Protein AF-0000000075219194 (afdb_homodimer)

Solvent-accessible surface area (backbone atoms only — not comparable to full-atom values): 32035 Å² total; per-residue (Å²): 127,82,72,62,35,22,75,81,50,75,67,74,43,40,48,75,55,25,64,33,28,38,38,61,50,97,92,40,44,43,70,40,68,31,36,79,92,40,68,49,80,53,96,42,31,50,37,53,27,61,75,48,45,66,33,48,44,35,34,75,39,78,32,76,63,41,62,31,31,37,31,73,54,40,53,58,56,46,46,71,31,52,76,79,84,43,91,71,78,51,65,63,54,47,22,36,49,41,47,69,41,62,62,22,48,48,39,30,36,37,36,36,52,36,58,79,30,43,61,55,48,40,50,38,56,30,12,32,87,68,13,36,31,42,33,20,21,71,47,55,68,44,31,52,50,40,46,53,46,29,51,53,36,52,38,49,91,26,46,45,67,37,71,39,50,38,57,82,69,29,59,98,55,60,51,59,20,38,18,36,39,36,48,50,97,56,48,45,55,24,41,59,34,47,56,51,16,24,14,46,71,68,10,28,22,40,38,34,49,27,82,46,67,69,54,45,46,48,31,52,52,35,36,48,74,62,57,36,40,79,73,43,33,37,29,60,33,58,44,45,31,34,72,42,68,43,78,65,64,46,70,70,44,43,70,68,58,56,90,62,76,80,79,68,86,59,48,44,99,87,57,50,70,73,82,68,79,61,50,58,41,73,36,64,42,63,80,81,57,64,81,68,78,38,32,41,36,35,30,34,35,52,18,58,78,129,127,80,74,63,33,23,75,81,51,76,67,73,43,40,47,76,56,24,62,34,28,39,37,61,49,98,90,40,43,43,70,40,68,32,37,79,90,40,69,49,78,50,96,42,32,50,38,53,29,63,75,49,46,66,31,49,43,34,34,75,40,77,31,76,64,41,63,32,30,38,30,74,54,39,53,56,56,46,47,71,30,52,74,80,86,44,92,73,77,51,65,63,55,48,23,36,50,41,47,70,41,61,63,24,45,48,40,30,35,36,36,37,54,37,59,79,29,45,60,53,48,40,51,39,54,31,12,32,87,69,14,35,32,41,33,20,21,70,47,56,68,44,31,54,50,41,48,53,47,29,51,52,36,52,38,48,91,26,47,44,69,37,71,38,50,37,56,81,68,30,58,98,55,61,50,59,20,38,20,37,38,37,50,51,97,57,48,45,55,25,41,58,33,47,55,52,16,25,14,46,71,69,10,28,23,40,39,35,50,27,81,45,67,69,54,44,45,48,32,52,53,37,36,48,72,62,57,36,39,80,73,41,33,37,28,59,33,58,44,46,30,34,74,42,66,44,78,67,67,47,68,71,44,44,69,68,57,56,90,62,76,78,83,65,84,61,46,43,100,89,58,48,69,71,80,68,79,61,49,58,41,74,36,65,42,65,82,81,56,66,81,68,78,36,33,42,34,33,30,34,36,54,17,57,80,128

Structure (mmCIF, N/CA/C/O backbone):
data_AF-0000000075219194-model_v1
#
loop_
_entity.id
_entity.type
_entity.pdbx_description
1 polymer 'tRNA (adenine(58)-N(1))-methyltransferase catalytic subunit TRMT61A'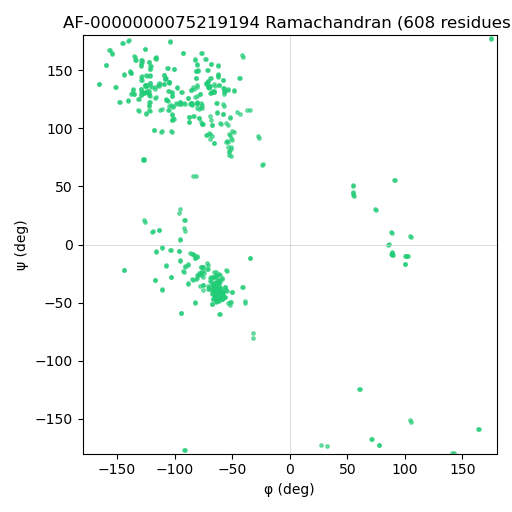
#
loop_
_atom_site.group_PDB
_atom_site.id
_atom_site.type_symbol
_atom_site.label_atom_id
_atom_site.label_alt_id
_atom_site.label_comp_id
_atom_site.label_asym_id
_atom_site.label_entity_id
_atom_site.label_seq_id
_atom_site.pdbx_PDB_ins_code
_atom_site.Cartn_x
_atom_site.Cartn_y
_atom_site.Cartn_z
_atom_site.occupancy
_atom_site.B_iso_or_equiv
_atom_site.auth_seq_id
_atom_site.auth_comp_id
_atom_site.auth_asym_id
_atom_site.auth_atom_id
_atom_site.pdbx_PDB_model_num
ATOM 1 N N . MET A 1 1 ? -10.883 -25.375 18.984 1 27.73 1 MET A N 1
ATOM 2 C CA . MET A 1 1 ? -11.352 -24.062 18.562 1 27.73 1 MET A CA 1
ATOM 3 C C . MET A 1 1 ? -11.086 -23.859 17.062 1 27.73 1 MET A C 1
ATOM 5 O O . MET A 1 1 ? -9.953 -24 16.609 1 27.73 1 MET A O 1
ATOM 9 N N . ALA A 1 2 ? -12.07 -24.062 16.281 1 36.25 2 ALA A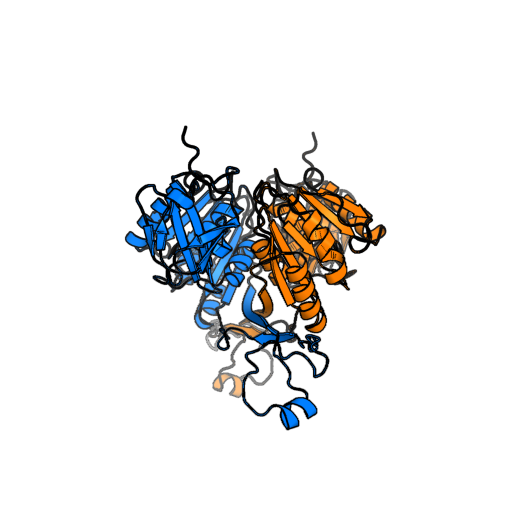 N 1
ATOM 10 C CA . ALA A 1 2 ? -11.938 -24.031 14.836 1 36.25 2 ALA A CA 1
ATOM 11 C C . ALA A 1 2 ? -11.227 -22.766 14.375 1 36.25 2 ALA A C 1
ATOM 13 O O . ALA A 1 2 ? -11.625 -21.656 14.742 1 36.25 2 ALA A O 1
ATOM 14 N N . VAL A 1 3 ? -10.039 -22.812 14.133 1 42.84 3 VAL A N 1
ATOM 15 C CA . VAL A 1 3 ? -9.281 -21.641 13.695 1 42.84 3 VAL A CA 1
ATOM 16 C C . VAL A 1 3 ? -9.984 -20.984 12.516 1 42.84 3 VAL A C 1
ATOM 18 O O . VAL A 1 3 ? -10.234 -21.625 11.492 1 42.84 3 VAL A O 1
ATOM 21 N N . GLU A 1 4 ? -10.93 -20.156 12.719 1 50.25 4 GLU A N 1
ATOM 22 C CA . GLU A 1 4 ? -11.578 -19.422 11.633 1 50.25 4 GLU A CA 1
ATOM 23 C C . GLU A 1 4 ? -10.57 -19.031 10.555 1 50.25 4 GLU A C 1
ATOM 25 O O . GLU A 1 4 ? -9.453 -18.609 10.859 1 50.25 4 GLU A O 1
ATOM 30 N N . PRO A 1 5 ? -10.797 -19.625 9.352 1 54.03 5 PRO A N 1
ATOM 31 C CA . PRO A 1 5 ? -9.898 -19.328 8.227 1 54.03 5 PRO A CA 1
ATOM 32 C C . PRO A 1 5 ? -9.609 -17.828 8.094 1 54.03 5 PRO A C 1
ATOM 34 O O . PRO A 1 5 ? -10.516 -17 8.25 1 54.03 5 PRO A O 1
ATOM 37 N N . SER A 1 6 ? -8.375 -17.375 8.312 1 64.25 6 SER A N 1
ATOM 38 C CA . SER A 1 6 ? -8.094 -15.953 8.438 1 64.25 6 SER A CA 1
ATOM 39 C C . SER A 1 6 ? -7.289 -15.445 7.25 1 64.25 6 SER A C 1
ATOM 41 O O . SER A 1 6 ? -6.504 -16.188 6.66 1 64.25 6 SER A O 1
ATOM 43 N N . PHE A 1 7 ? -7.867 -14.492 6.422 1 75.88 7 PHE A N 1
ATOM 44 C CA . PHE A 1 7 ? -7.066 -13.742 5.465 1 75.88 7 PHE A CA 1
ATOM 45 C C . PHE A 1 7 ? -5.672 -13.477 6.016 1 75.88 7 PHE A C 1
ATOM 47 O O . PHE A 1 7 ? -4.75 -13.156 5.262 1 75.88 7 PHE A O 1
ATOM 54 N N . MET A 1 8 ? -5.52 -13.734 7.293 1 73.5 8 MET A N 1
ATOM 55 C CA . MET A 1 8 ? -4.25 -13.398 7.934 1 73.5 8 MET A CA 1
ATOM 56 C C . MET A 1 8 ? -3.482 -14.664 8.312 1 73.5 8 MET A C 1
ATOM 58 O O . MET A 1 8 ? -2.25 -14.664 8.312 1 73.5 8 MET A O 1
ATOM 62 N N . GLU A 1 9 ? -4.18 -15.688 8.766 1 67 9 GLU A N 1
ATOM 63 C CA . GLU A 1 9 ? -3.527 -16.922 9.195 1 67 9 GLU A CA 1
ATOM 64 C C . GLU A 1 9 ? -4.035 -18.125 8.406 1 67 9 GLU A C 1
ATOM 66 O O . GLU A 1 9 ? -5.238 -18.266 8.188 1 67 9 GLU A O 1
ATOM 71 N N . TYR A 1 10 ? -3.002 -18.734 7.793 1 65.94 10 TYR A N 1
ATOM 72 C CA . TYR A 1 10 ? -3.416 -19.906 7.035 1 65.94 10 TYR A CA 1
ATOM 73 C C . TYR A 1 10 ? -2.688 -21.156 7.523 1 65.94 10 TYR A C 1
ATOM 75 O O . TYR A 1 10 ? -1.551 -21.078 7.996 1 65.94 10 TYR A O 1
ATOM 83 N N . GLU A 1 11 ? -3.561 -22.109 7.535 1 74.12 11 GLU A N 1
ATOM 84 C CA . GLU A 1 11 ? -2.936 -23.422 7.695 1 74.12 11 GLU A CA 1
ATOM 85 C C . GLU A 1 11 ? -2.281 -23.891 6.395 1 74.12 11 GLU A C 1
ATOM 87 O O . GLU A 1 11 ? -2.504 -23.297 5.336 1 74.12 11 GLU A O 1
ATOM 92 N N . GLU A 1 12 ? -1.494 -24.844 6.52 1 77.06 12 GLU A N 1
ATOM 93 C CA . GLU A 1 12 ? -0.762 -25.344 5.363 1 77.06 12 GLU A CA 1
ATOM 94 C C . GLU A 1 12 ? -1.716 -25.891 4.305 1 77.06 12 GLU A C 1
ATOM 96 O O . GLU A 1 12 ? -1.465 -25.75 3.104 1 77.06 12 GLU A O 1
ATOM 101 N N . ARG A 1 13 ? -2.775 -26.438 4.852 1 86.88 13 ARG A N 1
ATOM 102 C CA . ARG A 1 13 ? -3.748 -27.031 3.936 1 86.88 13 ARG A CA 1
ATOM 103 C C . ARG A 1 13 ? -5.117 -26.375 4.098 1 86.88 13 ARG A C 1
ATOM 105 O O . ARG A 1 13 ? -5.473 -25.922 5.191 1 86.88 13 ARG A O 1
ATOM 112 N N . ILE A 1 14 ? -5.805 -26.391 3.006 1 89.81 14 ILE A N 1
ATOM 113 C CA . ILE A 1 14 ? -7.125 -25.766 2.982 1 89.81 14 ILE A CA 1
ATOM 114 C C . ILE A 1 14 ? -8.102 -26.578 3.816 1 89.81 14 ILE A C 1
ATOM 116 O O . ILE A 1 14 ? -8.125 -27.812 3.723 1 89.81 14 ILE A O 1
ATOM 120 N N . LYS A 1 15 ? -8.867 -25.922 4.621 1 90.81 15 LYS A N 1
ATOM 121 C CA . LYS A 1 15 ? -9.867 -26.578 5.457 1 90.81 15 LYS A CA 1
ATOM 122 C C . LYS A 1 15 ? -11.281 -26.141 5.078 1 90.81 15 LYS A C 1
ATOM 124 O O . LYS A 1 15 ? -11.453 -25.125 4.398 1 90.81 15 LYS A O 1
ATOM 129 N N . GLU A 1 16 ? -12.195 -26.984 5.488 1 91 16 GLU A N 1
ATOM 130 C CA . GLU A 1 16 ? -13.586 -26.562 5.32 1 91 16 GLU A CA 1
ATOM 131 C C . GLU A 1 16 ? -13.859 -25.234 6.031 1 91 16 GLU A C 1
ATOM 133 O O . GLU A 1 16 ? -13.406 -25.031 7.16 1 91 16 GLU A O 1
ATOM 138 N N . GLY A 1 17 ? -14.531 -24.344 5.363 1 89.06 17 GLY A N 1
ATOM 139 C CA . GLY A 1 17 ? -14.828 -23.047 5.93 1 89.06 17 GLY A CA 1
ATOM 140 C C . GLY A 1 17 ? -13.891 -21.953 5.449 1 89.06 17 GLY A C 1
ATOM 141 O O . GLY A 1 17 ? -14.18 -20.766 5.586 1 89.06 17 GLY A O 1
ATOM 142 N N . ASP A 1 18 ? -12.727 -22.406 4.871 1 89.25 18 ASP A N 1
ATOM 143 C CA . ASP A 1 18 ? -11.781 -21.422 4.34 1 89.25 18 ASP A CA 1
ATOM 144 C C . ASP A 1 18 ? -12.352 -20.734 3.107 1 89.25 18 ASP A C 1
ATOM 146 O O . ASP A 1 18 ? -13.102 -21.328 2.338 1 89.25 18 ASP A O 1
ATOM 150 N N . THR A 1 19 ? -12.031 -19.469 3.033 1 90.31 19 THR A N 1
ATOM 151 C CA . THR A 1 19 ? -12.297 -18.766 1.783 1 90.31 19 THR A CA 1
ATOM 152 C C . THR A 1 19 ? -11.117 -18.891 0.824 1 90.31 19 THR A C 1
ATOM 154 O O . THR A 1 19 ? -9.977 -18.609 1.191 1 90.31 19 THR A O 1
ATOM 157 N N . VAL A 1 20 ? -11.422 -19.359 -0.37 1 90.06 20 VAL A N 1
ATOM 158 C CA . VAL A 1 20 ? -10.391 -19.516 -1.39 1 90.06 20 VAL A CA 1
ATOM 159 C C . VAL A 1 20 ? -10.75 -18.672 -2.617 1 90.06 20 VAL A C 1
ATOM 161 O O . VAL A 1 20 ? -11.914 -18.297 -2.797 1 90.06 20 VAL A O 1
ATOM 164 N N . ILE A 1 21 ? -9.758 -18.281 -3.344 1 88.5 21 ILE A N 1
ATOM 165 C CA . ILE A 1 21 ? -9.977 -17.688 -4.66 1 88.5 21 ILE A CA 1
ATOM 166 C C . ILE A 1 21 ? -9.68 -18.719 -5.742 1 88.5 21 ILE A C 1
ATOM 168 O O . ILE A 1 21 ? -8.523 -19.109 -5.93 1 88.5 21 ILE A O 1
ATOM 172 N N . VAL A 1 22 ? -10.672 -19.141 -6.422 1 89.88 22 VAL A N 1
ATOM 173 C CA . VAL A 1 22 ? -10.5 -20.062 -7.531 1 89.88 22 VAL A CA 1
ATOM 174 C C . VAL A 1 22 ? -10.133 -19.297 -8.797 1 89.88 22 VAL A C 1
ATOM 176 O O . VAL A 1 22 ? -10.945 -18.547 -9.328 1 89.88 22 VAL A O 1
ATOM 179 N N . TYR A 1 23 ? -8.922 -19.516 -9.156 1 86.12 23 TYR A N 1
ATOM 180 C CA . TYR A 1 23 ? -8.43 -18.891 -10.375 1 86.12 23 TYR A CA 1
ATOM 181 C C . TYR A 1 23 ? -8.734 -19.75 -11.594 1 86.12 23 TYR A C 1
ATOM 183 O O . TYR A 1 23 ? -8.125 -20.812 -11.773 1 86.12 23 TYR A O 1
ATOM 191 N N . VAL A 1 24 ? -9.648 -19.312 -12.43 1 82.12 24 VAL A N 1
ATOM 192 C CA . VAL A 1 24 ? -10.086 -20.078 -13.602 1 82.12 24 VAL A CA 1
ATOM 193 C C . VAL A 1 24 ? -9.289 -19.641 -14.828 1 82.12 24 VAL A C 1
ATOM 195 O O . VAL A 1 24 ? -8.625 -20.453 -15.469 1 82.12 24 VAL A O 1
ATOM 198 N N . THR A 1 25 ? -9.352 -18.359 -15.188 1 71.81 25 THR A N 1
ATOM 199 C CA . THR A 1 25 ? -8.578 -17.719 -16.25 1 71.81 25 THR A CA 1
ATOM 200 C C . THR A 1 25 ? -8.242 -16.281 -15.875 1 71.81 25 THR A C 1
ATOM 202 O O . THR A 1 25 ? -8.656 -15.789 -14.828 1 71.81 25 THR A O 1
ATOM 205 N N . PHE A 1 26 ? -7.371 -15.797 -16.875 1 62.5 26 PHE A N 1
ATOM 206 C CA . PHE A 1 26 ? -7.051 -14.391 -16.656 1 62.5 26 PHE A CA 1
ATOM 207 C C . PHE A 1 26 ? -8.32 -13.547 -16.641 1 62.5 26 PHE A C 1
ATOM 209 O O . PHE A 1 26 ? -9.117 -13.578 -17.578 1 62.5 26 PHE A O 1
ATOM 216 N N . GLY A 1 27 ? -8.656 -12.984 -15.469 1 66.06 27 GLY A N 1
ATOM 217 C CA . GLY A 1 27 ? -9.828 -12.133 -15.344 1 66.06 27 GLY A CA 1
ATOM 218 C C . GLY A 1 27 ? -11.016 -12.828 -14.711 1 66.06 27 GLY A C 1
ATOM 219 O O . GLY A 1 27 ? -12.031 -12.195 -14.43 1 66.06 27 GLY A O 1
ATOM 220 N N . GLN A 1 28 ? -10.844 -14.141 -14.578 1 78.12 28 GLN A N 1
ATOM 221 C CA . GLN A 1 28 ? -11.953 -14.875 -13.984 1 78.12 28 GLN A CA 1
ATOM 222 C C . GLN A 1 28 ? -11.531 -15.547 -12.68 1 78.12 28 GLN A C 1
ATOM 224 O O . GLN A 1 28 ? -10.938 -16.625 -12.695 1 78.12 28 GLN A O 1
ATOM 229 N N . MET A 1 29 ? -11.844 -14.93 -11.656 1 85.88 29 MET A N 1
ATOM 230 C CA . MET A 1 29 ? -11.578 -15.438 -10.312 1 85.88 29 MET A CA 1
ATOM 231 C C . MET A 1 29 ? -12.859 -15.469 -9.484 1 85.88 29 MET A C 1
ATOM 233 O O . MET A 1 29 ? -13.688 -14.562 -9.57 1 85.88 29 MET A O 1
ATOM 237 N N . VAL A 1 30 ? -13.031 -16.516 -8.781 1 88.94 30 VAL A N 1
ATOM 238 C CA . VAL A 1 30 ? -14.266 -16.688 -8.031 1 88.94 30 VAL A CA 1
ATOM 239 C C . VAL A 1 30 ? -13.953 -16.938 -6.555 1 88.94 30 VAL A C 1
ATOM 241 O O . VAL A 1 30 ? -13.391 -17.969 -6.199 1 88.94 30 VAL A O 1
ATOM 244 N N . PRO A 1 31 ? -14.328 -15.953 -5.75 1 90.56 31 PRO A N 1
ATOM 245 C CA . PRO A 1 31 ? -14.227 -16.25 -4.32 1 90.56 31 PRO A CA 1
ATOM 246 C C . PRO A 1 31 ? -15.195 -17.344 -3.873 1 90.56 31 PRO A C 1
ATOM 248 O O . PRO A 1 31 ? -16.375 -17.312 -4.242 1 90.56 31 PRO A O 1
ATOM 251 N N . THR A 1 32 ? -14.68 -18.344 -3.098 1 91.5 32 THR A N 1
ATOM 252 C CA . THR A 1 32 ? -15.484 -19.5 -2.717 1 91.5 32 THR A CA 1
ATOM 253 C C . THR A 1 32 ? -15.203 -19.891 -1.271 1 91.5 32 THR A C 1
ATOM 255 O O . THR A 1 32 ? -14.047 -20.078 -0.886 1 91.5 32 THR A O 1
ATOM 258 N N . VAL A 1 33 ? -16.266 -19.922 -0.515 1 92 33 VAL A N 1
ATOM 259 C CA . VAL A 1 33 ? -16.141 -20.562 0.794 1 92 33 VAL A CA 1
ATOM 260 C C . VAL A 1 33 ? -16.234 -22.078 0.647 1 92 33 VAL A C 1
ATOM 262 O O . VAL A 1 33 ? -17.25 -22.594 0.178 1 92 33 VAL A O 1
ATOM 265 N N . VAL A 1 34 ? -15.211 -22.75 1.1 1 93.19 34 VAL A N 1
ATOM 266 C CA . VAL A 1 34 ? -15.148 -24.203 0.899 1 93.19 34 VAL A CA 1
ATOM 267 C C . VAL A 1 34 ? -16.094 -24.906 1.876 1 93.19 34 VAL A C 1
ATOM 269 O O . VAL A 1 34 ? -15.961 -24.75 3.092 1 93.19 34 VAL A O 1
ATOM 272 N N . LYS A 1 35 ? -17.047 -25.562 1.311 1 93.75 35 LYS A N 1
ATOM 273 C CA . LYS A 1 35 ? -18.031 -26.297 2.094 1 93.75 35 LYS A CA 1
ATOM 274 C C . LYS A 1 35 ? -18.312 -27.672 1.489 1 93.75 35 LYS A C 1
ATOM 276 O O . LYS A 1 35 ? -18.656 -27.781 0.312 1 93.75 35 LYS A O 1
ATOM 281 N N . ARG A 1 36 ? -18.234 -28.641 2.381 1 93.75 36 ARG A N 1
ATOM 282 C CA . ARG A 1 36 ? -18.531 -30 1.917 1 93.75 36 ARG A CA 1
ATOM 283 C C . ARG A 1 36 ? -19.922 -30.078 1.322 1 93.75 36 ARG A C 1
ATOM 285 O O . ARG A 1 36 ? -20.859 -29.469 1.843 1 93.75 36 ARG A O 1
ATOM 292 N N . GLY A 1 37 ? -20.078 -30.812 0.289 1 93.69 37 GLY A N 1
ATOM 293 C CA . GLY A 1 37 ? -21.375 -31.016 -0.338 1 93.69 37 GLY A CA 1
ATOM 294 C C . GLY A 1 37 ? -21.703 -29.984 -1.391 1 93.69 37 GLY A C 1
ATOM 295 O O . GLY A 1 37 ? -22.688 -30.125 -2.113 1 93.69 37 GLY A O 1
ATOM 296 N N . GLN A 1 38 ? -20.859 -28.922 -1.506 1 94.38 38 GLN A N 1
ATOM 297 C CA . GLN A 1 38 ? -21.125 -27.875 -2.486 1 94.38 38 GLN A CA 1
ATOM 298 C C . GLN A 1 38 ? -20.25 -28.062 -3.729 1 94.38 38 GLN A C 1
ATOM 300 O O . GLN A 1 38 ? -19.219 -28.719 -3.676 1 94.38 38 GLN A O 1
ATOM 305 N N . THR A 1 39 ? -20.828 -27.578 -4.824 1 94.25 39 THR A N 1
ATOM 306 C CA . THR A 1 39 ? -20.125 -27.641 -6.098 1 94.25 39 THR A CA 1
ATOM 307 C C . THR A 1 39 ? -20.016 -26.25 -6.734 1 94.25 39 THR A C 1
ATOM 309 O O . THR A 1 39 ? -20.984 -25.5 -6.723 1 94.25 39 THR A O 1
ATOM 312 N N . LEU A 1 40 ? -18.828 -25.891 -7.172 1 91.5 40 LEU A N 1
ATOM 313 C CA . LEU A 1 40 ? -18.609 -24.625 -7.883 1 91.5 40 LEU A CA 1
ATOM 314 C C . LEU A 1 40 ? -18.75 -24.828 -9.391 1 91.5 40 LEU A C 1
ATOM 316 O O . LEU A 1 40 ? -18.078 -25.672 -9.969 1 91.5 40 LEU A O 1
ATOM 320 N N . MET A 1 41 ? -19.641 -24.125 -10.008 1 90.38 41 MET A N 1
ATOM 321 C CA . MET A 1 41 ? -19.828 -24.156 -11.453 1 90.38 41 MET A CA 1
ATOM 322 C C . MET A 1 41 ? -19.078 -23.031 -12.141 1 90.38 41 MET A C 1
ATOM 324 O O . MET A 1 41 ? -19.25 -21.859 -11.789 1 90.38 41 MET A O 1
ATOM 328 N N . MET A 1 42 ? -18.188 -23.344 -13.023 1 84.94 42 MET A N 1
ATOM 329 C CA . MET A 1 42 ? -17.375 -22.328 -13.688 1 84.94 42 MET A CA 1
ATOM 330 C C . MET A 1 42 ? -17.188 -22.672 -15.164 1 84.94 42 MET A C 1
ATOM 332 O O . MET A 1 42 ? -17.719 -23.672 -15.656 1 84.94 42 MET A O 1
ATOM 336 N N . LYS A 1 43 ? -16.531 -21.781 -15.969 1 77.25 43 LYS A N 1
ATOM 337 C CA . LYS A 1 43 ? -16.266 -21.938 -17.391 1 77.25 43 LYS A CA 1
ATOM 338 C C . LYS A 1 43 ? -15.641 -23.297 -17.703 1 77.25 43 LYS A C 1
ATOM 340 O O . LYS A 1 43 ? -15.984 -23.938 -18.688 1 77.25 43 LYS A O 1
ATOM 345 N N . TYR A 1 44 ? -14.711 -23.75 -16.844 1 76.81 44 TYR A N 1
ATOM 346 C CA . TYR A 1 44 ? -14.016 -25.016 -17.078 1 76.81 44 TYR A CA 1
ATOM 347 C C . TYR A 1 44 ? -14.75 -26.172 -16.391 1 76.81 44 TYR A C 1
ATOM 349 O O . TYR A 1 44 ? -14.125 -27.141 -15.969 1 76.81 44 TYR A O 1
ATOM 357 N N . GLY A 1 45 ? -15.953 -25.922 -16.141 1 84.06 45 GLY A N 1
ATOM 358 C CA . GLY A 1 45 ? -16.766 -27 -15.617 1 84.06 45 GLY A CA 1
ATOM 359 C C . GLY A 1 45 ? -17.062 -26.859 -14.141 1 84.06 45 GLY A C 1
ATOM 360 O O . GLY A 1 45 ? -17.25 -25.75 -13.641 1 84.06 45 GLY A O 1
ATOM 361 N N . ALA A 1 46 ? -17.266 -28.109 -13.617 1 90.88 46 ALA A N 1
ATOM 362 C CA . ALA A 1 46 ? -17.688 -28.141 -12.219 1 90.88 46 ALA A CA 1
ATOM 363 C C . ALA A 1 46 ? -16.562 -28.625 -11.32 1 90.88 46 ALA A C 1
ATOM 365 O O . ALA A 1 46 ? -15.727 -29.438 -11.742 1 90.88 46 ALA A O 1
ATOM 366 N N . LEU A 1 47 ? -16.469 -28.047 -10.102 1 92.31 47 LEU A N 1
ATOM 367 C CA . LEU A 1 47 ? -15.492 -28.453 -9.094 1 92.31 47 LEU A CA 1
ATOM 368 C C . LEU A 1 47 ? -16.156 -28.672 -7.746 1 92.31 47 LEU A C 1
ATOM 370 O O . LEU A 1 47 ? -16.688 -27.734 -7.152 1 92.31 47 LEU A O 1
ATOM 374 N N . ARG A 1 48 ? -16.109 -29.891 -7.355 1 94.38 48 ARG A N 1
ATOM 375 C CA . ARG A 1 48 ? -16.641 -30.172 -6.031 1 94.38 48 ARG A CA 1
ATOM 376 C C . ARG A 1 48 ? -15.727 -29.641 -4.938 1 94.38 48 ARG A C 1
ATOM 378 O O . ARG A 1 48 ? -14.508 -29.797 -5.012 1 94.38 48 ARG A O 1
ATOM 385 N N . HIS A 1 49 ? -16.266 -29.047 -3.873 1 95.44 49 HIS A N 1
ATOM 386 C CA . HIS A 1 49 ? -15.484 -28.438 -2.807 1 95.44 49 HIS A CA 1
ATOM 387 C C . HIS A 1 49 ? -14.648 -29.484 -2.068 1 95.44 49 HIS A C 1
ATOM 389 O O . HIS A 1 49 ? -13.602 -29.172 -1.513 1 95.44 49 HIS A O 1
ATOM 395 N N . GLU A 1 50 ? -15.148 -30.766 -2.105 1 94.62 50 GLU A N 1
ATOM 396 C CA . GLU A 1 50 ? -14.43 -31.844 -1.444 1 94.62 50 GLU A CA 1
ATOM 397 C C . GLU A 1 50 ? -13.016 -31.984 -1.998 1 94.62 50 GLU A C 1
ATOM 399 O O . GLU A 1 50 ? -12.094 -32.375 -1.271 1 94.62 50 GLU A O 1
ATOM 404 N N . PHE A 1 51 ? -12.875 -31.641 -3.191 1 93.12 51 PHE A N 1
ATOM 405 C CA . PHE A 1 51 ? -11.578 -31.828 -3.846 1 93.12 51 PHE A CA 1
ATOM 406 C C . PHE A 1 51 ? -10.633 -30.672 -3.502 1 93.12 51 PHE A C 1
ATOM 408 O O . PHE A 1 51 ? -9.438 -30.75 -3.791 1 93.12 51 PHE A O 1
ATOM 415 N N . ILE A 1 52 ? -11.172 -29.641 -2.92 1 92.88 52 ILE A N 1
ATOM 416 C CA . ILE A 1 52 ? -10.367 -28.5 -2.508 1 92.88 52 ILE A CA 1
ATOM 417 C C . ILE A 1 52 ? -9.828 -28.734 -1.096 1 92.88 52 ILE A C 1
ATOM 419 O O . ILE A 1 52 ? -8.703 -28.328 -0.779 1 92.88 52 ILE A O 1
ATOM 423 N N . ILE A 1 53 ? -10.656 -29.406 -0.324 1 93 53 ILE A N 1
ATOM 424 C CA . ILE A 1 53 ? -10.336 -29.609 1.083 1 93 53 ILE A CA 1
ATOM 425 C C . ILE A 1 53 ? -9.094 -30.5 1.204 1 93 53 ILE A C 1
ATOM 427 O O . ILE A 1 53 ? -8.992 -31.547 0.553 1 93 53 ILE A O 1
ATOM 431 N N . GLY A 1 54 ? -8.164 -30.047 2.014 1 90.06 54 GLY A N 1
ATOM 432 C CA . GLY A 1 54 ? -6.953 -30.797 2.254 1 90.06 54 GLY A CA 1
ATOM 433 C C . GLY A 1 54 ? -5.844 -30.484 1.27 1 90.06 54 GLY A C 1
ATOM 434 O O . GLY A 1 54 ? -4.707 -30.938 1.439 1 90.06 54 GLY A O 1
ATOM 435 N N . LYS A 1 55 ? -6.184 -29.75 0.287 1 88.62 55 LYS A N 1
ATOM 436 C CA . LYS A 1 55 ? -5.184 -29.406 -0.715 1 88.62 55 LYS A CA 1
ATOM 437 C C . LYS A 1 55 ? -4.328 -28.219 -0.251 1 88.62 55 LYS A C 1
ATOM 439 O O . LYS A 1 55 ? -4.711 -27.5 0.671 1 88.62 55 LYS A O 1
ATOM 444 N N . LYS A 1 56 ? -3.242 -28.109 -0.803 1 83.94 56 LYS A N 1
ATOM 445 C CA . LYS A 1 56 ? -2.354 -27 -0.5 1 83.94 56 LYS A CA 1
ATOM 446 C C . LYS A 1 56 ? -2.779 -25.734 -1.247 1 83.94 56 LYS A C 1
ATOM 448 O O . LYS A 1 56 ? -3.346 -25.812 -2.34 1 83.94 56 LYS A O 1
ATOM 453 N N . TRP A 1 57 ? -2.488 -24.672 -0.627 1 82.75 57 TRP A N 1
ATOM 454 C CA . TRP A 1 57 ? -2.75 -23.391 -1.288 1 82.75 57 TRP A CA 1
ATOM 455 C C . TRP A 1 57 ? -1.943 -23.281 -2.578 1 82.75 57 TRP A C 1
ATOM 457 O O . TRP A 1 57 ? -0.765 -23.641 -2.617 1 82.75 57 TRP A O 1
ATOM 467 N N . GLY A 1 58 ? -2.584 -22.797 -3.605 1 79.94 58 GLY A N 1
ATOM 468 C CA . GLY A 1 58 ? -1.914 -22.609 -4.883 1 79.94 58 GLY A CA 1
ATOM 469 C C . GLY A 1 58 ? -1.912 -23.859 -5.75 1 79.94 58 GLY A C 1
ATOM 470 O O . GLY A 1 58 ? -1.445 -23.828 -6.891 1 79.94 58 GLY A O 1
ATOM 471 N N . GLN A 1 59 ? -2.461 -24.891 -5.285 1 81.62 59 GLN A N 1
ATOM 472 C CA . GLN A 1 59 ? -2.447 -26.156 -6.016 1 81.62 59 GLN A CA 1
ATOM 473 C C . GLN A 1 59 ? -3.377 -26.094 -7.223 1 81.62 59 GLN A C 1
ATOM 475 O O . GLN A 1 59 ? -4.465 -25.516 -7.156 1 81.62 59 GLN A O 1
ATOM 480 N N . ARG A 1 60 ? -2.85 -26.656 -8.258 1 83.5 60 ARG A N 1
ATOM 481 C CA . ARG A 1 60 ? -3.678 -26.828 -9.453 1 83.5 60 ARG A CA 1
ATOM 482 C C . ARG A 1 60 ? -4.629 -28.016 -9.289 1 83.5 60 ARG A C 1
ATOM 484 O O . ARG A 1 60 ? -4.219 -29.094 -8.875 1 83.5 60 ARG A O 1
ATOM 491 N N . LEU A 1 61 ? -5.879 -27.812 -9.555 1 88.56 61 LEU A N 1
ATOM 492 C CA . LEU A 1 61 ? -6.871 -28.875 -9.445 1 88.56 61 LEU A CA 1
ATOM 493 C C . LEU A 1 61 ? -7.574 -29.094 -10.781 1 88.56 61 LEU A C 1
ATOM 495 O O . LEU A 1 61 ? -7.793 -28.141 -11.539 1 88.56 61 LEU A O 1
ATOM 499 N N . SER A 1 62 ? -7.863 -30.281 -10.984 1 87.94 62 SER A N 1
ATOM 500 C CA . SER A 1 62 ? -8.602 -30.625 -12.195 1 87.94 62 SER A CA 1
ATOM 501 C C . SER A 1 62 ? -10.094 -30.359 -12.031 1 87.94 62 SER A C 1
ATOM 503 O O . SER A 1 62 ? -10.68 -30.688 -10.992 1 87.94 62 SER A O 1
ATOM 505 N N . ALA A 1 63 ? -10.578 -29.641 -12.953 1 85.62 63 ALA A N 1
ATOM 506 C CA . ALA A 1 63 ? -12.023 -29.516 -13.094 1 85.62 63 ALA A CA 1
ATOM 507 C C . ALA A 1 63 ? -12.539 -30.344 -14.266 1 85.62 63 ALA A C 1
ATOM 509 O O . ALA A 1 63 ? -11.758 -30.969 -14.977 1 85.62 63 ALA A O 1
ATOM 510 N N . THR A 1 64 ? -13.844 -30.453 -14.508 1 83.31 64 THR A N 1
ATOM 511 C CA . THR A 1 64 ? -14.43 -31.328 -15.516 1 83.31 64 THR A CA 1
ATOM 512 C C . THR A 1 64 ? -13.93 -30.969 -16.906 1 83.31 64 THR A C 1
ATOM 514 O O . THR A 1 64 ? -13.805 -31.844 -17.781 1 83.31 64 THR A O 1
ATOM 517 N N . ALA A 1 65 ? -13.648 -29.734 -17.172 1 79.56 65 ALA A N 1
ATOM 518 C CA . ALA A 1 65 ? -13.266 -29.312 -18.531 1 79.56 65 ALA A CA 1
ATOM 519 C C . ALA A 1 65 ? -11.93 -28.578 -18.516 1 79.56 65 ALA A C 1
ATOM 521 O O . ALA A 1 65 ? -11.641 -27.797 -19.422 1 79.56 65 ALA A O 1
ATOM 522 N N . GLY A 1 66 ? -11.148 -28.75 -17.484 1 83.56 66 GLY A N 1
ATOM 523 C CA . GLY A 1 66 ? -9.875 -28.047 -17.438 1 83.56 66 GLY A CA 1
ATOM 524 C C . GLY A 1 66 ? -9.258 -28.031 -16.047 1 83.56 66 GLY A C 1
ATOM 525 O O . GLY A 1 66 ? -9.422 -28.984 -15.281 1 83.56 66 GLY A O 1
ATOM 526 N N . TYR A 1 67 ? -8.344 -27.047 -15.859 1 86.06 67 TYR A N 1
ATOM 527 C CA . TYR A 1 67 ? -7.664 -26.938 -14.578 1 86.06 67 TYR A CA 1
ATOM 528 C C . TYR A 1 67 ? -7.859 -25.547 -13.977 1 86.06 67 TYR A C 1
ATOM 530 O O . TYR A 1 67 ? -8.062 -24.578 -14.703 1 86.06 67 TYR A O 1
ATOM 538 N N . VAL A 1 68 ? -7.949 -25.547 -12.656 1 87.44 68 VAL A N 1
ATOM 539 C CA . VAL A 1 68 ? -8.039 -24.281 -11.938 1 87.44 68 VAL A CA 1
ATOM 540 C C . VAL A 1 68 ? -6.984 -24.234 -10.836 1 87.44 68 VAL A C 1
ATOM 542 O O . VAL A 1 68 ? -6.422 -25.266 -10.461 1 87.44 68 VAL A O 1
ATOM 545 N N . TYR A 1 69 ? -6.664 -23.078 -10.422 1 85.38 69 TYR A N 1
ATOM 546 C CA . TYR A 1 69 ? -5.762 -22.922 -9.289 1 85.38 69 TYR A CA 1
ATOM 547 C C . TYR A 1 69 ? -6.512 -22.406 -8.062 1 85.38 69 TYR A C 1
ATOM 549 O O . TYR A 1 69 ? -7.387 -21.547 -8.172 1 85.38 69 TYR A O 1
ATOM 557 N N . ILE A 1 70 ? -6.188 -22.969 -6.945 1 88.56 70 ILE A N 1
ATOM 558 C CA . ILE A 1 70 ? -6.797 -22.547 -5.688 1 88.56 70 ILE A CA 1
ATOM 559 C C . ILE A 1 70 ? -5.844 -21.625 -4.938 1 88.56 70 ILE A C 1
ATOM 561 O O . ILE A 1 70 ? -4.898 -22.078 -4.293 1 88.56 70 ILE A O 1
ATOM 565 N N . LEU A 1 71 ? -6.223 -20.359 -4.938 1 84.62 71 LEU A N 1
ATOM 566 C CA . LEU A 1 71 ? -5.297 -19.359 -4.41 1 84.62 71 LEU A CA 1
ATOM 567 C C . LEU A 1 71 ? -5.75 -18.875 -3.039 1 84.62 71 LEU A C 1
ATOM 569 O O . LEU A 1 71 ? -6.945 -18.844 -2.748 1 84.62 71 LEU A O 1
ATOM 573 N N . ARG A 1 72 ? -4.73 -18.484 -2.309 1 83.38 72 ARG A N 1
ATOM 574 C CA . ARG A 1 72 ? -4.996 -17.781 -1.062 1 83.38 72 ARG A CA 1
ATOM 575 C C . ARG A 1 72 ? -5.531 -16.375 -1.333 1 83.38 72 ARG A C 1
ATOM 577 O O . ARG A 1 72 ? -5.047 -15.68 -2.229 1 83.38 72 ARG A O 1
ATOM 584 N N . PRO A 1 73 ? -6.539 -16.062 -0.578 1 84.62 73 PRO A N 1
ATOM 585 C CA . PRO A 1 73 ? -7.047 -14.711 -0.8 1 84.62 73 PRO A CA 1
ATOM 586 C C . PRO A 1 73 ? -6.059 -13.625 -0.362 1 84.62 73 PRO A C 1
ATOM 588 O O . PRO A 1 73 ? -5.391 -13.781 0.663 1 84.62 73 PRO A O 1
ATOM 591 N N . THR A 1 74 ? -5.805 -12.648 -1.196 1 81.75 74 THR A N 1
ATOM 592 C CA . THR A 1 74 ? -5.125 -11.391 -0.912 1 81.75 74 THR A CA 1
ATOM 593 C C . THR A 1 74 ? -6.066 -10.211 -1.108 1 81.75 74 THR A C 1
ATOM 595 O O . THR A 1 74 ? -7.152 -10.359 -1.669 1 81.75 74 THR A O 1
ATOM 598 N N . SER A 1 75 ? -5.703 -9.086 -0.519 1 84.25 75 SER A N 1
ATOM 599 C CA . SER A 1 75 ? -6.555 -7.922 -0.721 1 84.25 75 SER A CA 1
ATOM 600 C C . SER A 1 75 ? -6.738 -7.621 -2.205 1 84.25 75 SER A C 1
ATOM 602 O O . SER A 1 75 ? -7.828 -7.234 -2.635 1 84.25 75 SER A O 1
ATOM 604 N N . ASP A 1 76 ? -5.703 -7.836 -2.936 1 82.25 76 ASP A N 1
ATOM 605 C CA . ASP A 1 76 ? -5.766 -7.59 -4.371 1 82.25 76 ASP A CA 1
ATOM 606 C C . ASP A 1 76 ? -6.711 -8.578 -5.059 1 82.25 76 ASP A C 1
ATOM 608 O O . ASP A 1 76 ? -7.586 -8.172 -5.828 1 82.25 76 ASP A O 1
ATOM 612 N N . LEU A 1 77 ? -6.492 -9.859 -4.781 1 83.69 77 LEU A N 1
ATOM 613 C CA . LEU A 1 77 ? -7.324 -10.883 -5.395 1 83.69 77 LEU A CA 1
ATOM 614 C C . LEU A 1 77 ? -8.781 -10.719 -4.977 1 83.69 77 LEU A C 1
ATOM 616 O O . LEU A 1 77 ? -9.688 -10.945 -5.781 1 83.69 77 LEU A O 1
ATOM 620 N N . TRP A 1 78 ? -8.922 -10.352 -3.73 1 87.94 78 TRP A N 1
ATOM 621 C CA . TRP A 1 78 ? -10.273 -10.094 -3.242 1 87.94 78 TRP A CA 1
ATOM 622 C C . TRP A 1 78 ? -10.93 -8.969 -4.023 1 87.94 78 TRP A C 1
ATOM 624 O O . TRP A 1 78 ? -12.062 -9.109 -4.5 1 87.94 78 TRP A O 1
ATOM 634 N N . THR A 1 79 ? -10.227 -7.895 -4.227 1 86.75 79 THR A N 1
ATOM 635 C CA . THR A 1 79 ? -10.727 -6.742 -4.969 1 86.75 79 THR A CA 1
ATOM 636 C C . THR A 1 79 ? -11.109 -7.137 -6.391 1 86.75 79 THR A C 1
ATOM 638 O O . THR A 1 79 ? -12.156 -6.734 -6.895 1 86.75 79 THR A O 1
ATOM 641 N N . ARG A 1 80 ? -10.32 -7.938 -6.965 1 83.38 80 ARG A N 1
ATOM 642 C CA . ARG A 1 80 ? -10.5 -8.305 -8.367 1 83.38 80 ARG A CA 1
ATOM 643 C C . ARG A 1 80 ? -11.633 -9.312 -8.531 1 83.38 80 ARG A C 1
ATOM 645 O O . ARG A 1 80 ? -12.141 -9.508 -9.641 1 83.38 80 ARG A O 1
ATOM 652 N N . SER A 1 81 ? -11.984 -9.969 -7.473 1 86.25 81 SER A N 1
ATOM 653 C CA . SER A 1 81 ? -12.922 -11.078 -7.594 1 86.25 81 SER A CA 1
ATOM 654 C C . SER A 1 81 ? -14.312 -10.68 -7.117 1 86.25 81 SER A C 1
ATOM 656 O O . SER A 1 81 ? -15.266 -11.453 -7.242 1 86.25 81 SER A O 1
ATOM 658 N N . LEU A 1 82 ? -14.438 -9.469 -6.582 1 86.5 82 LEU A N 1
ATOM 659 C CA . LEU A 1 82 ? -15.727 -9.023 -6.059 1 86.5 82 LEU A CA 1
ATOM 660 C C . LEU A 1 82 ? -16.719 -8.805 -7.191 1 86.5 82 LEU A C 1
ATOM 662 O O . LEU A 1 82 ? -16.359 -8.305 -8.258 1 86.5 82 LEU A O 1
ATOM 666 N N . PRO A 1 83 ? -17.906 -9.289 -6.895 1 76.44 83 PRO A N 1
ATOM 667 C CA . PRO A 1 83 ? -18.938 -8.953 -7.879 1 76.44 83 PRO A CA 1
ATOM 668 C C . PRO A 1 83 ? -19.172 -7.445 -7.996 1 76.44 83 PRO A C 1
ATOM 670 O O . PRO A 1 83 ? -19 -6.711 -7.02 1 76.44 83 PRO A O 1
ATOM 673 N N . ARG A 1 84 ? -19.438 -7.004 -9.094 1 74 84 ARG A N 1
ATOM 674 C CA . ARG A 1 84 ? -19.562 -5.574 -9.344 1 74 84 ARG A CA 1
ATOM 675 C C . ARG A 1 84 ? -20.969 -5.078 -8.977 1 74 84 ARG A C 1
ATOM 677 O O . ARG A 1 84 ? -21.703 -4.609 -9.836 1 74 84 ARG A O 1
ATOM 684 N N . ARG A 1 85 ? -21.344 -5.262 -7.762 1 69.44 85 ARG A N 1
ATOM 685 C CA . ARG A 1 85 ? -22.594 -4.707 -7.258 1 69.44 85 ARG A CA 1
ATOM 686 C C . ARG A 1 85 ? -22.438 -3.23 -6.914 1 69.44 85 ARG A C 1
ATOM 688 O O . ARG A 1 85 ? -23.438 -2.494 -6.844 1 69.44 85 ARG A O 1
ATOM 695 N N . THR A 1 86 ? -21.281 -2.826 -6.609 1 82.81 86 THR A N 1
ATOM 696 C CA . THR A 1 86 ? -20.875 -1.453 -6.344 1 82.81 86 THR A CA 1
ATOM 697 C C . THR A 1 86 ? -19.656 -1.08 -7.176 1 82.81 86 THR A C 1
ATOM 699 O O . THR A 1 86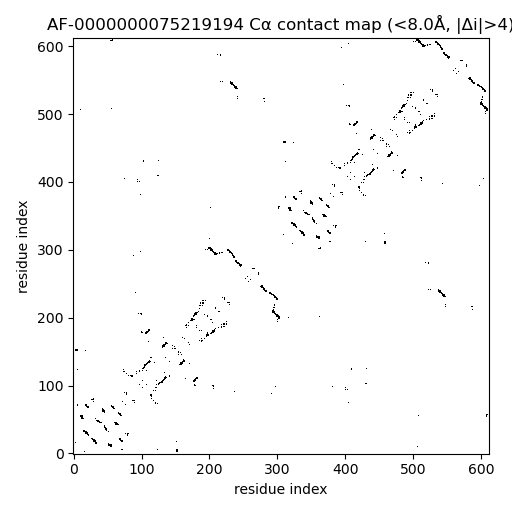 ? -19.047 -1.941 -7.812 1 82.81 86 THR A O 1
ATOM 702 N N . GLN A 1 87 ? -19.531 0.21 -7.352 1 80.81 87 GLN A N 1
ATOM 703 C CA . GLN A 1 87 ? -18.281 0.622 -7.992 1 80.81 87 GLN A CA 1
ATOM 704 C C . GLN A 1 87 ? -17.078 0.277 -7.121 1 80.81 87 GLN A C 1
ATOM 706 O O . GLN A 1 87 ? -17.016 0.683 -5.961 1 80.81 87 GLN A O 1
ATOM 711 N N . ILE A 1 88 ? -16.203 -0.49 -7.664 1 86.44 88 ILE A N 1
ATOM 712 C CA . ILE A 1 88 ? -15.023 -0.953 -6.934 1 86.44 88 ILE A CA 1
ATOM 713 C C . ILE A 1 88 ? -13.805 -0.149 -7.367 1 86.44 88 ILE A C 1
ATOM 715 O O . ILE A 1 88 ? -13.562 0.038 -8.562 1 86.44 88 ILE A O 1
ATOM 719 N N . LEU A 1 89 ? -13.094 0.339 -6.34 1 88.88 89 LEU A N 1
ATOM 720 C CA . LEU A 1 89 ? -11.836 1.02 -6.621 1 88.88 89 LEU A CA 1
ATOM 721 C C . LEU A 1 89 ? -10.836 0.071 -7.277 1 88.88 89 LEU A C 1
ATOM 723 O O . LEU A 1 89 ? -10.789 -1.115 -6.941 1 88.88 89 LEU A O 1
ATOM 727 N N . TYR A 1 90 ? -10.078 0.658 -8.117 1 84.25 90 TYR A N 1
ATOM 728 C CA . TYR A 1 90 ? -9.008 -0.129 -8.719 1 84.25 90 TYR A CA 1
ATOM 729 C C . TYR A 1 90 ? -7.945 -0.482 -7.68 1 84.25 90 TYR A C 1
ATOM 731 O O . TYR A 1 90 ? -7.73 0.265 -6.723 1 84.25 90 TYR A O 1
ATOM 739 N N . THR A 1 91 ? -7.27 -1.535 -7.969 1 86.94 91 THR A N 1
ATOM 740 C CA . THR A 1 91 ? -6.266 -2.035 -7.035 1 86.94 91 THR A CA 1
ATOM 741 C C . THR A 1 91 ? -5.176 -0.993 -6.809 1 86.94 91 THR A C 1
ATOM 743 O O . THR A 1 91 ? -4.691 -0.83 -5.684 1 86.94 91 THR A O 1
ATOM 746 N N . ALA A 1 92 ? -4.785 -0.289 -7.898 1 87.62 92 ALA A N 1
ATOM 747 C CA . ALA A 1 92 ? -3.75 0.734 -7.762 1 87.62 92 ALA A CA 1
ATOM 748 C C . ALA A 1 92 ? -4.215 1.866 -6.852 1 87.62 92 ALA A C 1
ATOM 750 O O . ALA A 1 92 ? -3.424 2.418 -6.082 1 87.62 92 ALA A O 1
ATOM 751 N N . ASP A 1 93 ? -5.43 2.217 -6.949 1 90.5 93 ASP A N 1
ATOM 752 C CA . ASP A 1 93 ? -5.992 3.244 -6.078 1 90.5 93 ASP A CA 1
ATOM 753 C C . 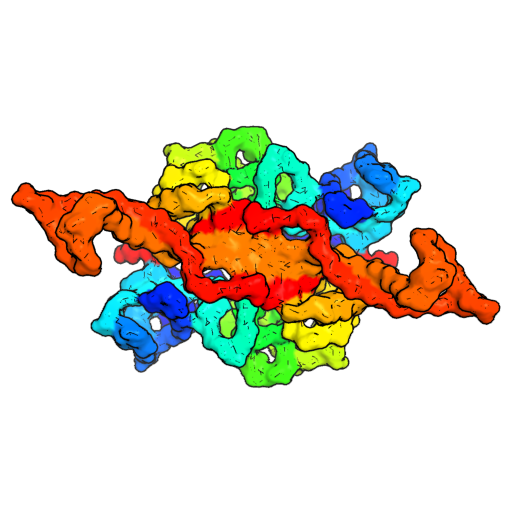ASP A 1 93 ? -6.008 2.779 -4.621 1 90.5 93 ASP A C 1
ATOM 755 O O . ASP A 1 93 ? -5.672 3.547 -3.717 1 90.5 93 ASP A O 1
ATOM 759 N N . CYS A 1 94 ? -6.41 1.547 -4.441 1 93.75 94 CYS A N 1
ATOM 760 C CA . CYS A 1 94 ? -6.434 1.003 -3.088 1 93.75 94 CYS A CA 1
ATOM 761 C C . CYS A 1 94 ? -5.047 1.048 -2.459 1 93.75 94 CYS A C 1
ATOM 763 O O . CYS A 1 94 ? -4.895 1.464 -1.31 1 93.75 94 CYS A O 1
ATOM 765 N N . ALA A 1 95 ? -4.09 0.623 -3.242 1 92.88 95 ALA A N 1
ATOM 766 C CA . ALA A 1 95 ? -2.713 0.636 -2.76 1 92.88 95 ALA A CA 1
ATOM 767 C C . ALA A 1 95 ? -2.273 2.051 -2.395 1 92.88 95 ALA A C 1
ATOM 769 O O . ALA A 1 95 ? -1.656 2.266 -1.348 1 92.88 95 ALA A O 1
ATOM 770 N N . GLU A 1 96 ? -2.562 2.973 -3.25 1 92 96 GLU A N 1
ATOM 771 C CA . GLU A 1 96 ? -2.178 4.359 -3.014 1 92 96 GLU A CA 1
ATOM 772 C C . GLU A 1 96 ? -2.877 4.926 -1.781 1 92 96 GLU A C 1
ATOM 774 O O . GLU A 1 96 ? -2.271 5.664 -1.001 1 92 96 GLU A O 1
ATOM 779 N N . ILE A 1 97 ? -4.102 4.605 -1.647 1 95.94 97 ILE A N 1
ATOM 780 C CA . ILE A 1 97 ? -4.871 5.07 -0.498 1 95.94 97 ILE A CA 1
ATOM 781 C C . ILE A 1 97 ? -4.215 4.586 0.792 1 95.94 97 ILE A C 1
ATOM 783 O O . ILE A 1 97 ? -4.047 5.359 1.739 1 95.94 97 ILE A O 1
ATOM 787 N N . LEU A 1 98 ? -3.852 3.316 0.85 1 95.94 98 LEU A N 1
ATOM 788 C CA . LEU A 1 98 ? -3.191 2.773 2.031 1 95.94 98 LEU A CA 1
ATOM 789 C C . LEU A 1 98 ? -1.903 3.535 2.33 1 95.94 98 LEU A C 1
ATOM 791 O O . LEU A 1 98 ? -1.612 3.84 3.488 1 95.94 98 LEU A O 1
ATOM 795 N N . SER A 1 99 ? -1.227 3.838 1.297 1 92.19 99 SER A N 1
ATOM 796 C CA . SER A 1 99 ? 0.023 4.578 1.448 1 92.19 99 SER A CA 1
ATOM 797 C C . SER A 1 99 ? -0.23 5.992 1.96 1 92.19 99 SER A C 1
ATOM 799 O O . SER A 1 99 ? 0.42 6.438 2.908 1 92.19 99 SER A O 1
ATOM 801 N N . LEU A 1 100 ? -1.182 6.676 1.362 1 92.06 100 LEU A N 1
ATOM 802 C CA . LEU A 1 100 ? -1.481 8.062 1.711 1 92.06 100 LEU A CA 1
ATOM 803 C C . LEU A 1 100 ? -2.039 8.156 3.127 1 92.06 100 LEU A C 1
ATOM 805 O O . LEU A 1 100 ? -1.813 9.148 3.822 1 92.06 100 LEU A O 1
ATOM 809 N N . LEU A 1 101 ? -2.676 7.098 3.57 1 95.31 101 LEU A N 1
ATOM 810 C CA . LEU A 1 101 ? -3.184 7.039 4.938 1 95.31 101 LEU A CA 1
ATOM 811 C C . LEU A 1 101 ? -2.072 6.684 5.914 1 95.31 101 LEU A C 1
ATOM 813 O O . LEU A 1 101 ? -2.262 6.754 7.133 1 95.31 101 LEU A O 1
ATOM 817 N N . ASP A 1 102 ? -0.97 6.293 5.414 1 89.62 102 ASP A N 1
ATOM 818 C CA . ASP A 1 102 ? 0.118 5.75 6.223 1 89.62 102 ASP A CA 1
ATOM 819 C C . ASP A 1 102 ? -0.362 4.578 7.07 1 89.62 102 ASP A C 1
ATOM 821 O O . ASP A 1 102 ? -0.102 4.527 8.273 1 89.62 102 ASP A O 1
ATOM 825 N N . ALA A 1 103 ? -1.124 3.689 6.441 1 93.25 103 ALA A N 1
ATOM 826 C CA . ALA A 1 103 ? -1.684 2.545 7.156 1 93.25 103 ALA A CA 1
ATOM 827 C C . ALA A 1 103 ? -0.589 1.558 7.551 1 93.25 103 ALA A C 1
ATOM 829 O O . ALA A 1 103 ? 0.262 1.204 6.73 1 93.25 103 ALA A O 1
ATOM 830 N N . LYS A 1 104 ? -0.561 1.169 8.75 1 88.81 104 LYS A N 1
ATOM 831 C CA . LYS A 1 104 ? 0.364 0.183 9.297 1 88.81 104 LYS A CA 1
ATOM 832 C C . LYS A 1 104 ? -0.231 -0.504 10.523 1 88.81 104 LYS A C 1
ATOM 834 O O . LYS A 1 104 ? -1.23 -0.041 11.078 1 88.81 104 LYS A O 1
ATOM 839 N N . PRO A 1 105 ? 0.328 -1.575 10.906 1 88.31 105 PRO A N 1
ATOM 840 C CA . PRO A 1 105 ? -0.244 -2.305 12.047 1 88.31 105 PRO A CA 1
ATOM 841 C C . PRO A 1 105 ? -0.427 -1.425 13.281 1 88.31 105 PRO A C 1
ATOM 843 O O . PRO A 1 105 ? 0.458 -0.632 13.609 1 88.31 105 PRO A O 1
ATOM 846 N N . GLY A 1 106 ? -1.624 -1.521 13.898 1 90.94 106 GLY A N 1
ATOM 847 C CA . GLY A 1 106 ? -1.882 -0.811 15.141 1 90.94 106 GLY A CA 1
ATOM 848 C C . GLY A 1 106 ? -2.689 0.459 14.945 1 90.94 106 GLY A C 1
ATOM 849 O O . GLY A 1 106 ? -3.211 1.023 15.906 1 90.94 106 GLY A O 1
ATOM 850 N N . MET A 1 107 ? -2.887 0.88 13.742 1 92.94 107 MET A N 1
ATOM 851 C CA . MET A 1 107 ? -3.545 2.156 13.469 1 92.94 107 MET A CA 1
ATOM 852 C C . MET A 1 107 ? -5.062 2.012 13.547 1 92.94 107 MET A C 1
ATOM 854 O O . MET A 1 107 ? -5.598 0.929 13.312 1 92.94 107 MET A O 1
ATOM 858 N N . VAL A 1 108 ? -5.641 3.094 13.945 1 97.38 108 VAL A N 1
ATOM 859 C CA . VAL A 1 108 ? -7.094 3.195 13.922 1 97.38 108 VAL A CA 1
ATOM 860 C C . VAL A 1 108 ? -7.535 4.008 12.711 1 97.38 108 VAL A C 1
ATOM 862 O O . VAL A 1 108 ? -7.191 5.188 12.586 1 97.38 108 VAL A O 1
ATOM 865 N N . ILE A 1 109 ? -8.312 3.395 11.789 1 98.56 109 ILE A N 1
ATOM 866 C CA . ILE A 1 109 ? -8.711 4.051 10.547 1 98.56 109 ILE A CA 1
ATOM 867 C C . ILE A 1 109 ? -10.227 4.055 10.43 1 98.56 109 ILE A C 1
ATOM 869 O O . ILE A 1 109 ? -10.891 3.059 10.742 1 98.56 109 ILE A O 1
ATOM 873 N N . CYS A 1 110 ? -10.797 5.191 10 1 98.81 110 CYS A N 1
ATOM 874 C CA . CYS A 1 110 ? -12.203 5.293 9.641 1 98.81 110 CYS A CA 1
ATOM 875 C C . CYS A 1 110 ? -12.375 5.352 8.125 1 98.81 110 CYS A C 1
ATOM 877 O O . CYS A 1 110 ? -11.586 5.996 7.434 1 98.81 110 CYS A O 1
ATOM 879 N N . GLU A 1 111 ? -13.352 4.684 7.676 1 98.69 111 GLU A N 1
ATOM 880 C CA . GLU A 1 111 ? -13.703 4.672 6.258 1 98.69 111 GLU A CA 1
ATOM 881 C C . GLU A 1 111 ? -15.188 4.988 6.055 1 98.69 111 GLU A C 1
ATOM 883 O O . GLU A 1 111 ? -16.031 4.516 6.809 1 98.69 111 GLU A O 1
ATOM 888 N N . SER A 1 112 ? -15.492 5.832 5.16 1 98.06 112 SER A N 1
ATOM 889 C CA . SER A 1 112 ? -16.859 5.988 4.676 1 98.06 112 SER A CA 1
ATOM 890 C C . SER A 1 112 ? -16.984 5.547 3.225 1 98.06 112 SER A C 1
ATOM 892 O O . SER A 1 112 ? -16.156 5.883 2.389 1 98.06 112 SER A O 1
ATOM 894 N N . GLY A 1 113 ? -18.031 4.863 2.91 1 96.12 113 GLY A N 1
ATOM 895 C CA . GLY A 1 113 ? -18.203 4.207 1.624 1 96.12 113 GLY A CA 1
ATOM 896 C C . GLY A 1 113 ? -17.703 2.773 1.619 1 96.12 113 GLY A C 1
ATOM 897 O O . GLY A 1 113 ? -16.844 2.41 0.799 1 96.12 113 GLY A O 1
ATOM 898 N N . THR A 1 114 ? -18.203 1.995 2.525 1 96.31 114 THR A N 1
ATOM 899 C CA . THR A 1 114 ? -17.828 0.594 2.635 1 96.31 114 THR A CA 1
ATOM 900 C C . THR A 1 114 ? -17.969 -0.114 1.29 1 96.31 114 THR A C 1
ATOM 902 O O . THR A 1 114 ? -17.031 -0.789 0.836 1 96.31 114 THR A O 1
ATOM 905 N N . GLY A 1 115 ? -19.219 0.061 0.678 1 94.75 115 GLY A N 1
ATOM 906 C CA . GLY A 1 115 ? -19.469 -0.568 -0.607 1 94.75 115 GLY A CA 1
ATOM 907 C C . GLY A 1 115 ? -19.359 -2.08 -0.566 1 94.75 115 GLY A C 1
ATOM 908 O O . GLY A 1 115 ? -19.984 -2.734 0.272 1 94.75 115 GLY A O 1
ATOM 909 N N . SER A 1 116 ? -18.5 -2.566 -1.443 1 93.56 116 SER A N 1
ATOM 910 C CA . SER A 1 116 ? -18.312 -4.012 -1.534 1 93.56 116 SER A CA 1
ATOM 911 C C . SER A 1 116 ? -17.328 -4.516 -0.484 1 93.56 116 SER A C 1
ATOM 913 O O . SER A 1 116 ? -17.141 -5.723 -0.327 1 93.56 116 SER A O 1
ATOM 915 N N . GLY A 1 117 ? -16.672 -3.639 0.2 1 95.44 117 GLY A N 1
ATOM 916 C CA . GLY A 1 117 ? -15.734 -4.023 1.242 1 95.44 117 GLY A CA 1
ATOM 917 C C . GLY A 1 117 ? -14.328 -4.258 0.723 1 95.44 117 GLY A C 1
ATOM 918 O O . GLY A 1 117 ? -13.477 -4.773 1.445 1 95.44 117 GLY A O 1
ATOM 919 N N . SER A 1 118 ? -14.125 -3.863 -0.55 1 93.81 118 SER A N 1
ATOM 920 C CA . SER A 1 118 ? -12.805 -4.059 -1.155 1 93.81 118 SER A CA 1
ATOM 921 C C . SER A 1 118 ? -11.734 -3.289 -0.4 1 93.81 118 SER A C 1
ATOM 923 O O . SER A 1 118 ? -10.82 -3.889 0.181 1 93.81 118 SER A O 1
ATOM 925 N N . LEU A 1 119 ? -11.883 -2.031 -0.339 1 96.62 119 LEU A N 1
ATOM 926 C CA . LEU A 1 119 ? -10.898 -1.211 0.366 1 96.62 119 LEU A CA 1
ATOM 927 C C . LEU A 1 119 ? -10.891 -1.534 1.856 1 96.62 119 LEU A C 1
ATOM 929 O O . LEU A 1 119 ? -9.836 -1.552 2.486 1 96.62 119 LEU A O 1
ATOM 933 N N . SER A 1 120 ? -12.039 -1.828 2.41 1 97.5 120 SER A N 1
ATOM 934 C CA . SER A 1 120 ? -12.148 -2.184 3.822 1 97.5 120 SER A CA 1
ATOM 935 C C . SER A 1 120 ? -11.242 -3.363 4.168 1 97.5 120 SER A C 1
ATOM 937 O O . SER A 1 120 ? -10.555 -3.346 5.188 1 97.5 120 SER A O 1
ATOM 939 N N . HIS A 1 121 ? -11.25 -4.367 3.334 1 95.25 121 HIS A N 1
ATOM 940 C CA . HIS A 1 121 ? -10.414 -5.535 3.561 1 95.25 121 HIS A CA 1
ATOM 941 C C . HIS A 1 121 ? -8.93 -5.176 3.488 1 95.25 121 HIS A C 1
ATOM 943 O O . HIS A 1 121 ? -8.141 -5.625 4.316 1 95.25 121 HIS A O 1
ATOM 949 N N . ALA A 1 122 ? -8.641 -4.375 2.482 1 94.94 122 ALA A N 1
ATOM 950 C CA . ALA A 1 122 ? -7.25 -3.965 2.332 1 94.94 122 ALA A CA 1
ATOM 951 C C . ALA A 1 122 ? -6.762 -3.213 3.566 1 94.94 122 ALA A C 1
ATOM 953 O O . ALA A 1 122 ? -5.668 -3.477 4.07 1 94.94 122 ALA A O 1
ATOM 954 N N . ILE A 1 123 ? -7.551 -2.305 4.078 1 97.38 123 ILE A N 1
ATOM 955 C CA . ILE A 1 123 ? -7.191 -1.54 5.27 1 97.38 123 ILE A CA 1
ATOM 956 C C . ILE A 1 123 ? -7.066 -2.479 6.469 1 97.38 123 ILE A C 1
ATOM 958 O O . ILE A 1 123 ? -6.066 -2.445 7.188 1 97.38 123 ILE A O 1
ATOM 962 N N . ALA A 1 124 ? -8.039 -3.309 6.664 1 96.44 124 ALA A N 1
ATOM 963 C CA . ALA A 1 124 ? -8.086 -4.199 7.82 1 96.44 124 ALA A CA 1
ATOM 964 C C . ALA A 1 124 ? -6.859 -5.105 7.863 1 96.44 124 ALA A C 1
ATOM 966 O O . ALA A 1 124 ? -6.238 -5.27 8.914 1 96.44 124 ALA A O 1
ATOM 967 N N . LEU A 1 125 ? -6.535 -5.664 6.734 1 91.88 125 LEU A N 1
ATOM 968 C CA . LEU A 1 125 ? -5.402 -6.582 6.664 1 91.88 125 LEU A CA 1
ATOM 969 C C . LEU A 1 125 ? -4.094 -5.855 6.953 1 91.88 125 LEU A C 1
ATOM 971 O O . LEU A 1 125 ? -3.168 -6.438 7.523 1 91.88 125 LEU A O 1
ATOM 975 N N . THR A 1 126 ? -4.055 -4.609 6.559 1 92 126 THR A N 1
ATOM 976 C CA . THR A 1 126 ? -2.836 -3.826 6.719 1 92 126 THR A CA 1
ATOM 977 C C . THR A 1 126 ? -2.65 -3.404 8.172 1 92 126 THR A C 1
ATOM 979 O O . THR A 1 126 ? -1.528 -3.4 8.688 1 92 126 THR A O 1
ATOM 982 N N . ILE A 1 127 ? -3.658 -3.125 8.891 1 94 127 ILE A N 1
ATOM 983 C CA . ILE A 1 127 ? -3.535 -2.525 10.219 1 94 127 ILE A CA 1
ATOM 984 C C . ILE A 1 127 ? -3.568 -3.619 11.281 1 94 127 ILE A C 1
ATOM 986 O O . ILE A 1 127 ? -3.271 -3.363 12.453 1 94 127 ILE A O 1
ATOM 990 N N . ALA A 1 128 ? -3.971 -4.785 10.859 1 91.06 128 ALA A N 1
ATOM 991 C CA . ALA A 1 128 ? -3.998 -5.922 11.773 1 91.06 128 ALA A CA 1
ATOM 992 C C . ALA A 1 128 ? -2.598 -6.246 12.281 1 91.06 128 ALA A C 1
ATOM 994 O O . ALA A 1 128 ? -1.602 -5.922 11.633 1 91.06 128 ALA A O 1
ATOM 995 N N . PRO A 1 129 ? -2.477 -6.879 13.516 1 88.19 129 PRO A N 1
ATOM 996 C CA . PRO A 1 129 ? -3.543 -7.422 14.359 1 88.19 129 PRO A CA 1
ATOM 997 C C . PRO A 1 129 ? -3.984 -6.449 15.453 1 88.19 129 PRO A C 1
ATOM 999 O O . PRO A 1 129 ? -4.957 -6.715 16.156 1 88.19 129 PRO A O 1
ATOM 1002 N N . SER A 1 130 ? -3.352 -5.352 15.609 1 91.06 130 SER A N 1
ATOM 1003 C CA . SER A 1 130 ? -3.574 -4.523 16.797 1 91.06 130 SER A CA 1
ATOM 1004 C C . SER A 1 130 ? -4.293 -3.23 16.422 1 91.06 130 SER A C 1
ATOM 1006 O O . SER A 1 130 ? -4.598 -2.416 17.312 1 91.06 130 SER A O 1
ATOM 1008 N N . GLY A 1 131 ? -4.539 -3.02 15.172 1 94.19 131 GLY A N 1
ATOM 1009 C CA . GLY A 1 131 ? -5.285 -1.847 14.742 1 94.19 131 GLY A CA 1
ATOM 1010 C C . GLY A 1 131 ? -6.777 -2.094 14.641 1 94.19 131 GLY A C 1
ATOM 1011 O O . GLY A 1 131 ? -7.266 -3.152 15.039 1 94.19 131 GLY A O 1
ATOM 1012 N N . HIS A 1 132 ? -7.512 -1.07 14.18 1 98.25 132 HIS A N 1
ATOM 1013 C CA . HIS A 1 132 ? -8.953 -1.233 14.07 1 98.25 132 HIS A CA 1
ATOM 1014 C C . HIS A 1 132 ? -9.523 -0.369 12.953 1 98.25 132 HIS A C 1
ATOM 1016 O O . HIS A 1 132 ? -9.148 0.795 12.805 1 98.25 132 HIS A O 1
ATOM 1022 N N . LEU A 1 133 ? -10.375 -0.965 12.195 1 98.62 133 LEU A N 1
ATOM 1023 C CA . LEU A 1 133 ? -11.086 -0.255 11.133 1 98.62 133 LEU A CA 1
ATOM 1024 C C . LEU A 1 133 ? -12.547 -0.042 11.508 1 98.62 133 LEU A C 1
ATOM 1026 O O . LEU A 1 133 ? -13.25 -0.996 11.852 1 98.62 133 LEU A O 1
ATOM 1030 N N . TYR A 1 134 ? -12.992 1.2 11.477 1 98.81 134 TYR A N 1
ATOM 1031 C CA . TYR A 1 134 ? -14.406 1.539 11.492 1 98.81 134 TYR A CA 1
ATOM 1032 C C . TYR A 1 134 ? -14.891 1.916 10.102 1 98.81 134 TYR A C 1
ATOM 1034 O O . TYR A 1 134 ? -14.539 2.975 9.578 1 98.81 134 TYR A O 1
ATOM 1042 N N . THR A 1 135 ? -15.664 1.056 9.477 1 98.75 135 THR A N 1
ATOM 1043 C CA . THR A 1 135 ? -16.188 1.349 8.141 1 98.75 135 THR A CA 1
ATOM 1044 C C . THR A 1 135 ? -17.656 1.721 8.211 1 98.75 135 THR A C 1
ATOM 1046 O O . THR A 1 135 ? -18.422 1.141 8.992 1 98.75 135 THR A O 1
ATOM 1049 N N . HIS A 1 136 ? -18.078 2.744 7.43 1 98.69 136 HIS A N 1
ATOM 1050 C CA . HIS A 1 136 ? -19.422 3.299 7.469 1 98.69 136 HIS A CA 1
ATOM 1051 C C . HIS A 1 136 ? -20.078 3.281 6.086 1 98.69 136 HIS A C 1
ATOM 1053 O O . HIS A 1 136 ? -19.422 3.572 5.086 1 98.69 136 HIS A O 1
ATOM 1059 N N . ASP A 1 137 ? -21.25 2.904 6.043 1 98 137 ASP A N 1
ATOM 1060 C CA . ASP A 1 137 ? -22.078 2.992 4.848 1 98 137 ASP A CA 1
ATOM 1061 C C . ASP A 1 137 ? -23.531 3.32 5.207 1 98 137 ASP A C 1
ATOM 1063 O O . ASP A 1 137 ? -24.016 2.928 6.27 1 98 137 ASP A O 1
ATOM 1067 N N . ILE A 1 138 ? -24.203 4.059 4.383 1 97.25 138 ILE A N 1
ATOM 1068 C CA . ILE A 1 138 ? -25.594 4.418 4.641 1 97.25 138 ILE A CA 1
ATOM 1069 C C . ILE A 1 138 ? -26.5 3.229 4.332 1 97.25 138 ILE A C 1
ATOM 1071 O O . ILE A 1 138 ? -27.609 3.145 4.84 1 97.25 138 ILE A O 1
ATOM 1075 N N . ASP A 1 139 ? -26.016 2.359 3.484 1 96.44 139 ASP A N 1
ATOM 1076 C CA . ASP A 1 139 ? -26.797 1.207 3.043 1 96.44 139 ASP A CA 1
ATOM 1077 C C . ASP A 1 139 ? -26.656 0.047 4.027 1 96.44 139 ASP A C 1
ATOM 1079 O O . ASP A 1 139 ? -25.578 -0.524 4.184 1 96.44 139 ASP A O 1
ATOM 1083 N N . GLU A 1 140 ? -27.688 -0.4 4.551 1 97.06 140 GLU A N 1
ATOM 1084 C CA . GLU A 1 140 ? -27.703 -1.452 5.562 1 97.06 140 GLU A CA 1
ATOM 1085 C C . GLU A 1 140 ? -27.328 -2.801 4.965 1 97.06 140 GLU A C 1
ATOM 1087 O O . GLU A 1 140 ? -26.656 -3.607 5.613 1 97.06 140 GLU A O 1
ATOM 1092 N N . THR A 1 141 ? -27.75 -3.027 3.844 1 95.38 141 THR A N 1
ATOM 1093 C CA . THR A 1 141 ? -27.453 -4.301 3.191 1 95.38 141 THR A CA 1
ATOM 1094 C C . THR A 1 141 ? -25.953 -4.457 2.967 1 95.38 141 THR A C 1
ATOM 1096 O O . THR A 1 141 ? -25.391 -5.516 3.25 1 95.38 141 THR A O 1
ATOM 1099 N N . ARG A 1 142 ? -25.328 -3.4 2.471 1 94.62 142 ARG A N 1
ATOM 1100 C CA . ARG A 1 142 ? -23.891 -3.416 2.252 1 94.62 142 ARG A CA 1
ATOM 1101 C C . ARG A 1 142 ? -23.125 -3.625 3.562 1 94.62 142 ARG A C 1
ATOM 1103 O O . ARG A 1 142 ? -22.188 -4.422 3.627 1 94.62 142 ARG A O 1
ATOM 1110 N N . THR A 1 143 ? -23.609 -2.945 4.566 1 96.81 143 THR A N 1
ATOM 1111 C CA . THR A 1 143 ? -22.953 -3.027 5.871 1 96.81 143 THR A CA 1
ATOM 1112 C C . THR A 1 143 ? -23.109 -4.426 6.461 1 96.81 143 THR A C 1
ATOM 1114 O O . THR A 1 143 ? -22.141 -4.984 6.996 1 96.81 143 THR A O 1
ATOM 1117 N N . SER A 1 144 ? -24.25 -4.98 6.359 1 96.69 144 SER A N 1
ATOM 1118 C CA . SER A 1 144 ? -24.5 -6.32 6.887 1 96.69 144 SER A CA 1
ATOM 1119 C C . SER A 1 144 ? -23.672 -7.363 6.152 1 96.69 144 SER A C 1
ATOM 1121 O O . SER A 1 144 ? -23.109 -8.266 6.773 1 96.69 144 SER A O 1
ATOM 1123 N N . LYS A 1 145 ? -23.594 -7.203 4.926 1 94.62 145 LYS A N 1
ATOM 1124 C CA . LYS A 1 145 ? -22.844 -8.156 4.113 1 94.62 145 LYS A CA 1
ATOM 1125 C C . LYS A 1 145 ? -21.359 -8.117 4.453 1 94.62 145 LYS A C 1
ATOM 1127 O O . LYS A 1 145 ? -20.734 -9.164 4.617 1 94.62 145 LYS A O 1
ATOM 1132 N N . VAL A 1 146 ? -20.828 -6.949 4.547 1 95.69 146 VAL A N 1
ATOM 1133 C CA . VAL A 1 146 ? -19.391 -6.836 4.809 1 95.69 146 VAL A CA 1
ATOM 1134 C C . VAL A 1 146 ? -19.078 -7.355 6.211 1 95.69 146 VAL A C 1
ATOM 1136 O O . VAL A 1 146 ? -18.016 -7.945 6.438 1 95.69 146 VAL A O 1
ATOM 1139 N N . LEU A 1 147 ? -20 -7.133 7.117 1 96.06 147 LEU A N 1
ATOM 1140 C CA . LEU A 1 147 ? -19.828 -7.648 8.469 1 96.06 147 LEU A CA 1
ATOM 1141 C C . LEU A 1 147 ? -19.734 -9.172 8.461 1 96.06 147 LEU A C 1
ATOM 1143 O O . LEU A 1 147 ? -18.906 -9.75 9.164 1 96.06 147 LEU A O 1
ATOM 1147 N N . GLU A 1 148 ? -20.547 -9.773 7.742 1 94.12 148 GLU A N 1
ATOM 1148 C CA . GLU A 1 148 ? -20.5 -11.227 7.602 1 94.12 148 GLU A CA 1
ATOM 1149 C C . GLU A 1 148 ? -19.188 -11.68 6.977 1 94.12 148 GLU A C 1
ATOM 1151 O O . GLU A 1 148 ? -18.594 -12.688 7.398 1 94.12 148 GLU A O 1
ATOM 1156 N N . GLU A 1 149 ? -18.734 -10.945 6.031 1 92.06 149 GLU A N 1
ATOM 1157 C CA . GLU A 1 149 ? -17.484 -11.281 5.367 1 92.06 149 GLU A CA 1
ATOM 1158 C C . GLU A 1 149 ? -16.297 -11.117 6.312 1 92.06 149 GLU A C 1
ATOM 1160 O O . GLU A 1 149 ? -15.391 -11.953 6.32 1 92.06 149 GLU A O 1
ATOM 1165 N N . PHE A 1 150 ? -16.359 -10.055 7.117 1 94.38 150 PHE A N 1
ATOM 1166 C CA . PHE A 1 150 ? -15.305 -9.867 8.102 1 94.38 150 PHE A CA 1
ATOM 1167 C C . PHE A 1 150 ? -15.227 -11.062 9.047 1 94.38 150 PHE A C 1
ATOM 1169 O O . PHE A 1 150 ? -14.133 -11.539 9.367 1 94.38 150 PHE A O 1
ATOM 1176 N N . LYS A 1 151 ? -16.344 -11.508 9.43 1 92.19 151 LYS A N 1
ATOM 1177 C CA . LYS A 1 151 ? -16.406 -12.664 10.312 1 92.19 151 LYS A CA 1
ATOM 1178 C C . LYS A 1 151 ? -15.836 -13.906 9.633 1 92.19 151 LYS A C 1
ATOM 1180 O O . LYS A 1 151 ? -14.977 -14.586 10.195 1 92.19 151 LYS A O 1
ATOM 1185 N N . LEU A 1 152 ? -16.25 -14.125 8.461 1 88.38 152 LEU A N 1
ATOM 1186 C CA . LEU A 1 152 ? -15.812 -15.289 7.695 1 88.38 152 LEU A CA 1
ATOM 1187 C C . LEU A 1 152 ? -14.305 -15.242 7.438 1 88.38 152 LEU A C 1
ATOM 1189 O O . LEU A 1 152 ? -13.648 -16.281 7.398 1 88.38 152 LEU A O 1
ATOM 1193 N N . HIS A 1 153 ? -13.805 -14.039 7.285 1 89.5 153 HIS A N 1
ATOM 1194 C CA . HIS A 1 153 ? -12.414 -13.867 6.871 1 89.5 153 HIS A CA 1
ATOM 1195 C C . HIS A 1 153 ? -11.5 -13.672 8.078 1 89.5 153 HIS A C 1
ATOM 1197 O O . HIS A 1 153 ? -10.305 -13.414 7.918 1 89.5 153 HIS A O 1
ATOM 1203 N N . GLY A 1 154 ? -12.039 -13.766 9.273 1 88.06 154 GLY A N 1
ATOM 1204 C CA . GLY A 1 154 ? -11.242 -13.664 10.484 1 88.06 154 GLY A CA 1
ATOM 1205 C C . GLY A 1 154 ? -10.812 -12.242 10.797 1 88.06 154 GLY A C 1
ATOM 1206 O O . GLY A 1 154 ? -9.734 -12.023 11.344 1 88.06 154 GLY A O 1
ATOM 1207 N N . LEU A 1 155 ? -11.617 -11.25 10.406 1 92.81 155 LEU A N 1
ATOM 1208 C CA . LEU A 1 155 ? -11.242 -9.852 10.57 1 92.81 155 LEU A CA 1
ATOM 1209 C C . LEU A 1 155 ? -12.156 -9.164 11.578 1 92.81 155 LEU A C 1
ATOM 1211 O O . LEU A 1 155 ? -12.078 -7.945 11.758 1 92.81 155 LEU A O 1
ATOM 1215 N N . SER A 1 156 ? -12.938 -9.914 12.32 1 94.06 156 SER A N 1
ATOM 1216 C CA . SER A 1 156 ? -13.938 -9.328 13.219 1 94.06 156 SER A CA 1
ATOM 1217 C C . SER A 1 156 ? -13.281 -8.562 14.352 1 94.06 156 SER A C 1
ATOM 1219 O O . SER A 1 156 ? -13.797 -7.531 14.797 1 94.06 156 SER A O 1
ATOM 1221 N N . SER A 1 157 ? -12.18 -9.047 14.789 1 94.19 157 SER A N 1
ATOM 1222 C CA . SER A 1 157 ? -11.539 -8.445 15.953 1 94.19 157 SER A CA 1
ATOM 1223 C C . SER A 1 157 ? -10.953 -7.082 15.625 1 94.19 157 SER A C 1
ATOM 1225 O O . SER A 1 157 ? -10.688 -6.277 16.516 1 94.19 157 SER A O 1
ATOM 1227 N N . VAL A 1 158 ? -10.789 -6.824 14.328 1 95.81 158 VAL A N 1
ATOM 1228 C CA . VAL A 1 158 ? -10.102 -5.586 13.977 1 95.81 158 VAL A CA 1
ATOM 1229 C C . VAL A 1 158 ? -11.031 -4.691 13.156 1 95.81 158 VAL A C 1
ATOM 1231 O O . VAL A 1 158 ? -10.586 -3.723 12.539 1 95.81 158 VAL A O 1
ATOM 1234 N N . THR A 1 159 ? -12.336 -5.051 13.109 1 97.81 159 THR A N 1
ATOM 1235 C CA . THR A 1 159 ? -13.219 -4.254 12.273 1 97.81 159 THR A CA 1
ATOM 1236 C C . THR A 1 159 ? -14.555 -4.004 12.977 1 97.81 159 THR A C 1
ATOM 1238 O O . THR A 1 159 ? -15 -4.824 13.773 1 97.81 159 THR A O 1
ATOM 1241 N N . THR A 1 160 ? -15.141 -2.877 12.727 1 98.5 160 THR A N 1
ATOM 1242 C CA . THR A 1 160 ? -16.516 -2.512 13.039 1 98.5 160 THR A CA 1
ATOM 1243 C C . THR A 1 160 ? -17.203 -1.898 11.828 1 98.5 160 THR A C 1
ATOM 1245 O O . THR A 1 160 ? -16.672 -0.989 11.195 1 98.5 160 THR A O 1
ATOM 1248 N N . ALA A 1 161 ? -18.328 -2.453 11.453 1 98.38 161 ALA A N 1
ATOM 1249 C CA . ALA A 1 161 ? -19.141 -1.876 10.383 1 98.38 161 ALA A CA 1
ATOM 1250 C C . ALA A 1 161 ? -20.375 -1.18 10.938 1 98.38 161 ALA A C 1
ATOM 1252 O O . ALA A 1 161 ? -21.094 -1.746 11.766 1 98.38 161 ALA A O 1
ATOM 1253 N N . VAL A 1 162 ? -20.594 0.025 10.469 1 98.12 162 VAL A N 1
ATOM 1254 C CA . VAL A 1 162 ? -21.656 0.854 11.039 1 98.12 162 VAL A CA 1
ATOM 1255 C C . VAL A 1 162 ? -22.547 1.388 9.93 1 98.12 162 VAL A C 1
ATOM 1257 O O . VAL A 1 162 ? -22.062 1.915 8.93 1 98.12 162 VAL A O 1
ATOM 1260 N N . VAL A 1 163 ? -23.844 1.18 10.125 1 98.31 163 VAL A N 1
ATOM 1261 C CA . VAL A 1 163 ? -24.781 1.861 9.242 1 98.31 163 VAL A CA 1
ATOM 1262 C C . VAL A 1 163 ? -24.938 3.318 9.672 1 98.31 163 VAL A C 1
ATOM 1264 O O . VAL A 1 163 ? -25.562 3.605 10.695 1 98.31 163 VAL A O 1
ATOM 1267 N N . ARG A 1 164 ? -24.391 4.211 8.852 1 97.38 164 ARG A N 1
ATOM 1268 C CA . ARG A 1 164 ? -24.359 5.602 9.289 1 97.38 164 ARG A CA 1
ATOM 1269 C C . ARG A 1 164 ? -24.031 6.531 8.117 1 97.38 164 ARG A C 1
ATOM 1271 O O . ARG A 1 164 ? -23.188 6.219 7.285 1 97.38 164 ARG A O 1
ATOM 1278 N N . ASN A 1 165 ? -24.719 7.617 8.078 1 97.62 165 ASN A N 1
ATOM 1279 C CA . ASN A 1 165 ? -24.344 8.727 7.195 1 97.62 165 ASN A CA 1
ATOM 1280 C C . ASN A 1 165 ? -23.344 9.664 7.859 1 97.62 165 ASN A C 1
ATOM 1282 O O . ASN A 1 165 ? -23.734 10.5 8.68 1 97.62 165 ASN A O 1
ATOM 1286 N N . VAL A 1 166 ? -22.141 9.586 7.445 1 97.69 166 VAL A N 1
ATOM 1287 C CA . VAL A 1 166 ? -21.094 10.32 8.141 1 97.69 166 VAL A CA 1
ATOM 1288 C C . VAL A 1 166 ? -21.172 11.805 7.797 1 97.69 166 VAL A C 1
ATOM 1290 O O . VAL A 1 166 ? -20.609 12.648 8.5 1 97.69 166 VAL A O 1
ATOM 1293 N N . CYS A 1 167 ? -21.828 12.18 6.703 1 97.06 167 CYS A N 1
ATOM 1294 C CA . CYS A 1 167 ? -21.969 13.57 6.285 1 97.06 167 CYS A CA 1
ATOM 1295 C C . CYS A 1 167 ? -22.922 14.328 7.207 1 97.06 167 CYS A C 1
ATOM 1297 O O . CYS A 1 167 ? -22.891 15.555 7.258 1 97.06 167 CYS A O 1
ATOM 1299 N N . THR A 1 168 ? -23.781 13.578 7.922 1 97 168 THR A N 1
ATOM 1300 C CA . THR A 1 168 ? -24.75 14.234 8.789 1 97 168 THR A CA 1
ATOM 1301 C C . THR A 1 168 ? -24.516 13.859 10.25 1 97 168 THR A C 1
ATOM 1303 O O . THR A 1 168 ? -24.703 14.688 11.148 1 97 168 THR A O 1
ATOM 1306 N N . SER A 1 169 ? -24.016 12.656 10.477 1 96.88 169 SER A N 1
ATOM 1307 C CA . SER A 1 169 ? -23.969 12.156 11.852 1 96.88 169 SER A CA 1
ATOM 1308 C C . SER A 1 169 ? -22.531 11.945 12.305 1 96.88 169 SER A C 1
ATOM 1310 O O . SER A 1 169 ? -22.281 11.602 13.461 1 96.88 169 SER A O 1
ATOM 1312 N N . GLY A 1 170 ? -21.594 12.109 11.398 1 97.38 170 GLY A N 1
ATOM 1313 C CA . GLY A 1 170 ? -20.203 11.922 11.758 1 97.38 170 GLY A CA 1
ATOM 1314 C C . GLY A 1 170 ? -19.797 10.461 11.852 1 97.38 170 GLY A C 1
ATOM 1315 O O . GLY A 1 170 ? -20.562 9.578 11.477 1 97.38 170 GLY A O 1
ATOM 1316 N N . PHE A 1 171 ? -18.625 10.203 12.312 1 98.38 171 PHE A N 1
ATOM 1317 C CA . PHE A 1 171 ? -18.062 8.867 12.383 1 98.38 171 PHE A CA 1
ATOM 1318 C C . PHE A 1 171 ? -18.344 8.234 13.742 1 98.38 171 PHE A C 1
ATOM 1320 O O . PHE A 1 171 ? -18.719 8.922 14.688 1 98.38 171 PHE A O 1
ATOM 1327 N N . HIS A 1 172 ? -18.156 6.945 13.797 1 97.19 172 HIS A N 1
ATOM 1328 C CA . HIS A 1 172 ? -18.438 6.137 14.977 1 97.19 172 HIS A CA 1
ATOM 1329 C C . HIS A 1 172 ? -17.547 6.523 16.141 1 97.19 172 HIS A C 1
ATOM 1331 O O . HIS A 1 172 ? -17.938 6.402 17.297 1 97.19 172 HIS A O 1
ATOM 1337 N N . VAL A 1 173 ? -16.344 7.035 15.875 1 96.69 173 VAL A N 1
ATOM 1338 C CA . VAL A 1 173 ? -15.406 7.418 16.922 1 96.69 173 VAL A CA 1
ATOM 1339 C C . VAL A 1 173 ? -15.039 8.891 16.781 1 96.69 173 VAL A C 1
ATOM 1341 O O . VAL A 1 173 ? -15.18 9.469 15.703 1 96.69 173 VAL A O 1
ATOM 1344 N N . GLU A 1 174 ? -14.617 9.438 17.875 1 97.25 174 GLU A N 1
ATOM 1345 C CA . GLU A 1 174 ? -14.078 10.789 17.938 1 97.25 174 GLU A CA 1
ATOM 1346 C C . GLU A 1 174 ? -12.719 10.812 18.625 1 97.25 174 GLU A C 1
ATOM 1348 O O . GLU A 1 174 ? -12.469 10 19.531 1 97.25 174 GLU A O 1
ATOM 1353 N N . ASN A 1 175 ? -11.844 11.648 18.094 1 96.25 175 ASN A N 1
ATOM 1354 C CA . ASN A 1 175 ? -10.547 11.891 18.719 1 96.25 175 ASN A CA 1
ATOM 1355 C C . ASN A 1 175 ? -9.781 10.586 18.938 1 96.25 175 ASN A C 1
ATOM 1357 O O . ASN A 1 175 ? -9.242 10.359 20.031 1 96.25 175 ASN A O 1
ATOM 1361 N N . SER A 1 176 ? -9.852 9.734 17.906 1 96.06 176 SER A N 1
ATOM 1362 C CA . SER A 1 176 ? -9.219 8.438 18.125 1 96.06 176 SER A CA 1
ATOM 1363 C C . SER A 1 176 ? -8.562 7.926 16.844 1 96.06 176 SER A C 1
ATOM 1365 O O . SER A 1 176 ? -7.621 7.133 16.891 1 96.06 176 SER A O 1
ATOM 1367 N N . ALA A 1 177 ? -8.992 8.414 15.734 1 97.56 177 ALA A N 1
ATOM 1368 C CA . ALA A 1 177 ? -8.547 7.855 14.461 1 97.56 177 ALA A CA 1
ATOM 1369 C C . ALA A 1 177 ? -7.184 8.414 14.062 1 97.56 177 ALA A C 1
ATOM 1371 O O . ALA A 1 177 ? -6.895 9.594 14.305 1 97.56 177 ALA A O 1
ATOM 1372 N N . ASP A 1 178 ? -6.387 7.582 13.469 1 94.5 178 ASP A N 1
ATOM 1373 C CA . ASP A 1 178 ? -5.109 7.992 12.891 1 94.5 178 ASP A CA 1
ATOM 1374 C C . ASP A 1 178 ? -5.273 8.391 11.422 1 94.5 178 ASP A C 1
ATOM 1376 O O . ASP A 1 178 ? -4.398 9.047 10.852 1 94.5 178 ASP A O 1
ATOM 1380 N N . GLY A 1 179 ? -6.316 7.973 10.836 1 97.06 179 GLY A N 1
ATOM 1381 C CA . GLY A 1 179 ? -6.617 8.281 9.445 1 97.06 179 GLY A CA 1
ATOM 1382 C C . GLY A 1 179 ? -8.086 8.117 9.102 1 97.06 179 GLY A C 1
ATOM 1383 O O . GLY A 1 179 ? -8.789 7.328 9.734 1 97.06 179 GLY A O 1
ATOM 1384 N N . VAL A 1 180 ? -8.555 8.852 8.07 1 98.81 180 VAL A N 1
ATOM 1385 C CA . VAL A 1 180 ? -9.93 8.781 7.594 1 98.81 180 VAL A CA 1
ATOM 1386 C C . VAL A 1 180 ? -9.953 8.734 6.066 1 98.81 180 VAL A C 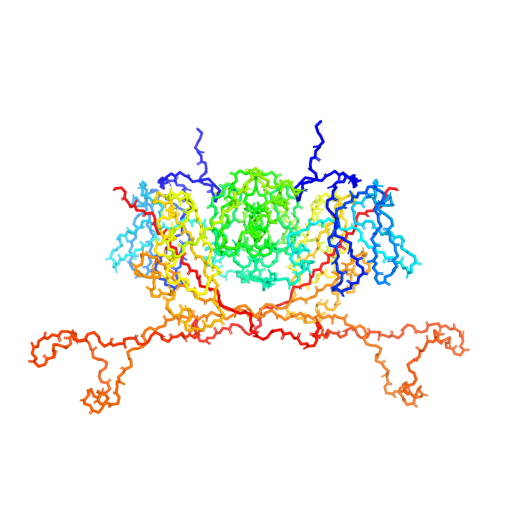1
ATOM 1388 O O . VAL A 1 180 ? -9.234 9.492 5.406 1 98.81 180 VAL A O 1
ATOM 1391 N N . PHE A 1 181 ? -10.727 7.832 5.566 1 98.81 181 PHE A N 1
ATOM 1392 C CA . PHE A 1 181 ? -10.938 7.766 4.125 1 98.81 181 PHE A CA 1
ATOM 1393 C C . PHE A 1 181 ? -12.383 8.109 3.773 1 98.81 181 PHE A C 1
ATOM 1395 O O . PHE A 1 181 ? -13.312 7.613 4.41 1 98.81 181 PHE A O 1
ATOM 1402 N N . LEU A 1 182 ? -12.523 8.922 2.713 1 98.69 182 LEU A N 1
ATOM 1403 C CA . LEU A 1 182 ? -13.852 9.344 2.266 1 98.69 182 LEU A CA 1
ATOM 1404 C C . LEU A 1 182 ? -14.086 8.938 0.816 1 98.69 182 LEU A C 1
ATOM 1406 O O . LEU A 1 182 ? -13.367 9.375 -0.083 1 98.69 182 LEU A O 1
ATOM 1410 N N . ASP A 1 183 ? -15.016 8.18 0.578 1 97.12 183 ASP A N 1
ATOM 1411 C CA . ASP A 1 183 ? -15.578 7.871 -0.735 1 97.12 183 ASP A CA 1
ATOM 1412 C C . ASP A 1 183 ? -17.078 8.086 -0.753 1 97.12 183 ASP A C 1
ATOM 1414 O O . ASP A 1 183 ? -17.859 7.125 -0.814 1 97.12 183 ASP A O 1
ATOM 1418 N N . VAL A 1 184 ? -17.484 9.305 -0.751 1 96.06 184 VAL A N 1
ATOM 1419 C CA . VAL A 1 184 ? -18.875 9.711 -0.687 1 96.06 184 VAL A CA 1
ATOM 1420 C C . VAL A 1 184 ? -19.141 10.797 -1.728 1 96.06 184 VAL A C 1
ATOM 1422 O O . VAL A 1 184 ? -18.219 11.484 -2.17 1 96.06 184 VAL A O 1
ATOM 1425 N N . PRO A 1 185 ? -20.344 10.992 -2.111 1 92.94 185 PRO A N 1
ATOM 1426 C CA . PRO A 1 185 ? -20.672 11.953 -3.164 1 92.94 185 PRO A CA 1
ATOM 1427 C C . PRO A 1 185 ? -20.328 13.391 -2.781 1 92.94 185 PRO A C 1
ATOM 1429 O O . PRO A 1 185 ? -19.953 14.188 -3.643 1 92.94 185 PRO A O 1
ATOM 1432 N N . ALA A 1 186 ? -20.422 13.727 -1.49 1 95.94 186 ALA A N 1
ATOM 1433 C CA . ALA A 1 186 ? -20.141 15.078 -1.017 1 95.94 186 ALA A CA 1
ATOM 1434 C C . ALA A 1 186 ? -19.109 15.07 0.108 1 95.94 186 ALA A C 1
ATOM 1436 O O . ALA A 1 186 ? -19.422 15.398 1.254 1 95.94 186 ALA A O 1
ATOM 1437 N N . PRO A 1 187 ? -17.938 14.828 -0.249 1 97.25 187 PRO A N 1
ATOM 1438 C CA . PRO A 1 187 ? -16.938 14.68 0.811 1 97.25 187 PRO A CA 1
ATOM 1439 C C . PRO A 1 187 ? -16.781 15.938 1.656 1 97.25 187 PRO A C 1
ATOM 1441 O O . PRO A 1 187 ? -16.422 15.859 2.836 1 97.25 187 PRO A O 1
ATOM 1444 N N . TRP A 1 188 ? -17.078 17.141 1.12 1 97.38 188 TRP A N 1
ATOM 1445 C CA . TRP A 1 188 ? -16.922 18.391 1.865 1 97.38 188 TRP A CA 1
ATOM 1446 C C . TRP A 1 188 ? -17.859 18.438 3.066 1 97.38 188 TRP A C 1
ATOM 1448 O O . TRP A 1 188 ? -17.578 19.125 4.047 1 97.38 188 TRP A O 1
ATOM 1458 N N . GLU A 1 189 ? -18.906 17.703 3.008 1 98.06 189 GLU A N 1
ATOM 1459 C CA . GLU A 1 189 ? -19.844 17.641 4.129 1 98.06 189 GLU A CA 1
ATOM 1460 C C . GLU A 1 189 ? -19.312 16.719 5.23 1 98.06 189 GLU A C 1
ATOM 1462 O O . GLU A 1 189 ? -19.703 16.859 6.395 1 98.06 189 GLU A O 1
ATOM 1467 N N . ALA A 1 190 ? -18.469 15.797 4.867 1 98.5 190 ALA A N 1
ATOM 1468 C CA . ALA A 1 190 ? -17.953 14.805 5.816 1 98.5 190 ALA A CA 1
ATOM 1469 C C . ALA A 1 190 ? -16.656 15.281 6.449 1 98.5 190 ALA A C 1
ATOM 1471 O O . ALA A 1 190 ? -16.266 14.805 7.523 1 98.5 190 ALA A O 1
ATOM 1472 N N . ILE A 1 191 ? -15.922 16.172 5.824 1 98.62 191 ILE A N 1
ATOM 1473 C CA . ILE A 1 191 ? -14.555 16.531 6.172 1 98.62 191 ILE A CA 1
ATOM 1474 C C . ILE A 1 191 ? -14.523 17.125 7.578 1 98.62 191 ILE A C 1
ATOM 1476 O O . ILE A 1 191 ? -13.648 16.797 8.383 1 98.62 191 ILE A O 1
ATOM 1480 N N . PRO A 1 192 ? -15.539 18 7.984 1 98.31 192 PRO A N 1
ATOM 1481 C CA . PRO A 1 192 ? -15.516 18.469 9.375 1 98.31 192 PRO A CA 1
ATOM 1482 C C . PRO A 1 192 ? -15.641 17.328 10.383 1 98.31 192 PRO A C 1
ATOM 1484 O O . PRO A 1 192 ? -15.008 17.375 11.438 1 98.31 192 PRO A O 1
ATOM 1487 N N . PHE A 1 193 ? -16.438 16.344 10.086 1 98.62 193 PHE A N 1
ATOM 1488 C CA . PHE A 1 193 ? -16.594 15.195 10.961 1 98.62 193 PHE A CA 1
ATOM 1489 C C . PHE A 1 193 ? -15.336 14.336 10.977 1 98.62 193 PHE A C 1
ATOM 1491 O O . PHE A 1 193 ? -15 13.734 12 1 98.62 193 PHE A O 1
ATOM 1498 N N . ALA A 1 194 ? -14.648 14.219 9.797 1 98.69 194 ALA A N 1
ATOM 1499 C CA . ALA A 1 194 ? -13.367 13.523 9.742 1 98.69 194 ALA A CA 1
ATOM 1500 C C . ALA A 1 194 ? -12.352 14.164 10.672 1 98.69 194 ALA A C 1
ATOM 1502 O O . ALA A 1 194 ? -11.648 13.469 11.414 1 98.69 194 ALA A O 1
ATOM 1503 N N . ALA A 1 195 ? -12.336 15.492 10.664 1 97.94 195 ALA A N 1
ATOM 1504 C CA . ALA A 1 195 ? -11.422 16.219 11.539 1 97.94 195 ALA A CA 1
ATOM 1505 C C . ALA A 1 195 ? -11.711 15.906 13.008 1 97.94 195 ALA A C 1
ATOM 1507 O O . ALA A 1 195 ? -10.781 15.742 13.805 1 97.94 195 ALA A O 1
ATOM 1508 N N . LYS A 1 196 ? -12.961 15.805 13.344 1 97.81 196 LYS A N 1
ATOM 1509 C CA . LYS A 1 196 ? -13.367 15.516 14.719 1 97.81 196 LYS A CA 1
ATOM 1510 C C . LYS A 1 196 ? -12.992 14.094 15.117 1 97.81 196 LYS A C 1
ATOM 1512 O O . LYS A 1 196 ? -12.734 13.82 16.281 1 97.81 196 LYS A O 1
ATOM 1517 N N . SER A 1 197 ? -12.93 13.211 14.18 1 98.38 197 SER A N 1
ATOM 1518 C CA . SER A 1 197 ? -12.664 11.805 14.469 1 98.38 197 SER A CA 1
ATOM 1519 C C . SER A 1 197 ? -11.172 11.555 14.664 1 98.38 197 SER A C 1
ATOM 1521 O O . SER A 1 197 ? -10.781 10.633 15.391 1 98.38 197 SER A O 1
ATOM 1523 N N . ILE A 1 198 ? -10.336 12.312 14.039 1 96.69 198 ILE A N 1
ATOM 1524 C CA . ILE A 1 198 ? -8.891 12.141 14.086 1 96.69 198 ILE A CA 1
ATOM 1525 C C . ILE A 1 198 ? -8.367 12.539 15.469 1 96.69 198 ILE A C 1
ATOM 1527 O O . ILE A 1 198 ? -8.852 13.5 16.062 1 96.69 198 ILE A O 1
ATOM 1531 N N . SER A 1 199 ? -7.484 11.844 15.938 1 93.38 199 SER A N 1
ATOM 1532 C CA . SER A 1 199 ? -6.883 12.07 17.25 1 93.38 199 SER A CA 1
ATOM 1533 C C . SER A 1 199 ? -6.285 13.477 17.344 1 93.38 199 SER A C 1
ATOM 1535 O O . SER A 1 199 ? -5.477 13.867 16.5 1 93.38 199 SER A O 1
ATOM 1537 N N . LYS A 1 200 ? -6.621 14.141 18.391 1 88.5 200 LYS A N 1
ATOM 1538 C CA . LYS A 1 200 ? -6.09 15.484 18.594 1 88.5 200 LYS A CA 1
ATOM 1539 C C . LYS A 1 200 ? -4.641 15.438 19.078 1 88.5 200 LYS A C 1
ATOM 1541 O O . LYS A 1 200 ? -3.863 16.359 18.812 1 88.5 200 LYS A O 1
ATOM 1546 N N . THR A 1 201 ? -4.328 14.352 19.719 1 84 201 THR A N 1
ATOM 1547 C CA . THR A 1 201 ? -3.002 14.227 20.312 1 84 201 THR A CA 1
ATOM 1548 C C . THR A 1 201 ? -1.995 13.719 19.297 1 84 201 THR A C 1
ATOM 1550 O O . THR A 1 201 ? -0.823 14.102 19.312 1 84 201 THR A O 1
ATOM 1553 N N . ARG A 1 202 ? -2.439 12.938 18.344 1 82.44 202 ARG A N 1
ATOM 1554 C CA . ARG A 1 202 ? -1.506 12.32 17.406 1 82.44 202 ARG A CA 1
ATOM 1555 C C . ARG A 1 202 ? -1.604 12.969 16.031 1 82.44 202 ARG A C 1
ATOM 1557 O O . ARG A 1 202 ? -0.654 12.922 15.242 1 82.44 202 ARG A O 1
ATOM 1564 N N . GLY A 1 203 ? -2.701 13.648 15.812 1 88.38 203 GLY A N 1
ATOM 1565 C CA . GLY A 1 203 ? -2.988 14.039 14.438 1 88.38 203 GLY A CA 1
ATOM 1566 C C . GLY A 1 203 ? -3.387 12.875 13.562 1 88.38 203 GLY A C 1
ATOM 1567 O O . GLY A 1 203 ? -3.738 11.805 14.062 1 88.38 203 GLY A O 1
ATOM 1568 N N . GLY A 1 204 ? -3.404 13.141 12.258 1 91.31 204 GLY A N 1
ATOM 1569 C CA . GLY A 1 204 ? -3.795 12.055 11.383 1 91.31 204 GLY A CA 1
ATOM 1570 C C . GLY A 1 204 ? -3.904 12.469 9.93 1 91.31 204 GLY A C 1
ATOM 1571 O O . GLY A 1 204 ? -3.646 13.625 9.586 1 91.31 204 GLY A O 1
ATOM 1572 N N . ARG A 1 205 ? -4.199 11.477 9.117 1 94.06 205 ARG A N 1
ATOM 1573 C CA . ARG A 1 205 ? -4.281 11.664 7.672 1 94.06 205 ARG A CA 1
ATOM 1574 C C . ARG A 1 205 ? -5.727 11.586 7.188 1 94.06 205 ARG A C 1
ATOM 1576 O O . ARG A 1 205 ? -6.539 10.852 7.754 1 94.06 205 ARG A O 1
ATOM 1583 N N . LEU A 1 206 ? -5.988 12.391 6.172 1 97.94 206 LEU A N 1
ATOM 1584 C CA . LEU A 1 206 ? -7.262 12.32 5.461 1 97.94 206 LEU A CA 1
ATOM 1585 C C . LEU A 1 206 ? -7.039 12.055 3.977 1 97.94 206 LEU A C 1
ATOM 1587 O O . LEU A 1 206 ? -6.184 12.68 3.35 1 97.94 206 LEU A O 1
ATOM 1591 N N . VAL A 1 207 ? -7.734 11.078 3.453 1 98 207 VAL A N 1
ATOM 1592 C CA . VAL A 1 207 ? -7.727 10.812 2.018 1 98 207 VAL A CA 1
ATOM 1593 C C . VAL A 1 207 ? -9.156 10.773 1.489 1 98 207 VAL A C 1
ATOM 1595 O O . VAL A 1 207 ? -10.023 10.117 2.074 1 98 207 VAL A O 1
ATOM 1598 N N . SER A 1 208 ? -9.406 11.5 0.428 1 98 208 SER A N 1
ATOM 1599 C CA . SER A 1 208 ? -10.727 11.547 -0.202 1 98 208 SER A CA 1
ATOM 1600 C C . SER A 1 208 ? -10.648 11.141 -1.671 1 98 208 SER A C 1
ATOM 1602 O O . SER A 1 208 ? -9.781 11.617 -2.406 1 98 208 SER A O 1
ATOM 1604 N N . PHE A 1 209 ? -11.523 10.289 -2.035 1 96.88 209 PHE A N 1
ATOM 1605 C CA . PHE A 1 209 ? -11.672 9.938 -3.443 1 96.88 209 PHE A CA 1
ATOM 1606 C C . PHE A 1 209 ? -12.758 10.781 -4.102 1 96.88 209 PHE A C 1
ATOM 1608 O O . PHE A 1 209 ? -13.867 10.898 -3.582 1 96.88 209 PHE A O 1
ATOM 1615 N N . SER A 1 210 ? -12.391 11.344 -5.266 1 94.31 210 SER A N 1
ATOM 1616 C CA . SER A 1 210 ? -13.336 12.148 -6.035 1 94.31 210 SER A CA 1
ATOM 1617 C C . SER A 1 210 ? -13.289 11.789 -7.516 1 94.31 210 SER A C 1
ATOM 1619 O O . SER A 1 210 ? -12.219 11.789 -8.133 1 94.31 210 SER A O 1
ATOM 1621 N N . PRO A 1 211 ? -14.453 11.523 -8.109 1 88.81 211 PRO A N 1
ATOM 1622 C CA . PRO A 1 211 ? -14.477 11.188 -9.531 1 88.81 211 PRO A CA 1
ATOM 1623 C C . PRO A 1 211 ? -14.25 12.406 -10.43 1 88.81 211 PRO A C 1
ATOM 1625 O O . PRO A 1 211 ? -13.859 12.258 -11.586 1 88.81 211 PRO A O 1
ATOM 1628 N N . CYS A 1 212 ? -14.555 13.641 -9.922 1 86.69 212 CYS A N 1
ATOM 1629 C CA . CYS A 1 212 ? -14.414 14.812 -10.789 1 86.69 212 CYS A CA 1
ATOM 1630 C C . CYS A 1 212 ? -13.703 15.945 -10.07 1 86.69 212 CYS A C 1
ATOM 1632 O O . CYS A 1 212 ? -13.672 15.984 -8.836 1 86.69 212 CYS A O 1
ATOM 1634 N N . LEU A 1 213 ? -13.219 16.828 -10.836 1 85.62 213 LEU A N 1
ATOM 1635 C CA . LEU A 1 213 ? -12.383 17.906 -10.336 1 85.62 213 LEU A CA 1
ATOM 1636 C C . LEU A 1 213 ? -13.195 18.875 -9.477 1 85.62 213 LEU A C 1
ATOM 1638 O O . LEU A 1 213 ? -12.672 19.453 -8.523 1 85.62 213 LEU A O 1
ATOM 1642 N N . GLU A 1 214 ? -14.469 19.031 -9.789 1 87.12 214 GLU A N 1
ATOM 1643 C CA . GLU A 1 214 ? -15.328 19.891 -8.992 1 87.12 214 GLU A CA 1
ATOM 1644 C C . GLU A 1 214 ? -15.383 19.422 -7.539 1 87.12 214 GLU A C 1
ATOM 1646 O O . GLU A 1 214 ? -15.312 20.25 -6.621 1 87.12 214 GLU A O 1
ATOM 1651 N N . GLN A 1 215 ? -15.492 18.141 -7.391 1 91.44 215 GLN A N 1
ATOM 1652 C CA . GLN A 1 215 ? -15.508 17.578 -6.043 1 91.44 215 GLN A CA 1
ATOM 1653 C C . GLN A 1 215 ? -14.156 17.766 -5.355 1 91.44 215 GLN A C 1
ATOM 1655 O O . GLN A 1 215 ? -14.102 18.031 -4.152 1 91.44 215 GLN A O 1
ATOM 1660 N N . VAL A 1 216 ? -13.109 17.641 -6.125 1 92.56 216 VAL A N 1
ATOM 1661 C CA . VAL A 1 216 ? -11.766 17.828 -5.59 1 92.56 216 VAL A CA 1
ATOM 1662 C C . VAL A 1 216 ? -11.625 19.25 -5.035 1 92.56 216 VAL A C 1
ATOM 1664 O O . VAL A 1 216 ? -11.148 19.438 -3.914 1 92.56 216 VAL A O 1
ATOM 1667 N N . GLN A 1 217 ? -12.086 20.172 -5.789 1 89.31 217 GLN A N 1
ATOM 1668 C CA . GLN A 1 217 ? -11.969 21.578 -5.395 1 89.31 217 GLN A CA 1
ATOM 1669 C C . GLN A 1 217 ? -12.719 21.844 -4.094 1 89.31 217 GLN A C 1
ATOM 1671 O O . GLN A 1 217 ? -12.172 22.469 -3.178 1 89.31 217 GLN A O 1
ATOM 1676 N N . ARG A 1 218 ? -13.891 21.391 -4.055 1 93.62 218 ARG A N 1
ATOM 1677 C CA . ARG A 1 218 ? -14.703 21.609 -2.859 1 93.62 218 ARG A CA 1
ATOM 1678 C C . ARG A 1 218 ? -14.094 20.906 -1.651 1 93.62 218 ARG A C 1
ATOM 1680 O O . ARG A 1 218 ? -14.102 21.438 -0.543 1 93.62 218 ARG A O 1
ATOM 1687 N N . ALA A 1 219 ? -13.609 19.719 -1.874 1 96.19 219 ALA A N 1
ATOM 1688 C CA . ALA A 1 219 ? -12.977 18.969 -0.793 1 96.19 219 ALA A CA 1
ATOM 1689 C C . ALA A 1 219 ? -11.742 19.703 -0.268 1 96.19 219 ALA A C 1
ATOM 1691 O O . ALA A 1 219 ? -11.547 19.797 0.945 1 96.19 219 ALA A O 1
ATOM 1692 N N . CYS A 1 220 ? -10.953 20.203 -1.174 1 93.06 220 CYS A N 1
ATOM 1693 C CA . CYS A 1 220 ? -9.742 20.906 -0.779 1 93.06 220 CYS A CA 1
ATOM 1694 C C . CYS A 1 220 ? -10.07 22.125 0.072 1 93.06 220 CYS A C 1
ATOM 1696 O O . CYS A 1 220 ? -9.422 22.375 1.092 1 93.06 220 CYS A O 1
ATOM 1698 N N . LEU A 1 221 ? -11.07 22.844 -0.315 1 92.88 221 LEU A N 1
ATOM 1699 C CA . LEU A 1 221 ? -11.492 24.016 0.444 1 92.88 221 LEU A CA 1
ATOM 1700 C C . LEU A 1 221 ? -11.984 23.609 1.832 1 92.88 221 LEU A C 1
ATOM 1702 O O . LEU A 1 221 ? -11.648 24.266 2.824 1 92.88 221 LEU A O 1
ATOM 1706 N N . ALA A 1 222 ? -12.727 22.594 1.857 1 97.06 222 ALA A N 1
ATOM 1707 C CA . ALA A 1 222 ? -13.242 22.109 3.139 1 97.06 222 ALA A CA 1
ATOM 1708 C C . ALA A 1 222 ? -12.109 21.625 4.043 1 97.06 222 ALA A C 1
ATOM 1710 O O . ALA A 1 222 ? -12.141 21.844 5.254 1 97.06 222 ALA A O 1
ATOM 1711 N N . MET A 1 223 ? -11.133 20.938 3.459 1 96.12 223 MET A N 1
ATOM 1712 C CA . MET A 1 223 ? -9.977 20.469 4.223 1 96.12 223 MET A CA 1
ATOM 1713 C C . MET A 1 223 ? -9.227 21.656 4.84 1 96.12 223 MET A C 1
ATOM 1715 O O . MET A 1 223 ? -8.891 21.625 6.027 1 96.12 223 MET A O 1
ATOM 1719 N N . ALA A 1 224 ? -9.016 22.656 4.027 1 91.19 224 ALA A N 1
ATOM 1720 C CA . ALA A 1 224 ? -8.32 23.828 4.523 1 91.19 224 ALA A CA 1
ATOM 1721 C C . ALA A 1 224 ? -9.102 24.5 5.656 1 91.19 224 ALA A C 1
ATOM 1723 O O . ALA A 1 224 ? -8.531 24.859 6.688 1 91.19 224 ALA A O 1
ATOM 1724 N N . ALA A 1 225 ? -10.359 24.625 5.457 1 95.44 225 ALA A N 1
ATOM 1725 C CA . ALA A 1 225 ? -11.219 25.25 6.453 1 95.44 225 ALA A CA 1
ATOM 1726 C C . ALA A 1 225 ? -11.227 24.469 7.758 1 95.44 225 ALA A C 1
ATOM 1728 O O . ALA A 1 225 ? -11.367 25.047 8.836 1 95.44 225 ALA A O 1
ATOM 1729 N N . ALA A 1 226 ? -11.055 23.188 7.641 1 96.81 226 ALA A N 1
ATOM 1730 C CA . ALA A 1 226 ? -11.094 22.312 8.812 1 96.81 226 ALA A CA 1
ATOM 1731 C C . ALA A 1 226 ? -9.727 22.25 9.492 1 96.81 226 ALA A C 1
ATOM 1733 O O . ALA A 1 226 ? -9.57 21.562 10.516 1 96.81 226 ALA A O 1
ATOM 1734 N N . GLY A 1 227 ? -8.727 22.812 8.867 1 91.12 227 GLY A N 1
ATOM 1735 C CA . GLY A 1 227 ? -7.43 22.922 9.516 1 91.12 227 GLY A CA 1
ATOM 1736 C C . GLY A 1 227 ? -6.422 21.922 8.992 1 91.12 227 GLY A C 1
ATOM 1737 O O . GLY A 1 227 ? -5.316 21.797 9.531 1 91.12 227 GLY A O 1
ATOM 1738 N N . PHE A 1 228 ? -6.777 21.219 7.973 1 90.31 228 PHE A N 1
ATOM 1739 C CA . PHE A 1 228 ? -5.812 20.297 7.375 1 90.31 228 PHE A CA 1
ATOM 1740 C C . PHE A 1 228 ? -4.727 21.062 6.633 1 90.31 228 PHE A C 1
ATOM 1742 O O . PHE A 1 228 ? -4.977 22.141 6.086 1 90.31 228 PHE A O 1
ATOM 1749 N N . VAL A 1 229 ? -3.539 20.422 6.609 1 82.94 229 VAL A N 1
ATOM 1750 C CA . VAL A 1 229 ? -2.404 21.016 5.91 1 82.94 229 VAL A CA 1
ATOM 1751 C C . VAL A 1 229 ? -1.839 20.031 4.902 1 82.94 229 VAL A C 1
ATOM 1753 O O . VAL A 1 229 ? -2.248 18.859 4.871 1 82.94 229 VAL A O 1
ATOM 1756 N N . SER A 1 230 ? -0.965 20.484 4.02 1 80.31 230 SER A N 1
ATOM 1757 C CA . SER A 1 230 ? -0.331 19.672 2.992 1 80.31 230 SER A CA 1
ATOM 1758 C C . SER A 1 230 ? -1.371 18.953 2.131 1 80.31 230 SER A C 1
ATOM 1760 O O . SER A 1 230 ? -1.337 17.734 1.99 1 80.31 230 SER A O 1
ATOM 1762 N N . ILE A 1 231 ? -2.312 19.797 1.649 1 87.44 231 ILE A N 1
ATOM 1763 C CA . ILE A 1 231 ? -3.393 19.266 0.822 1 87.44 231 ILE A CA 1
ATOM 1764 C C . ILE A 1 231 ? -2.9 19.078 -0.61 1 87.44 231 ILE A C 1
ATOM 1766 O O . ILE A 1 231 ? -2.465 20.031 -1.258 1 87.44 231 ILE A O 1
ATOM 1770 N N . GLU A 1 232 ? -2.988 17.859 -1.067 1 84.25 232 GLU A N 1
ATOM 1771 C CA . GLU A 1 232 ? -2.531 17.516 -2.412 1 84.25 232 GLU A CA 1
ATOM 1772 C C . GLU A 1 232 ? -3.496 16.562 -3.096 1 84.25 232 GLU A C 1
ATOM 1774 O O . GLU A 1 232 ? -4.148 15.75 -2.432 1 84.25 232 GLU A O 1
ATOM 1779 N N . THR A 1 233 ? -3.561 16.672 -4.414 1 89.5 233 THR A N 1
ATOM 1780 C CA . THR A 1 233 ? -4.398 15.773 -5.199 1 89.5 233 THR A CA 1
ATOM 1781 C C . THR A 1 233 ? -3.564 15.008 -6.223 1 89.5 233 THR A C 1
ATOM 1783 O O . THR A 1 233 ? -2.691 15.586 -6.875 1 89.5 233 THR A O 1
ATOM 1786 N N . ILE A 1 234 ? -3.865 13.727 -6.293 1 85.88 234 ILE A N 1
ATOM 1787 C CA . ILE A 1 234 ? -3.139 12.891 -7.246 1 85.88 234 ILE A CA 1
ATOM 1788 C C . ILE A 1 234 ? -4.129 12.102 -8.102 1 85.88 234 ILE A C 1
ATOM 1790 O O . ILE A 1 234 ? -5.203 11.719 -7.625 1 85.88 234 ILE A O 1
ATOM 1794 N N . GLU A 1 235 ? -3.783 11.922 -9.312 1 84.38 235 GLU A N 1
ATOM 1795 C CA . GLU A 1 235 ? -4.484 11.016 -10.211 1 84.38 235 GLU A CA 1
ATOM 1796 C C . GLU A 1 235 ? -3.58 9.867 -10.648 1 84.38 235 GLU A C 1
ATOM 1798 O O . GLU A 1 235 ? -2.441 10.086 -11.062 1 84.38 235 GLU A O 1
ATOM 1803 N N . LEU A 1 236 ? -4.125 8.633 -10.438 1 82.06 236 LEU A N 1
ATOM 1804 C CA . LEU A 1 236 ? -3.395 7.449 -10.883 1 82.06 236 LEU A CA 1
ATOM 1805 C C . LEU A 1 236 ? -4.016 6.871 -12.148 1 82.06 236 LEU A C 1
ATOM 1807 O O . LEU A 1 236 ? -5.211 6.57 -12.18 1 82.06 236 LEU A O 1
ATOM 1811 N N . VAL A 1 237 ? -3.271 6.812 -13.219 1 74.44 237 VAL A N 1
ATOM 1812 C CA . VAL A 1 237 ? -3.758 6.176 -14.438 1 74.44 237 VAL A CA 1
ATOM 1813 C C . VAL A 1 237 ? -2.979 4.887 -14.688 1 74.44 237 VAL A C 1
ATOM 1815 O O . VAL A 1 237 ? -1.852 4.926 -15.188 1 74.44 237 VAL A O 1
ATOM 1818 N N . PRO A 1 238 ? -3.602 3.766 -14.266 1 70.5 238 PRO A N 1
ATOM 1819 C CA . PRO A 1 238 ? -2.918 2.492 -14.508 1 70.5 238 PRO A CA 1
ATOM 1820 C C . PRO A 1 238 ? -3.107 1.979 -15.93 1 70.5 238 PRO A C 1
ATOM 1822 O O . PRO A 1 238 ? -4.172 2.172 -16.531 1 70.5 238 PRO A O 1
ATOM 1825 N N . GLU A 1 239 ? -2.055 1.528 -16.5 1 71.62 239 GLU A N 1
ATOM 1826 C CA . GLU A 1 239 ? -2.135 0.83 -17.766 1 71.62 239 GLU A CA 1
ATOM 1827 C C . GLU A 1 239 ? -1.573 -0.585 -17.672 1 71.62 239 GLU A C 1
ATOM 1829 O O . GLU A 1 239 ? -0.412 -0.771 -17.297 1 71.62 239 GLU A O 1
ATOM 1834 N N . GLN A 1 240 ? -2.463 -1.552 -17.859 1 66 240 GLN A N 1
ATOM 1835 C CA . GLN A 1 240 ? -2.066 -2.955 -17.828 1 66 240 GLN A CA 1
ATOM 1836 C C . GLN A 1 240 ? -1.563 -3.42 -19.188 1 66 240 GLN A C 1
ATOM 1838 O O . GLN A 1 240 ? -2.119 -3.045 -20.219 1 66 240 GLN A O 1
ATOM 1843 N N . LYS A 1 241 ? -0.452 -4.094 -19.188 1 62.88 241 LYS A N 1
ATOM 1844 C CA . LYS A 1 241 ? 0.109 -4.656 -20.422 1 62.88 241 LYS A CA 1
ATOM 1845 C C . LYS A 1 241 ? 0.299 -6.164 -20.297 1 62.88 241 LYS A C 1
ATOM 1847 O O . LYS A 1 241 ? 0.55 -6.676 -19.203 1 62.88 241 LYS A O 1
ATOM 1852 N N . LYS A 1 242 ? -0.173 -6.922 -21.281 1 57.47 242 LYS A N 1
ATOM 1853 C CA . LYS A 1 242 ? 0.081 -8.359 -21.359 1 57.47 242 LYS A CA 1
ATOM 1854 C C . LYS A 1 242 ? 1.108 -8.68 -22.438 1 57.47 242 LYS A C 1
ATOM 1856 O O . LYS A 1 242 ? 1.065 -8.109 -23.531 1 57.47 242 LYS A O 1
ATOM 1861 N N . ILE A 1 243 ? 2.131 -9.328 -22.016 1 51.38 243 ILE A N 1
ATOM 1862 C CA . ILE A 1 243 ? 3.105 -9.773 -23 1 51.38 243 ILE A CA 1
ATOM 1863 C C . ILE A 1 243 ? 2.555 -10.977 -23.75 1 51.38 243 ILE A C 1
ATOM 1865 O O . ILE A 1 243 ? 2.148 -11.969 -23.156 1 51.38 243 ILE A O 1
ATOM 1869 N N . VAL A 1 244 ? 2.094 -10.75 -25 1 45.62 244 VAL A N 1
ATOM 1870 C CA . VAL A 1 244 ? 1.599 -11.828 -25.844 1 45.62 244 VAL A CA 1
ATOM 1871 C C . VAL A 1 244 ? 2.691 -12.273 -26.812 1 45.62 244 VAL A C 1
ATOM 1873 O O . VAL A 1 244 ? 3.49 -11.453 -27.281 1 45.62 244 VAL A O 1
ATOM 1876 N N . SER A 1 245 ? 3.047 -13.453 -26.766 1 43.94 245 SER A N 1
ATOM 1877 C CA . SER A 1 245 ? 3.934 -14.008 -27.781 1 43.94 245 SER A CA 1
ATOM 1878 C C . SER A 1 245 ? 3.26 -14.031 -29.141 1 43.94 245 SER A C 1
ATOM 1880 O O . SER A 1 245 ? 2.168 -14.578 -29.297 1 43.94 245 SER A O 1
ATOM 1882 N N . GLN A 1 246 ? 3.365 -12.961 -29.875 1 37.59 246 GLN A N 1
ATOM 1883 C CA . GLN A 1 246 ? 2.857 -13.062 -31.234 1 37.59 246 GLN A CA 1
ATOM 1884 C C . GLN A 1 246 ? 3.82 -13.844 -32.125 1 37.59 246 GLN A C 1
ATOM 1886 O O . GLN A 1 246 ? 5.039 -13.695 -32 1 37.59 246 GLN A O 1
ATOM 1891 N N . HIS A 1 247 ? 3.377 -14.875 -32.656 1 35.66 247 HIS A N 1
ATOM 1892 C CA . HIS A 1 247 ? 4.055 -15.539 -33.781 1 35.66 247 HIS A CA 1
ATOM 1893 C C . HIS A 1 247 ? 4.379 -14.547 -34.875 1 35.66 247 HIS A C 1
ATOM 1895 O O . HIS A 1 247 ? 3.477 -13.938 -35.469 1 35.66 247 HIS A O 1
ATOM 1901 N N . LYS A 1 248 ? 5.465 -13.922 -34.906 1 37.69 248 LYS A N 1
ATOM 1902 C CA . LYS A 1 248 ? 5.754 -13.203 -36.156 1 37.69 248 LYS A CA 1
ATOM 1903 C C . LYS A 1 248 ? 6.031 -14.172 -37.281 1 37.69 248 LYS A C 1
ATOM 1905 O O . LYS A 1 248 ? 6.965 -14.977 -37.219 1 37.69 248 LYS A O 1
ATOM 1910 N N . GLN A 1 249 ? 5.223 -14.281 -38.188 1 35.12 249 GLN A N 1
ATOM 1911 C CA . GLN A 1 249 ? 5.535 -14.828 -39.5 1 35.12 249 GLN A CA 1
ATOM 1912 C C . GLN A 1 249 ? 6.617 -14.008 -40.188 1 35.12 249 GLN A C 1
ATOM 1914 O O . GLN A 1 249 ? 6.555 -12.781 -40.219 1 35.12 249 GLN A O 1
ATOM 1919 N N . THR A 1 250 ? 7.781 -14.391 -40.281 1 35.94 250 THR A N 1
ATOM 1920 C CA . THR A 1 250 ? 8.766 -13.734 -41.156 1 35.94 250 THR A CA 1
ATOM 1921 C C . THR A 1 250 ? 8.172 -13.414 -42.5 1 35.94 250 THR A C 1
ATOM 1923 O O . THR A 1 250 ? 7.227 -14.07 -42.938 1 35.94 250 THR A O 1
ATOM 1926 N N . LEU A 1 251 ? 8.523 -12.32 -43.062 1 36.81 251 LEU A N 1
ATOM 1927 C CA . LEU A 1 251 ? 8.125 -12.039 -44.438 1 36.81 251 LEU A CA 1
ATOM 1928 C C . LEU A 1 251 ? 8.195 -13.305 -45.312 1 36.81 251 LEU A C 1
ATOM 1930 O O . LEU A 1 251 ? 7.309 -13.562 -46.125 1 36.81 251 LEU A O 1
ATOM 1934 N N . GLU A 1 252 ? 9.375 -13.984 -45.188 1 37.78 252 GLU A N 1
ATOM 1935 C CA . GLU A 1 252 ? 9.586 -15.188 -45.969 1 37.78 252 GLU A CA 1
ATOM 1936 C C . GLU A 1 252 ? 8.547 -16.25 -45.656 1 37.78 252 GLU A C 1
ATOM 1938 O O . GLU A 1 252 ? 8.039 -16.938 -46.562 1 37.78 252 GLU A O 1
ATOM 1943 N N . GLU A 1 253 ? 8.211 -16.328 -44.344 1 38.69 253 GLU A N 1
ATOM 1944 C CA . GLU A 1 253 ? 7.211 -17.328 -43.969 1 38.69 253 GLU A CA 1
ATOM 1945 C C . GLU A 1 253 ? 5.809 -16.859 -44.375 1 38.69 253 GLU A C 1
ATOM 1947 O O . GLU A 1 253 ? 4.945 -17.688 -44.688 1 38.69 253 GLU A O 1
ATOM 1952 N N . PHE A 1 254 ? 5.523 -15.57 -44.219 1 38.94 254 PHE A N 1
ATOM 1953 C CA . PHE A 1 254 ? 4.305 -14.977 -44.75 1 38.94 254 PHE A CA 1
ATOM 1954 C C . PHE A 1 254 ? 4.164 -15.312 -46.25 1 38.94 254 PHE A C 1
ATOM 1956 O O . PHE A 1 254 ? 3.068 -15.625 -46.719 1 38.94 254 PHE A O 1
ATOM 1963 N N . GLU A 1 255 ? 5.203 -15.07 -46.906 1 40.62 255 GLU A N 1
ATOM 1964 C CA . GLU A 1 255 ? 5.195 -15.383 -48.344 1 40.62 255 GLU A CA 1
ATOM 1965 C C . GLU A 1 255 ? 4.906 -16.859 -48.562 1 40.62 255 GLU A C 1
ATOM 1967 O O . GLU A 1 255 ? 4.27 -17.219 -49.562 1 40.62 255 GLU A O 1
ATOM 1972 N N . THR A 1 256 ? 5.559 -17.703 -47.719 1 40.06 256 THR A N 1
ATOM 1973 C CA . THR A 1 256 ? 5.395 -19.125 -48 1 40.06 256 THR A CA 1
ATOM 1974 C C . THR A 1 256 ? 4.094 -19.641 -47.406 1 40.06 256 THR A C 1
ATOM 1976 O O . THR A 1 256 ? 3.451 -20.531 -47.938 1 40.06 256 THR A O 1
ATOM 1979 N N . MET A 1 257 ? 3.824 -19.281 -45.938 1 39.12 257 MET A N 1
ATOM 1980 C CA . MET A 1 257 ? 2.775 -20.062 -45.312 1 39.12 257 MET A CA 1
ATOM 1981 C C . MET A 1 257 ? 1.442 -19.328 -45.344 1 39.12 257 MET A C 1
ATOM 1983 O O . MET A 1 257 ? 0.398 -19.906 -45.031 1 39.12 257 MET A O 1
ATOM 1987 N N . GLY A 1 258 ? 0.995 -18.484 -46.125 1 32.94 258 GLY A N 1
ATOM 1988 C CA . GLY A 1 258 ? -0.254 -17.75 -46.188 1 32.94 258 GLY A CA 1
ATOM 1989 C C . GLY A 1 258 ? -0.839 -17.453 -44.812 1 32.94 258 GLY A C 1
ATOM 1990 O O . GLY A 1 258 ? -0.144 -17.562 -43.812 1 32.94 258 GLY A O 1
ATOM 1991 N N . ASP A 1 259 ? -2.111 -16.875 -44.688 1 34.12 259 ASP A N 1
ATOM 1992 C CA . ASP A 1 259 ? -2.934 -16.469 -43.562 1 34.12 259 ASP A CA 1
ATOM 1993 C C . ASP A 1 259 ? -3.141 -17.625 -42.562 1 34.12 259 ASP A C 1
ATOM 1995 O O . ASP A 1 259 ? -3.941 -17.516 -41.656 1 34.12 259 ASP A O 1
ATOM 1999 N N . ALA A 1 260 ? -3.01 -18.891 -42.938 1 33.38 260 ALA A N 1
ATOM 2000 C CA . ALA A 1 260 ? -3.512 -20.016 -42.156 1 33.38 260 ALA A CA 1
ATOM 2001 C C . ALA A 1 260 ? -2.738 -20.172 -40.844 1 33.38 260 ALA A C 1
ATOM 2003 O O . ALA A 1 260 ? -1.507 -20.219 -40.844 1 33.38 260 ALA A O 1
ATOM 2004 N N . TYR A 1 261 ? -3.254 -19.562 -39.75 1 34.62 261 TYR A N 1
ATOM 2005 C CA . TYR A 1 261 ? -2.742 -19.734 -38.406 1 34.62 261 TYR A CA 1
ATOM 2006 C C . TYR A 1 261 ? -2.076 -21.094 -38.25 1 34.62 261 TYR A C 1
ATOM 2008 O O . TYR A 1 261 ? -2.699 -22.125 -38.5 1 34.62 261 TYR A O 1
ATOM 2016 N N . PRO A 1 262 ? -0.826 -21.344 -38.406 1 34.06 262 PRO A N 1
ATOM 2017 C CA . PRO A 1 262 ? -0.218 -22.672 -38.406 1 34.06 262 PRO A CA 1
ATOM 2018 C C . PRO A 1 262 ? -0.557 -23.5 -37.188 1 34.06 262 PRO A C 1
ATOM 2020 O O . PRO A 1 262 ? -0.297 -23.062 -36.062 1 34.06 262 PRO A O 1
ATOM 2023 N N . LYS A 1 263 ? -1.716 -24.172 -37.219 1 35.81 263 LYS A N 1
ATOM 2024 C CA . LYS A 1 263 ? -2.068 -25.219 -36.281 1 35.81 263 LYS A CA 1
ATOM 2025 C C . LYS A 1 263 ? -0.829 -25.984 -35.812 1 35.81 263 LYS A C 1
ATOM 2027 O O . LYS A 1 263 ? -0.674 -26.25 -34.625 1 35.81 263 LYS A O 1
ATOM 2032 N N . GLU A 1 264 ? -0.306 -26.969 -36.625 1 32.69 264 GLU A N 1
ATOM 2033 C CA . GLU A 1 264 ? 0.49 -28.172 -36.406 1 32.69 264 GLU A CA 1
ATOM 2034 C C . GLU A 1 264 ? 1.98 -27.844 -36.344 1 32.69 264 GLU A C 1
ATOM 2036 O O . GLU A 1 264 ? 2.455 -26.969 -37.062 1 32.69 264 GLU A O 1
ATOM 2041 N N . ARG A 1 265 ? 2.693 -28.141 -35.188 1 39.44 265 ARG A N 1
ATOM 2042 C CA . ARG A 1 265 ? 4.141 -28.328 -35.125 1 39.44 265 ARG A CA 1
ATOM 2043 C C . ARG A 1 265 ? 4.703 -28.734 -36.469 1 39.44 265 ARG A C 1
ATOM 2045 O O . ARG A 1 265 ? 4.562 -29.875 -36.875 1 39.44 265 ARG A O 1
ATOM 2052 N N . LYS A 1 266 ? 4.727 -27.938 -37.469 1 42.25 266 LYS A N 1
ATOM 2053 C CA . LYS A 1 266 ? 5.258 -28.453 -38.719 1 42.25 266 LYS A CA 1
ATOM 2054 C C . LYS A 1 266 ? 6.73 -28.828 -38.562 1 42.25 266 LYS A C 1
ATOM 2056 O O . LYS A 1 266 ? 7.531 -28.062 -38.062 1 42.25 266 LYS A O 1
ATOM 2061 N N . ARG A 1 267 ? 7.09 -30.078 -38.656 1 36.41 267 ARG A N 1
ATOM 2062 C CA . ARG A 1 267 ? 8.375 -30.734 -38.844 1 36.41 267 ARG A CA 1
ATOM 2063 C C . ARG A 1 267 ? 9.117 -30.156 -40.062 1 36.41 267 ARG A C 1
ATOM 2065 O O . ARG A 1 267 ? 8.508 -29.891 -41.094 1 36.41 267 ARG A O 1
ATOM 2072 N N . ASN A 1 268 ? 10.203 -29.391 -39.938 1 41.25 268 ASN A N 1
ATOM 2073 C CA . ASN A 1 268 ? 10.977 -29.062 -41.125 1 41.25 268 ASN A CA 1
ATOM 2074 C C . ASN A 1 268 ? 11.117 -30.266 -42.062 1 41.25 268 ASN A C 1
ATOM 2076 O O . ASN A 1 268 ? 10.711 -31.375 -41.719 1 41.25 268 ASN A O 1
ATOM 2080 N N . ALA A 1 269 ? 11.445 -30.188 -43.344 1 45.28 269 ALA A N 1
ATOM 2081 C CA . ALA A 1 269 ? 11.609 -31.281 -44.281 1 45.28 269 ALA A CA 1
ATOM 2082 C C . ALA A 1 269 ? 12.32 -32.469 -43.625 1 45.28 269 ALA A C 1
ATOM 2084 O O . ALA A 1 269 ? 12.133 -33.625 -44.031 1 45.28 269 ALA A O 1
ATOM 2085 N N . ASN A 1 270 ? 13.312 -32.094 -42.719 1 46.78 270 ASN A N 1
ATOM 2086 C CA . ASN A 1 270 ? 14.047 -33.156 -42.031 1 46.78 270 ASN A CA 1
ATOM 2087 C C . ASN A 1 270 ? 13.398 -33.531 -40.719 1 46.78 270 ASN A C 1
ATOM 2089 O O . ASN A 1 270 ? 13.977 -34.281 -39.938 1 46.78 270 ASN A O 1
ATOM 2093 N N . GLY A 1 271 ? 12.039 -33.062 -40.344 1 43.25 271 GLY A N 1
ATOM 2094 C CA . GLY A 1 271 ? 11.258 -33.469 -39.188 1 43.25 271 GLY A CA 1
ATOM 2095 C C . GLY A 1 271 ? 11.516 -32.625 -37.938 1 43.25 271 GLY A C 1
ATOM 2096 O O . GLY A 1 271 ? 11.094 -32.969 -36.844 1 43.25 271 GLY A O 1
ATOM 2097 N N . GLU A 1 272 ? 12.477 -31.703 -37.906 1 43.91 272 GLU A N 1
ATOM 2098 C CA . GLU A 1 272 ? 12.844 -31.031 -36.656 1 43.91 272 GLU A CA 1
ATOM 2099 C C . GLU A 1 272 ? 11.938 -29.828 -36.406 1 43.91 272 GLU A C 1
ATOM 2101 O O . GLU A 1 272 ? 11.57 -29.094 -37.344 1 43.91 272 GLU A O 1
ATOM 2106 N N . VAL A 1 273 ? 11.188 -29.734 -35.281 1 40.72 273 VAL A N 1
ATOM 2107 C CA . VAL A 1 273 ? 10.375 -28.641 -34.781 1 40.72 273 VAL A CA 1
ATOM 2108 C C . VAL A 1 273 ? 11.227 -27.375 -34.688 1 40.72 273 VAL A C 1
ATOM 2110 O O . VAL A 1 273 ? 12.211 -27.344 -33.938 1 40.72 273 VAL A O 1
ATOM 2113 N N . VAL A 1 274 ? 11.359 -26.516 -35.688 1 37.62 274 VAL A N 1
ATOM 2114 C CA . VAL A 1 274 ? 12.094 -25.25 -35.594 1 37.62 274 VAL A CA 1
ATOM 2115 C C . VAL A 1 274 ? 11.312 -24.297 -34.688 1 37.62 274 VAL A C 1
ATOM 2117 O O . VAL A 1 274 ? 10.164 -23.953 -34.969 1 37.62 274 VAL A O 1
ATOM 2120 N N . GLU A 1 275 ? 11.57 -24.172 -33.438 1 38.34 275 GLU A N 1
ATOM 2121 C CA . GLU A 1 275 ? 11.062 -23.188 -32.5 1 38.34 275 GLU A CA 1
ATOM 2122 C C . GLU A 1 275 ? 11.273 -21.766 -33 1 38.34 275 GLU A C 1
ATOM 2124 O O . GLU A 1 275 ? 12.406 -21.328 -33.188 1 38.34 275 GLU A O 1
ATOM 2129 N N . THR A 1 276 ? 10.445 -21.266 -33.875 1 36.59 276 THR A N 1
ATOM 2130 C CA . THR A 1 276 ? 10.508 -19.875 -34.312 1 36.59 276 THR A CA 1
ATOM 2131 C C . THR A 1 276 ? 10.609 -18.922 -33.156 1 36.59 276 THR A C 1
ATOM 2133 O O . THR A 1 276 ? 10.062 -19.188 -32.062 1 36.59 276 THR A O 1
ATOM 2136 N N . ALA A 1 277 ? 11.547 -18.016 -33.344 1 37.09 277 ALA A N 1
ATOM 2137 C CA . ALA A 1 277 ? 11.875 -16.969 -32.375 1 37.09 277 ALA A CA 1
ATOM 2138 C C . ALA A 1 277 ? 10.625 -16.188 -31.969 1 37.09 277 ALA A C 1
ATOM 2140 O O . ALA A 1 277 ? 10.023 -15.5 -32.781 1 37.09 277 ALA A O 1
ATOM 2141 N N . ARG A 1 278 ? 9.789 -16.656 -31.156 1 36.97 278 ARG A N 1
ATOM 2142 C CA . ARG A 1 278 ? 8.602 -16 -30.609 1 36.97 278 ARG A CA 1
ATOM 2143 C C . ARG A 1 278 ? 8.953 -14.648 -30 1 36.97 278 ARG A C 1
ATOM 2145 O O . ARG A 1 278 ? 9.883 -14.539 -29.203 1 36.97 278 ARG A O 1
ATOM 2152 N N . VAL A 1 279 ? 8.781 -13.508 -30.844 1 38.09 279 VAL A N 1
ATOM 2153 C CA . VAL A 1 279 ? 8.961 -12.156 -30.328 1 38.09 279 VAL A CA 1
ATOM 2154 C C . VAL A 1 279 ? 7.855 -11.836 -29.312 1 38.09 279 VAL A C 1
ATOM 2156 O O . VAL A 1 279 ? 6.672 -12.016 -29.609 1 38.09 279 VAL A O 1
ATOM 2159 N N . SER A 1 280 ? 8.031 -11.844 -28.109 1 42.91 280 SER A N 1
ATOM 2160 C CA . SER A 1 280 ? 7.07 -11.508 -27.078 1 42.91 280 SER A CA 1
ATOM 2161 C C . SER A 1 280 ? 6.812 -10 -27.016 1 42.91 280 SER A C 1
ATOM 2163 O O . SER A 1 280 ? 7.75 -9.203 -27.062 1 42.91 280 SER A O 1
ATOM 2165 N N . THR A 1 281 ? 5.711 -9.578 -27.766 1 42.59 281 THR A N 1
ATOM 2166 C CA . THR A 1 281 ? 5.332 -8.172 -27.719 1 42.59 281 THR A CA 1
ATOM 2167 C C . THR A 1 281 ? 4.465 -7.895 -26.484 1 42.59 281 THR A C 1
ATOM 2169 O O . THR A 1 281 ? 3.633 -8.719 -26.109 1 42.59 281 THR A O 1
ATOM 2172 N N . ALA A 1 282 ? 4.824 -6.875 -25.859 1 46.88 282 ALA A N 1
ATOM 2173 C CA . ALA A 1 282 ? 3.984 -6.406 -24.766 1 46.88 282 ALA A CA 1
ATOM 2174 C C . ALA A 1 282 ? 2.736 -5.699 -25.281 1 46.88 282 ALA A C 1
ATOM 2176 O O . ALA A 1 282 ? 2.834 -4.766 -26.078 1 46.88 282 ALA A O 1
ATOM 2177 N N . ILE A 1 283 ? 1.54 -6.355 -25.234 1 42.78 283 ILE A N 1
ATOM 2178 C CA . ILE A 1 283 ? 0.312 -5.695 -25.672 1 42.78 283 ILE A CA 1
ATOM 2179 C C . ILE A 1 283 ? -0.427 -5.141 -24.453 1 42.78 283 ILE A C 1
ATOM 2181 O O . ILE A 1 283 ? -0.376 -5.727 -23.375 1 42.78 283 ILE A O 1
ATOM 2185 N N . VAL A 1 284 ? -0.886 -3.826 -24.656 1 41.91 284 VAL A N 1
ATOM 2186 C CA . VAL A 1 284 ? -1.849 -3.301 -23.703 1 41.91 284 VAL A CA 1
ATOM 2187 C C . VAL A 1 284 ? -3.039 -4.25 -23.578 1 41.91 284 VAL A C 1
ATOM 2189 O O . VAL A 1 284 ? -3.676 -4.578 -24.594 1 41.91 284 VAL A O 1
ATOM 2192 N N . TYR A 1 285 ? -3.25 -5.074 -22.609 1 49.88 285 TYR A N 1
ATOM 2193 C CA . TYR A 1 285 ? -4.418 -5.922 -22.391 1 49.88 285 TYR A CA 1
ATOM 2194 C C . TYR A 1 285 ? -4.973 -5.734 -20.984 1 49.88 285 TYR A C 1
ATOM 2196 O O . TYR A 1 285 ? -4.211 -5.699 -20 1 49.88 285 TYR A O 1
ATOM 2204 N N . PRO A 1 286 ? -6.348 -5.535 -20.969 1 51.41 286 PRO A N 1
ATOM 2205 C CA . PRO A 1 286 ? -7.289 -5.473 -22.078 1 51.41 286 PRO A CA 1
ATOM 2206 C C . PRO A 1 286 ? -7.16 -4.184 -22.891 1 51.41 286 PRO A C 1
ATOM 2208 O O . PRO A 1 286 ? -6.555 -3.215 -22.422 1 51.41 286 PRO A O 1
ATOM 2211 N N . TYR A 1 287 ? -7.586 -4.109 -24.062 1 41.94 287 TYR A N 1
ATOM 2212 C CA . TYR A 1 287 ? -7.508 -3.012 -25.016 1 41.94 287 TYR A CA 1
ATOM 2213 C C . TYR A 1 287 ? -8.109 -1.738 -24.438 1 41.94 287 TYR A C 1
ATOM 2215 O O . TYR A 1 287 ? -7.598 -0.64 -24.672 1 41.94 287 TYR A O 1
ATOM 2223 N N . SER A 1 288 ? -9.234 -1.937 -23.688 1 47.44 288 SER A N 1
ATOM 2224 C CA . SER A 1 288 ? -9.852 -0.739 -23.125 1 47.44 288 SER A CA 1
ATOM 2225 C C . SER A 1 288 ? -9.523 -0.591 -21.641 1 47.44 288 SER A C 1
ATOM 2227 O O . SER A 1 288 ? -9.82 -1.483 -20.844 1 47.44 288 SER A O 1
ATOM 2229 N N . GLN A 1 289 ? -8.586 0.172 -21.516 1 57.66 289 GLN A N 1
ATOM 2230 C CA . GLN A 1 289 ? -8.25 0.425 -20.125 1 57.66 289 GLN A CA 1
ATOM 2231 C C . GLN A 1 289 ? -8.641 1.84 -19.703 1 57.66 289 GLN A C 1
ATOM 2233 O O . GLN A 1 289 ? -8.688 2.746 -20.547 1 57.66 289 GLN A O 1
ATOM 2238 N N . PRO A 1 290 ? -9.102 1.896 -18.469 1 56.06 290 PRO A N 1
ATOM 2239 C CA . PRO A 1 290 ? -9.562 3.221 -18.047 1 56.06 290 PRO A CA 1
ATOM 2240 C C . PRO A 1 290 ? -8.477 4.289 -18.172 1 56.06 290 PRO A C 1
ATOM 2242 O O . PRO A 1 290 ? -7.297 4.016 -17.938 1 56.06 290 PRO A O 1
ATOM 2245 N N . THR A 1 291 ? -8.859 5.43 -18.766 1 57 291 THR A N 1
ATOM 2246 C CA . THR A 1 291 ? -7.965 6.57 -18.922 1 57 291 THR A CA 1
ATOM 2247 C C . THR A 1 291 ? -8.031 7.48 -17.703 1 57 291 THR A C 1
ATOM 2249 O O . THR A 1 291 ? -7.164 8.336 -17.5 1 57 291 THR A O 1
ATOM 2252 N N . HIS A 1 292 ? -9.078 7.273 -17 1 63.56 292 HIS A N 1
ATOM 2253 C CA . HIS A 1 292 ? -9.289 8.047 -15.773 1 63.56 292 HIS A CA 1
ATOM 2254 C C . HIS A 1 292 ? -10.031 7.227 -14.727 1 63.56 292 HIS A C 1
ATOM 2256 O O . HIS A 1 292 ? -11.086 6.664 -15 1 63.56 292 HIS A O 1
ATOM 2262 N N . THR A 1 293 ? -9.461 7.062 -13.602 1 73.12 293 THR A N 1
ATOM 2263 C CA . THR A 1 293 ? -10.125 6.293 -12.555 1 73.12 293 THR A CA 1
ATOM 2264 C C . THR A 1 293 ? -10.719 7.219 -11.492 1 73.12 293 THR A C 1
ATOM 2266 O O . THR A 1 293 ? -11.766 6.922 -10.922 1 73.12 293 THR A O 1
ATOM 2269 N N . GLY A 1 294 ? -10.164 8.438 -11.258 1 86.62 294 GLY A N 1
ATOM 2270 C CA . GLY A 1 294 ? -10.547 9.375 -10.211 1 86.62 294 GLY A CA 1
ATOM 2271 C C . GLY A 1 294 ? -9.367 10.086 -9.578 1 86.62 294 GLY A C 1
ATOM 2272 O O . GLY A 1 294 ? -8.234 9.938 -10.039 1 86.62 294 GLY A O 1
ATOM 2273 N N . TYR A 1 295 ? -9.742 10.93 -8.609 1 91.31 295 TYR A N 1
ATOM 2274 C CA . TYR A 1 295 ? -8.742 11.75 -7.938 1 91.31 295 TYR A CA 1
ATOM 2275 C C . TYR A 1 295 ? -8.656 11.406 -6.453 1 91.31 295 TYR A C 1
ATOM 2277 O O . TYR A 1 295 ? -9.68 11.195 -5.801 1 91.31 295 TYR A O 1
ATOM 2285 N N . LEU A 1 296 ? -7.449 11.281 -6.051 1 94.38 296 LEU A N 1
ATOM 2286 C CA . LEU A 1 296 ? -7.211 11.133 -4.617 1 94.38 296 LEU A CA 1
ATOM 2287 C C . LEU A 1 296 ? -6.66 12.422 -4.016 1 94.38 296 LEU A C 1
ATOM 2289 O O . LEU A 1 296 ? -5.586 12.883 -4.406 1 94.38 296 LEU A O 1
ATOM 2293 N N . THR A 1 297 ? -7.438 13.023 -3.123 1 94.88 297 THR A N 1
ATOM 2294 C CA . THR A 1 297 ? -6.969 14.18 -2.365 1 94.88 297 THR A CA 1
ATOM 2295 C C . THR A 1 297 ? -6.582 13.773 -0.946 1 94.88 297 THR A C 1
ATOM 2297 O O . THR A 1 297 ? -7.34 13.086 -0.262 1 94.88 297 THR A O 1
ATOM 2300 N N . HIS A 1 298 ? -5.398 14.141 -0.56 1 93.62 298 HIS A N 1
ATOM 2301 C CA . HIS A 1 298 ? -4.934 13.766 0.772 1 93.62 298 HIS A CA 1
ATOM 2302 C C . HIS A 1 298 ? -4.41 14.977 1.533 1 93.62 298 HIS A C 1
ATOM 2304 O O . HIS A 1 298 ? -4 15.969 0.925 1 93.62 298 HIS A O 1
ATOM 2310 N N . ALA A 1 299 ? -4.48 14.891 2.855 1 91.44 299 ALA A N 1
ATOM 2311 C CA . ALA A 1 299 ? -4.094 15.984 3.736 1 91.44 299 ALA A CA 1
ATOM 2312 C C . ALA A 1 299 ? -3.719 15.469 5.125 1 91.44 299 ALA A C 1
ATOM 2314 O O . ALA A 1 299 ? -3.961 14.305 5.445 1 91.44 299 ALA A O 1
ATOM 2315 N N . THR A 1 300 ? -3.105 16.344 5.918 1 89.25 300 THR A N 1
ATOM 2316 C CA . THR A 1 300 ? -2.67 16 7.27 1 89.25 300 THR A CA 1
ATOM 2317 C C . THR A 1 300 ? -3.32 16.938 8.289 1 89.25 300 THR A C 1
ATOM 2319 O O . THR A 1 300 ? -3.428 18.141 8.055 1 89.25 300 THR A O 1
ATOM 2322 N N . LEU A 1 301 ? -3.906 16.391 9.25 1 92.06 301 LEU A N 1
ATOM 2323 C CA . LEU A 1 301 ? -4.309 17.172 10.422 1 92.06 301 LEU A CA 1
ATOM 2324 C C . LEU A 1 301 ? -3.262 17.078 11.523 1 92.06 301 LEU A C 1
ATOM 2326 O O . LEU A 1 301 ? -2.947 15.977 12 1 92.06 301 LEU A O 1
ATOM 2330 N N . LEU A 1 302 ? -2.799 18.172 11.898 1 84.12 302 LEU A N 1
ATOM 2331 C CA . LEU A 1 302 ? -1.721 18.203 12.875 1 84.12 302 LEU A CA 1
ATOM 2332 C C . LEU A 1 302 ? -2.266 18.031 14.289 1 84.12 302 LEU A C 1
ATOM 2334 O O . LEU A 1 302 ? -3.416 18.375 14.562 1 84.12 302 LEU A O 1
ATOM 2338 N N . ALA A 1 303 ? -1.41 17.547 15.148 1 83.38 303 ALA A N 1
ATOM 2339 C CA . ALA A 1 303 ? -1.777 17.422 16.562 1 83.38 303 ALA A CA 1
ATOM 2340 C C . ALA A 1 303 ? -1.99 18.797 17.188 1 83.38 303 ALA A C 1
ATOM 2342 O O . ALA A 1 303 ? -1.324 19.766 16.828 1 83.38 303 ALA A O 1
ATOM 2343 N N . VAL A 1 304 ? -3.018 18.922 18 1 74.94 304 VAL A N 1
ATOM 2344 C CA . VAL A 1 304 ? -3.293 20.172 18.703 1 74.94 304 VAL A CA 1
ATOM 2345 C C . VAL A 1 304 ? -2.395 20.266 19.938 1 74.94 304 VAL A C 1
ATOM 2347 O O . VAL A 1 304 ? -2.318 19.344 20.734 1 74.94 304 VAL A O 1
ATOM 2350 N N . PRO A 1 305 ? -1.522 21.328 19.906 1 61.62 305 PRO A N 1
ATOM 2351 C CA . PRO A 1 305 ? -0.683 21.531 21.094 1 61.62 305 PRO A CA 1
ATOM 2352 C C . PRO A 1 305 ? -1.498 21.719 22.375 1 61.62 305 PRO A C 1
ATOM 2354 O O . PRO A 1 305 ? -2.615 22.234 22.328 1 61.62 305 PRO A O 1
ATOM 2357 N N . GLU A 1 306 ? -1.429 20.969 23.438 1 56.5 306 GLU A N 1
ATOM 2358 C CA . GLU A 1 306 ? -2.07 21.281 24.719 1 56.5 306 GLU A CA 1
ATOM 2359 C C . GLU A 1 306 ? -1.754 22.703 25.156 1 56.5 306 GLU A C 1
ATOM 2361 O O . GLU A 1 306 ? -0.678 23.234 24.859 1 56.5 306 GLU A O 1
ATOM 2366 N N . MET B 1 1 ? 15.219 1.771 29.531 1 27.06 1 MET B N 1
ATOM 2367 C CA . MET B 1 1 ? 15.578 1.313 28.188 1 27.06 1 MET B CA 1
ATOM 2368 C C . MET B 1 1 ? 15.117 2.312 27.125 1 27.06 1 MET B C 1
ATOM 2370 O O . MET B 1 1 ? 13.945 2.682 27.094 1 27.06 1 MET B O 1
ATOM 2374 N N . ALA B 1 2 ? 16 3.127 26.703 1 35.44 2 ALA B N 1
ATOM 2375 C CA . ALA B 1 2 ? 15.695 4.234 25.797 1 35.44 2 ALA B CA 1
ATOM 2376 C C . ALA B 1 2 ? 14.859 3.764 24.609 1 35.44 2 ALA B C 1
ATOM 2378 O O . ALA B 1 2 ? 15.234 2.814 23.922 1 35.44 2 ALA B O 1
ATOM 2379 N N . VAL B 1 3 ? 13.641 3.898 24.641 1 42.28 3 VAL B N 1
ATOM 2380 C CA . VAL B 1 3 ? 12.773 3.471 23.547 1 42.28 3 VAL B CA 1
ATOM 2381 C C . VAL B 1 3 ? 13.289 4.043 22.234 1 42.28 3 VAL B C 1
ATOM 2383 O O . VAL B 1 3 ? 13.422 5.258 22.078 1 42.28 3 VAL B O 1
ATOM 2386 N N . GLU B 1 4 ? 14.234 3.459 21.609 1 49.25 4 GLU B N 1
ATOM 2387 C CA . GLU B 1 4 ? 14.703 3.893 20.297 1 49.25 4 GLU B CA 1
ATOM 2388 C C . GLU B 1 4 ? 13.555 4.43 19.453 1 49.25 4 GLU B C 1
ATOM 2390 O O . GLU B 1 4 ? 12.453 3.865 19.453 1 49.25 4 GLU B O 1
ATOM 2395 N N . PRO B 1 5 ? 13.672 5.754 19.141 1 53.12 5 PRO B N 1
ATOM 2396 C CA . PRO B 1 5 ? 12.641 6.391 18.312 1 53.12 5 PRO B CA 1
ATOM 2397 C C . PRO B 1 5 ? 12.219 5.527 17.125 1 53.12 5 PRO B C 1
ATOM 2399 O O . PRO B 1 5 ? 13.07 4.898 16.5 1 53.12 5 PRO B O 1
ATOM 2402 N N . SER B 1 6 ? 10.992 5.008 17.078 1 64.5 6 SER B N 1
ATOM 2403 C CA . SER B 1 6 ? 10.625 3.971 16.125 1 64.5 6 SER B CA 1
ATOM 2404 C C . SER B 1 6 ? 9.625 4.496 15.102 1 64.5 6 SER B C 1
ATOM 2406 O O . SER B 1 6 ? 8.844 5.398 15.398 1 64.5 6 SER B O 1
ATOM 2408 N N . PHE B 1 7 ? 10.016 4.551 13.742 1 75.94 7 PHE B N 1
ATOM 2409 C CA . PHE B 1 7 ? 9.023 4.719 12.688 1 75.94 7 PHE B CA 1
ATOM 2410 C C . PHE B 1 7 ? 7.727 4 13.055 1 75.94 7 PHE B C 1
ATOM 2412 O O . PHE B 1 7 ? 6.676 4.285 12.477 1 75.94 7 PHE B O 1
ATOM 2419 N N . MET B 1 8 ? 7.805 3.195 14.078 1 73.38 8 MET B N 1
ATOM 2420 C CA . MET B 1 8 ? 6.645 2.377 14.422 1 73.38 8 MET B CA 1
ATOM 2421 C C . MET B 1 8 ? 6.027 2.832 15.742 1 73.38 8 MET B C 1
ATOM 2423 O O . MET B 1 8 ? 4.812 2.736 15.93 1 73.38 8 MET B O 1
ATOM 2427 N N . GLU B 1 9 ? 6.848 3.203 16.719 1 66.94 9 GLU B N 1
ATOM 2428 C CA . GLU B 1 9 ? 6.348 3.605 18.031 1 66.94 9 GLU B CA 1
ATOM 2429 C C . GLU B 1 9 ? 6.793 5.023 18.375 1 66.94 9 GLU B C 1
ATOM 2431 O O . GLU B 1 9 ? 7.949 5.391 18.156 1 66.94 9 GLU B O 1
ATOM 2436 N N . TYR B 1 10 ? 5.715 5.789 18.625 1 66.12 10 TYR B N 1
ATOM 2437 C CA . TYR B 1 10 ? 6.07 7.156 18.984 1 66.12 10 TYR B CA 1
ATOM 2438 C C . TYR B 1 10 ? 5.531 7.512 20.375 1 66.12 10 TYR B C 1
ATOM 2440 O O . TYR B 1 10 ? 4.484 7.008 20.781 1 66.12 10 TYR B O 1
ATOM 2448 N N . GLU B 1 11 ? 6.457 8.188 20.984 1 74.06 11 GLU B N 1
ATOM 2449 C CA . GLU B 1 11 ? 5.965 8.852 22.188 1 74.06 11 GLU B CA 1
ATOM 2450 C C . GLU B 1 11 ? 5.156 10.102 21.828 1 74.06 11 GLU B C 1
ATOM 2452 O O . GLU B 1 11 ? 5.176 10.555 20.672 1 74.06 11 GLU B O 1
ATOM 2457 N N . GLU B 1 12 ? 4.465 10.555 22.75 1 77.12 12 GLU B N 1
ATOM 2458 C CA . GLU B 1 12 ? 3.607 11.719 22.531 1 77.12 12 GLU B CA 1
ATOM 2459 C C . GLU B 1 12 ? 4.426 12.945 22.141 1 77.12 12 GLU B C 1
ATOM 2461 O O . GLU B 1 12 ? 3.992 13.758 21.328 1 77.12 12 GLU B O 1
ATOM 2466 N N . ARG B 1 13 ? 5.59 12.953 22.75 1 86.94 13 ARG B N 1
ATOM 2467 C CA . ARG B 1 13 ? 6.449 14.094 22.484 1 86.94 13 ARG B CA 1
ATOM 2468 C C . ARG B 1 13 ? 7.781 13.656 21.891 1 86.94 13 ARG B C 1
ATOM 2470 O O . ARG B 1 13 ? 8.266 12.555 22.172 1 86.94 13 ARG B O 1
ATOM 2477 N N . ILE B 1 14 ? 8.305 14.547 21.125 1 89.81 14 ILE B N 1
ATOM 2478 C CA . ILE B 1 14 ? 9.555 14.266 20.438 1 89.81 14 ILE B CA 1
ATOM 2479 C C . ILE B 1 14 ? 10.703 14.219 21.438 1 89.81 14 ILE B C 1
ATOM 2481 O O . ILE B 1 14 ? 10.797 15.07 22.312 1 89.81 14 ILE B O 1
ATOM 2485 N N . LYS B 1 15 ? 11.539 13.25 21.312 1 90.81 15 LYS B N 1
ATOM 2486 C CA . LYS B 1 15 ? 12.703 13.094 22.188 1 90.81 15 LYS B CA 1
ATOM 2487 C C . LYS B 1 15 ? 14 13.203 21.406 1 90.81 15 LYS B C 1
ATOM 2489 O O . LYS B 1 15 ? 14 13.102 20.172 1 90.81 15 LYS B O 1
ATOM 2494 N N . GLU B 1 16 ? 15.031 13.477 22.156 1 90.94 16 GLU B N 1
ATOM 2495 C CA . GLU B 1 16 ? 16.344 13.445 21.531 1 90.94 16 GLU B CA 1
ATOM 2496 C C . GLU B 1 16 ? 16.625 12.078 20.922 1 90.94 16 GLU B C 1
ATOM 2498 O O . GLU B 1 16 ? 16.344 11.047 21.531 1 90.94 16 GLU B O 1
ATOM 2503 N N . GLY B 1 17 ? 17.125 12.07 19.719 1 89.06 17 GLY B N 1
ATOM 2504 C CA . GLY B 1 17 ? 17.422 10.828 19.031 1 89.06 17 GLY B CA 1
ATOM 2505 C C . GLY B 1 17 ? 16.344 10.438 18.031 1 89.06 17 GLY B C 1
ATOM 2506 O O . GLY B 1 17 ? 16.578 9.594 17.156 1 89.06 17 GLY B O 1
ATOM 2507 N N . ASP B 1 18 ? 15.141 11.086 18.188 1 89.19 18 ASP B N 1
ATOM 2508 C CA . ASP B 1 18 ? 14.062 10.805 17.25 1 89.19 18 ASP B CA 1
ATOM 2509 C C . ASP B 1 18 ? 14.383 11.344 15.852 1 89.19 18 ASP B C 1
ATOM 2511 O O . ASP B 1 18 ? 15.055 12.375 15.727 1 89.19 18 ASP B O 1
ATOM 2515 N N . THR B 1 19 ? 13.969 10.578 14.883 1 90.25 19 THR B N 1
ATOM 2516 C CA . THR B 1 19 ? 14 11.109 13.523 1 90.25 19 THR B CA 1
ATOM 2517 C C . THR B 1 19 ? 12.703 11.852 13.211 1 90.25 19 THR B C 1
ATOM 2519 O O . THR B 1 19 ? 11.609 11.305 13.391 1 90.25 19 THR B O 1
ATOM 2522 N N . VAL B 1 20 ? 12.852 13.086 12.781 1 90 20 VAL B N 1
ATOM 2523 C CA . VAL B 1 20 ? 11.695 13.891 12.414 1 90 20 VAL B CA 1
ATOM 2524 C C . VAL B 1 20 ? 11.812 14.328 10.953 1 90 20 VAL B C 1
ATOM 2526 O O . VAL B 1 20 ? 12.898 14.297 10.375 1 90 20 VAL B O 1
ATOM 2529 N N . ILE B 1 21 ? 10.688 14.562 10.336 1 88.44 21 ILE B N 1
ATOM 2530 C CA . ILE B 1 21 ? 10.672 15.211 9.031 1 88.44 21 ILE B CA 1
ATOM 2531 C C . ILE B 1 21 ? 10.281 16.688 9.195 1 88.44 21 ILE B C 1
ATOM 2533 O O . ILE B 1 21 ? 9.148 17 9.555 1 88.44 21 ILE B O 1
ATOM 2537 N N . VAL B 1 22 ? 11.195 17.531 8.945 1 89.88 22 VAL B N 1
ATOM 2538 C CA . VAL B 1 22 ? 10.914 18.969 9 1 89.88 22 VAL B CA 1
ATOM 2539 C C . VAL B 1 22 ? 10.312 19.422 7.676 1 89.88 22 VAL B C 1
ATOM 2541 O O . VAL B 1 22 ? 10.984 19.406 6.641 1 89.88 22 VAL B O 1
ATOM 2544 N N . TYR B 1 23 ? 9.07 19.75 7.805 1 86.12 23 TYR B N 1
ATOM 2545 C CA . TYR B 1 23 ? 8.359 20.25 6.633 1 86.12 23 TYR B CA 1
ATOM 2546 C C . TYR B 1 23 ? 8.539 21.766 6.488 1 86.12 23 TYR B C 1
ATOM 2548 O O . TYR B 1 23 ? 7.988 22.531 7.281 1 86.12 23 TYR B O 1
ATOM 2556 N N . VAL B 1 24 ? 9.289 22.188 5.488 1 82.12 24 VAL B N 1
ATOM 2557 C CA . VAL B 1 24 ? 9.602 23.594 5.285 1 82.12 24 VAL B CA 1
ATOM 2558 C C . VAL B 1 24 ? 8.602 24.203 4.297 1 82.12 24 VAL B C 1
ATOM 2560 O O . VAL B 1 24 ? 7.918 25.172 4.621 1 82.12 24 VAL B O 1
ATOM 2563 N N . THR B 1 25 ? 8.516 23.672 3.078 1 72 25 THR B N 1
ATOM 2564 C CA . THR B 1 25 ? 7.551 24.016 2.043 1 72 25 THR B CA 1
ATOM 2565 C C . THR B 1 25 ? 7.164 22.781 1.225 1 72 25 THR B C 1
ATOM 2567 O O . THR B 1 25 ? 7.699 21.703 1.441 1 72 25 THR B O 1
ATOM 2570 N N . PHE B 1 26 ? 6.121 23.203 0.368 1 62.38 26 PHE B N 1
ATOM 2571 C CA . PHE B 1 26 ? 5.734 22.109 -0.526 1 62.38 26 PHE B CA 1
ATOM 2572 C C . PHE B 1 26 ? 6.93 21.641 -1.348 1 62.38 26 PHE B C 1
ATOM 2574 O O . PHE B 1 26 ? 7.574 22.438 -2.029 1 62.38 26 PHE B O 1
ATOM 2581 N N . GLY B 1 27 ? 7.414 20.422 -1.099 1 65.94 27 GLY B N 1
ATOM 2582 C CA . GLY B 1 27 ? 8.523 19.859 -1.854 1 65.94 27 GLY B CA 1
ATOM 2583 C C . GLY B 1 27 ? 9.836 19.906 -1.104 1 65.94 27 GLY B C 1
ATOM 2584 O O . GLY B 1 27 ? 10.836 19.359 -1.565 1 65.94 27 GLY B O 1
ATOM 2585 N N . GLN B 1 28 ? 9.789 20.625 0.013 1 78.06 28 GLN B N 1
ATOM 2586 C CA . GLN B 1 28 ? 11.023 20.719 0.783 1 78.06 28 GLN B CA 1
ATOM 2587 C C . GLN B 1 28 ? 10.852 20.109 2.172 1 78.06 28 GLN B C 1
ATOM 2589 O O . GLN B 1 28 ? 10.328 20.766 3.078 1 78.06 28 GLN B O 1
ATOM 2594 N N . MET B 1 29 ? 11.273 18.953 2.285 1 85.88 29 MET B N 1
ATOM 2595 C CA . MET B 1 29 ? 11.25 18.219 3.551 1 85.88 29 MET B CA 1
ATOM 2596 C C . MET B 1 29 ? 12.641 17.703 3.902 1 85.88 29 MET B C 1
ATOM 2598 O O . MET B 1 29 ? 13.375 17.25 3.025 1 85.88 29 MET B O 1
ATOM 2602 N N . VAL B 1 30 ? 12.977 17.844 5.125 1 89 30 VAL B N 1
ATOM 2603 C CA . VAL B 1 30 ? 14.328 17.469 5.535 1 89 30 VAL B CA 1
ATOM 2604 C C . VAL B 1 30 ? 14.25 16.469 6.684 1 89 30 VAL B C 1
ATOM 2606 O O . VAL B 1 30 ? 13.82 16.812 7.789 1 89 30 VAL B O 1
ATOM 2609 N N . PRO B 1 31 ? 14.68 15.258 6.371 1 90.56 31 PRO B N 1
ATOM 2610 C CA . PRO B 1 31 ? 14.812 14.336 7.504 1 90.56 31 PRO B CA 1
ATOM 2611 C C . PRO B 1 31 ? 15.914 14.75 8.477 1 90.56 31 PRO B C 1
ATOM 2613 O O . PRO B 1 31 ? 17.016 15.094 8.047 1 90.56 31 PRO B O 1
ATOM 2616 N N . THR B 1 32 ? 15.594 14.75 9.812 1 91.5 32 THR B N 1
ATOM 2617 C CA . THR B 1 32 ? 16.531 15.242 10.812 1 91.5 32 THR B CA 1
ATOM 2618 C C . THR B 1 32 ? 16.5 14.375 12.062 1 91.5 32 THR B C 1
ATOM 2620 O O . THR B 1 32 ? 15.422 14.109 12.609 1 91.5 32 THR B O 1
ATOM 2623 N N . VAL B 1 33 ? 17.641 13.891 12.406 1 91.88 33 VAL B N 1
ATOM 2624 C CA . VAL B 1 33 ? 17.766 13.281 13.727 1 91.88 33 VAL B CA 1
ATOM 2625 C C . VAL B 1 33 ? 17.953 14.367 14.781 1 91.88 33 VAL B C 1
ATOM 2627 O O . VAL B 1 33 ? 18.922 15.133 14.734 1 91.88 33 VAL B O 1
ATOM 2630 N N . VAL B 1 34 ? 17.047 14.383 15.75 1 93.12 34 VAL B N 1
ATOM 2631 C CA . VAL B 1 34 ? 17.062 15.453 16.734 1 93.12 34 VAL B CA 1
ATOM 2632 C C . VAL B 1 34 ? 18.188 15.211 17.75 1 93.12 34 VAL B C 1
ATOM 2634 O O . VAL B 1 34 ? 18.234 14.172 18.406 1 93.12 34 VAL B O 1
ATOM 2637 N N . LYS B 1 35 ? 19.078 16.141 17.766 1 93.75 35 LYS B N 1
ATOM 2638 C CA . LYS B 1 35 ? 20.234 16.078 18.672 1 93.75 35 LYS B CA 1
ATOM 2639 C C . LYS B 1 35 ? 20.516 17.422 19.297 1 93.75 35 LYS B C 1
ATOM 2641 O O . LYS B 1 35 ? 20.688 18.422 18.594 1 93.75 35 LYS B O 1
ATOM 2646 N N . ARG B 1 36 ? 20.641 17.359 20.609 1 93.75 36 ARG B N 1
ATOM 2647 C CA . ARG B 1 36 ? 20.953 18.594 21.312 1 93.75 36 ARG B CA 1
ATOM 2648 C C . ARG B 1 36 ? 22.25 19.203 20.797 1 93.75 36 ARG B C 1
ATOM 2650 O O . ARG B 1 36 ? 23.203 18.484 20.516 1 93.75 36 ARG B O 1
ATOM 2657 N N . GLY B 1 37 ? 22.297 20.469 20.688 1 93.69 37 GLY B N 1
ATOM 2658 C CA . GLY B 1 37 ? 23.484 21.188 20.266 1 93.69 37 GLY B CA 1
ATOM 2659 C C . GLY B 1 37 ? 23.578 21.359 18.766 1 93.69 37 GLY B C 1
ATOM 2660 O O . GLY B 1 37 ? 24.453 22.062 18.266 1 93.69 37 GLY B O 1
ATOM 2661 N N . GLN B 1 38 ? 22.656 20.719 18 1 94.31 38 GLN B N 1
ATOM 2662 C CA . GLN B 1 38 ? 22.688 20.812 16.547 1 94.31 38 GLN B CA 1
ATOM 2663 C C . GLN B 1 38 ? 21.656 21.828 16.047 1 94.31 38 GLN B C 1
ATOM 2665 O O . GLN B 1 38 ? 20.688 22.125 16.75 1 94.31 38 GLN B O 1
ATOM 2670 N N . THR B 1 39 ? 22.031 22.391 14.914 1 94.25 39 THR B N 1
ATOM 2671 C CA . THR B 1 39 ? 21.156 23.375 14.281 1 94.25 39 THR B CA 1
ATOM 2672 C C . THR B 1 39 ? 20.859 22.969 12.836 1 94.25 39 THR B C 1
ATOM 2674 O O . THR B 1 39 ? 21.766 22.547 12.109 1 94.25 39 THR B O 1
ATOM 2677 N N . LEU B 1 40 ? 19.578 22.984 12.453 1 91.38 40 LEU B N 1
ATOM 2678 C CA . LEU B 1 40 ? 19.172 22.719 11.078 1 91.38 40 LEU B CA 1
ATOM 2679 C C . LEU B 1 40 ? 19.094 24.016 10.273 1 91.38 40 LEU B C 1
ATOM 2681 O O . LEU B 1 40 ? 18.406 24.953 10.672 1 91.38 40 LEU B O 1
ATOM 2685 N N . MET B 1 41 ? 19.844 24.125 9.219 1 90.38 41 MET B N 1
ATOM 2686 C CA . MET B 1 41 ? 19.812 25.266 8.32 1 90.38 41 MET B CA 1
ATOM 2687 C C . MET B 1 41 ? 18.891 25.016 7.133 1 90.38 41 MET B C 1
ATOM 2689 O O . MET B 1 41 ? 19.047 24.016 6.422 1 90.38 41 MET B O 1
ATOM 2693 N N . MET B 1 42 ? 17.891 25.828 6.957 1 84.75 42 MET B N 1
ATOM 2694 C CA . MET B 1 42 ? 16.922 25.641 5.875 1 84.75 42 MET B CA 1
ATOM 2695 C C . MET B 1 42 ? 16.547 26.984 5.25 1 84.75 42 MET B C 1
ATOM 2697 O O . MET B 1 42 ? 17.062 28.031 5.637 1 84.75 42 MET B O 1
ATOM 2701 N N . LYS B 1 43 ? 15.719 26.969 4.176 1 77.19 43 LYS B N 1
ATOM 2702 C CA . LYS B 1 43 ? 15.25 28.156 3.447 1 77.19 43 LYS B CA 1
ATOM 2703 C C . LYS B 1 43 ? 14.688 29.203 4.398 1 77.19 43 LYS B C 1
ATOM 2705 O O . LYS B 1 43 ? 14.922 30.391 4.223 1 77.19 43 LYS B O 1
ATOM 2710 N N . TYR B 1 44 ? 13.938 28.766 5.41 1 76.62 44 TYR B N 1
ATOM 2711 C CA . TYR B 1 44 ? 13.305 29.688 6.348 1 76.62 44 TYR B CA 1
ATOM 2712 C C . TYR B 1 44 ? 14.219 29.953 7.543 1 76.62 44 TYR B C 1
ATOM 2714 O O . TYR B 1 44 ? 13.734 30.188 8.656 1 76.62 44 TYR B O 1
ATOM 2722 N N . GLY B 1 45 ? 15.422 29.703 7.324 1 83.88 45 GLY B N 1
ATOM 2723 C CA . GLY B 1 45 ? 16.391 30.047 8.359 1 83.88 45 GLY B CA 1
ATOM 2724 C C . GLY B 1 45 ? 16.891 28.844 9.125 1 83.88 45 GLY B C 1
ATOM 2725 O O . GLY B 1 45 ? 17.078 27.766 8.555 1 83.88 45 GLY B O 1
ATOM 2726 N N . ALA B 1 46 ? 17.234 29.234 10.383 1 90.94 46 ALA B N 1
ATOM 2727 C CA . ALA B 1 46 ? 17.859 28.219 11.219 1 90.94 46 ALA B CA 1
ATOM 2728 C C . ALA B 1 46 ? 16.922 27.75 12.328 1 90.94 46 ALA B C 1
ATOM 2730 O O . ALA B 1 46 ? 16.094 28.531 12.805 1 90.94 46 ALA B O 1
ATOM 2731 N N . LEU B 1 47 ? 16.984 26.453 12.648 1 92.31 47 LEU B N 1
ATOM 2732 C CA . LEU B 1 47 ? 16.188 25.875 13.734 1 92.31 47 LEU B CA 1
ATOM 2733 C C . LEU B 1 47 ? 17.078 25.016 14.641 1 92.31 47 LEU B C 1
ATOM 2735 O O . LEU B 1 47 ? 17.609 24 14.203 1 92.31 47 LEU B O 1
ATOM 2739 N N . ARG B 1 48 ? 17.172 25.484 15.844 1 94.38 48 ARG B N 1
ATOM 2740 C CA . ARG B 1 48 ? 17.922 24.672 16.812 1 94.38 48 ARG B CA 1
ATOM 2741 C C . ARG B 1 48 ? 17.141 23.438 17.219 1 94.38 48 ARG B C 1
ATOM 2743 O O . ARG B 1 48 ? 15.93 23.5 17.469 1 94.38 48 ARG B O 1
ATOM 2750 N N . HIS B 1 49 ? 17.781 22.281 17.328 1 95.44 49 HIS B N 1
ATOM 2751 C CA . HIS B 1 49 ? 17.125 21.031 17.641 1 95.44 49 HIS B CA 1
ATOM 2752 C C . HIS B 1 49 ? 16.484 21.062 19.031 1 95.44 49 HIS B C 1
ATOM 2754 O O . HIS B 1 49 ? 15.516 20.359 19.281 1 95.44 49 HIS B O 1
ATOM 2760 N N . GLU B 1 50 ? 17.062 21.938 19.922 1 94.69 50 GLU B N 1
ATOM 2761 C CA . GLU B 1 50 ? 16.531 22.062 21.266 1 94.69 50 GLU B CA 1
ATOM 2762 C C . GLU B 1 50 ? 15.055 22.484 21.25 1 94.69 50 GLU B C 1
ATOM 2764 O O . GLU B 1 50 ? 14.281 22.094 22.125 1 94.69 50 GLU B O 1
ATOM 2769 N N . PHE B 1 51 ? 14.711 23.172 20.25 1 93.19 51 PHE B N 1
ATOM 2770 C CA . PHE B 1 51 ? 13.352 23.688 20.172 1 93.19 51 PHE B CA 1
ATOM 2771 C C . PHE B 1 51 ? 12.391 22.625 19.641 1 93.19 51 PHE B C 1
ATOM 2773 O O . PHE B 1 51 ? 11.172 22.812 19.688 1 93.19 51 PHE B O 1
ATOM 2780 N N . ILE B 1 52 ? 12.938 21.562 19.141 1 92.81 52 ILE B N 1
ATOM 2781 C CA . ILE B 1 52 ? 12.125 20.469 18.641 1 92.81 52 ILE B CA 1
ATOM 2782 C C . ILE B 1 52 ? 11.82 19.484 19.781 1 92.81 52 ILE B C 1
ATOM 2784 O O . ILE B 1 52 ? 10.734 18.906 19.828 1 92.81 52 ILE B O 1
ATOM 2788 N N . ILE B 1 53 ? 12.797 19.391 20.656 1 93.12 53 ILE B N 1
ATOM 2789 C CA . ILE B 1 53 ? 12.703 18.422 21.734 1 93.12 53 ILE B CA 1
ATOM 2790 C C . ILE B 1 53 ? 11.555 18.797 22.672 1 93.12 53 ILE B C 1
ATOM 2792 O O . ILE B 1 53 ? 11.438 19.953 23.094 1 93.12 53 ILE B O 1
ATOM 2796 N N . GLY B 1 54 ? 10.742 17.812 22.953 1 90 54 GLY B N 1
ATOM 2797 C CA . GLY B 1 54 ? 9.633 18.016 23.875 1 90 54 GLY B CA 1
ATOM 2798 C C . GLY B 1 54 ? 8.367 18.484 23.188 1 90 54 GLY B C 1
ATOM 2799 O O . GLY B 1 54 ? 7.305 18.562 23.812 1 90 54 GLY B O 1
ATOM 2800 N N . LYS B 1 55 ? 8.5 18.797 21.953 1 88.62 55 LYS B N 1
ATOM 2801 C CA . LYS B 1 55 ? 7.336 19.266 21.219 1 88.62 55 LYS B CA 1
ATOM 2802 C C . LYS B 1 55 ? 6.48 18.109 20.719 1 88.62 55 LYS B C 1
ATOM 2804 O O . LYS B 1 55 ? 6.941 16.969 20.688 1 88.62 55 LYS B O 1
ATOM 2809 N N . LYS B 1 56 ? 5.32 18.391 20.453 1 83.88 56 LYS B N 1
ATOM 2810 C CA . LYS B 1 56 ? 4.406 17.391 19.922 1 83.88 56 LYS B CA 1
ATOM 2811 C C . LYS B 1 56 ? 4.629 17.188 18.422 1 83.88 56 LYS B C 1
ATOM 2813 O O . LYS B 1 56 ? 5.027 18.125 17.719 1 83.88 56 LYS B O 1
ATOM 2818 N N . TRP B 1 57 ? 4.367 16.016 18.031 1 82.69 57 TRP B N 1
ATOM 2819 C CA . TRP B 1 57 ? 4.438 15.734 16.594 1 82.69 57 TRP B CA 1
ATOM 2820 C C . TRP B 1 57 ? 3.439 16.594 15.828 1 82.69 57 TRP B C 1
ATOM 2822 O O . TRP B 1 57 ? 2.301 16.766 16.266 1 82.69 57 TRP B O 1
ATOM 2832 N N . GLY B 1 58 ? 3.881 17.125 14.727 1 79.88 58 GLY B N 1
ATOM 2833 C CA . GLY B 1 58 ? 3.018 17.922 13.875 1 79.88 58 GLY B CA 1
ATOM 2834 C C . GLY B 1 58 ? 2.967 19.391 14.297 1 79.88 58 GLY B C 1
ATOM 2835 O O . GLY B 1 58 ? 2.328 20.203 13.633 1 79.88 58 GLY B O 1
ATOM 2836 N N . GLN B 1 59 ? 3.658 19.734 15.281 1 81.75 59 GLN B N 1
ATOM 2837 C CA . GLN B 1 59 ? 3.621 21.094 15.797 1 81.75 59 GLN B CA 1
ATOM 2838 C C . GLN B 1 59 ? 4.352 22.062 14.867 1 81.75 59 GLN B C 1
ATOM 2840 O O . GLN B 1 59 ? 5.395 21.719 14.305 1 81.75 59 GLN B O 1
ATOM 2845 N N . ARG B 1 60 ? 3.717 23.172 14.75 1 83.31 60 ARG B N 1
ATOM 2846 C CA . ARG B 1 60 ? 4.367 24.266 14.016 1 83.31 60 ARG B CA 1
ATOM 2847 C C . ARG B 1 60 ? 5.414 24.953 14.883 1 83.31 60 ARG B C 1
ATOM 2849 O O . ARG B 1 60 ? 5.145 25.297 16.031 1 83.31 60 ARG B O 1
ATOM 2856 N N . LEU B 1 61 ? 6.586 25.109 14.391 1 88.5 61 LEU B N 1
ATOM 2857 C CA . LEU B 1 61 ? 7.656 25.781 15.125 1 88.5 61 LEU B CA 1
ATOM 2858 C C . LEU B 1 61 ? 8.164 26.984 14.359 1 88.5 61 LEU B C 1
ATOM 2860 O O . LEU B 1 61 ? 8.203 26.984 13.125 1 88.5 61 LEU B O 1
ATOM 2864 N N . SER B 1 62 ? 8.523 27.922 15.086 1 88 62 SER B N 1
ATOM 2865 C CA . SER B 1 62 ? 9.094 29.125 14.492 1 88 62 SER B CA 1
ATOM 2866 C C . SER B 1 62 ? 10.57 28.938 14.18 1 88 62 SER B C 1
ATOM 2868 O O . SER B 1 62 ? 11.328 28.406 14.992 1 88 62 SER B O 1
ATOM 2870 N N . ALA B 1 63 ? 10.867 29.219 12.984 1 85.88 63 ALA B N 1
ATOM 2871 C CA . ALA B 1 63 ? 12.266 29.359 12.586 1 85.88 63 ALA B CA 1
ATOM 2872 C C . ALA B 1 63 ? 12.648 30.812 12.422 1 85.88 63 ALA B C 1
ATOM 2874 O O . ALA B 1 63 ? 11.82 31.719 12.594 1 85.88 63 ALA B O 1
ATOM 2875 N N . THR B 1 64 ? 13.906 31.188 12.164 1 83.5 64 THR B N 1
ATOM 2876 C CA . THR B 1 64 ? 14.406 32.562 12.133 1 83.5 64 THR B CA 1
ATOM 2877 C C . THR B 1 64 ? 13.688 33.375 11.055 1 83.5 64 THR B C 1
ATOM 2879 O O . THR B 1 64 ? 13.508 34.562 11.188 1 83.5 64 THR B O 1
ATOM 2882 N N . ALA B 1 65 ? 13.281 32.75 9.977 1 80.06 65 ALA B N 1
ATOM 2883 C CA . ALA B 1 65 ? 12.68 33.5 8.875 1 80.06 65 ALA B CA 1
ATOM 2884 C C . ALA B 1 65 ? 11.312 32.906 8.508 1 80.06 65 ALA B C 1
ATOM 2886 O O . ALA B 1 65 ? 10.836 33.094 7.383 1 80.06 65 ALA B O 1
ATOM 2887 N N . GLY B 1 66 ? 10.703 32.188 9.391 1 83.62 66 GLY B N 1
ATOM 2888 C CA . GLY B 1 66 ? 9.398 31.609 9.07 1 83.62 66 GLY B CA 1
ATOM 2889 C C . GLY B 1 66 ? 8.992 30.5 10.016 1 83.62 66 GLY B C 1
ATOM 2890 O O . GLY B 1 66 ? 9.352 30.516 11.195 1 83.62 66 GLY B O 1
ATOM 2891 N N . TYR B 1 67 ? 8.055 29.656 9.5 1 86.06 67 TYR B N 1
ATOM 2892 C CA . TYR B 1 67 ? 7.566 28.547 10.32 1 86.06 67 TYR B CA 1
ATOM 2893 C C . TYR B 1 67 ? 7.746 27.219 9.602 1 86.06 67 TYR B C 1
ATOM 2895 O O . TYR B 1 67 ? 7.766 27.172 8.367 1 86.06 67 TYR B O 1
ATOM 2903 N N . VAL B 1 68 ? 8.016 26.203 10.406 1 87.38 68 VAL B N 1
ATOM 2904 C CA . VAL B 1 68 ? 8.125 24.844 9.867 1 87.38 68 VAL B CA 1
ATOM 2905 C C . VAL B 1 68 ? 7.246 23.906 10.68 1 87.38 68 VAL B C 1
ATOM 2907 O O . VAL B 1 68 ? 6.816 24.234 11.789 1 87.38 68 VAL B O 1
ATOM 2910 N N . TYR B 1 69 ? 6.918 22.828 10.086 1 85.25 69 TYR B N 1
ATOM 2911 C CA . TYR B 1 69 ? 6.188 21.797 10.797 1 85.25 69 TYR B CA 1
ATOM 2912 C C . TYR B 1 69 ? 7.074 20.578 11.062 1 85.25 69 TYR B C 1
ATOM 2914 O O . TYR B 1 69 ? 7.859 20.188 10.195 1 85.25 69 TYR B O 1
ATOM 2922 N N . ILE B 1 70 ? 6.949 20.047 12.234 1 88.5 70 ILE B N 1
ATOM 2923 C CA . ILE B 1 70 ? 7.711 18.859 12.594 1 88.5 70 ILE B CA 1
ATOM 2924 C C . ILE B 1 70 ? 6.816 17.625 12.492 1 88.5 70 ILE B C 1
ATOM 2926 O O . ILE B 1 70 ? 6.016 17.359 13.391 1 88.5 70 ILE B O 1
ATOM 2930 N N . LEU B 1 71 ? 7.117 16.844 11.469 1 84.44 71 LEU B N 1
ATOM 2931 C CA . LEU B 1 71 ? 6.215 15.742 11.172 1 84.44 71 LEU B CA 1
ATOM 2932 C C . LEU B 1 71 ? 6.832 14.406 11.586 1 84.44 71 LEU B C 1
ATOM 2934 O O . LEU B 1 71 ? 8.055 14.25 11.562 1 84.44 71 LEU B O 1
ATOM 2938 N N . ARG B 1 72 ? 5.902 13.531 11.891 1 83.25 72 ARG B N 1
ATOM 2939 C CA . ARG B 1 72 ? 6.297 12.141 12.086 1 83.25 72 ARG B CA 1
ATOM 2940 C C . ARG B 1 72 ? 6.688 11.492 10.758 1 83.25 72 ARG B C 1
ATOM 2942 O O . ARG B 1 72 ? 6.023 11.695 9.742 1 83.25 72 ARG B O 1
ATOM 2949 N N . PRO B 1 73 ? 7.773 10.789 10.844 1 84.56 73 PRO B N 1
ATOM 2950 C CA . PRO B 1 73 ? 8.148 10.133 9.586 1 84.56 73 PRO B CA 1
ATOM 2951 C C . PRO B 1 73 ? 7.168 9.031 9.18 1 84.56 73 PRO B C 1
ATOM 2953 O O . PRO B 1 73 ? 6.676 8.289 10.031 1 84.56 73 PRO B O 1
ATOM 2956 N N . THR B 1 74 ? 6.73 9.039 7.941 1 81.56 74 THR B N 1
ATOM 2957 C CA . THR B 1 74 ? 6.016 7.973 7.254 1 81.56 74 THR B CA 1
ATOM 2958 C C . THR B 1 74 ? 6.832 7.441 6.082 1 81.56 74 THR B C 1
ATOM 2960 O O . THR B 1 74 ? 7.828 8.047 5.688 1 81.56 74 THR B O 1
ATOM 2963 N N . SER B 1 75 ? 6.469 6.25 5.633 1 84 75 SER B N 1
ATOM 2964 C CA . SER B 1 75 ? 7.195 5.723 4.48 1 84 75 SER B CA 1
ATOM 2965 C C . SER B 1 75 ? 7.133 6.688 3.301 1 84 75 SER B C 1
ATOM 2967 O O . SER B 1 75 ? 8.109 6.852 2.572 1 84 75 SER B O 1
ATOM 2969 N N . ASP B 1 76 ? 6.02 7.316 3.176 1 82.12 76 ASP B N 1
ATOM 2970 C CA . ASP B 1 76 ? 5.848 8.266 2.082 1 82.12 76 ASP B CA 1
ATOM 2971 C C . ASP B 1 76 ? 6.742 9.492 2.271 1 82.12 76 ASP B C 1
ATOM 2973 O O . ASP B 1 76 ? 7.457 9.891 1.352 1 82.12 76 ASP B O 1
ATOM 2977 N N . LEU B 1 77 ? 6.66 10.07 3.457 1 83.62 77 LEU B N 1
ATOM 2978 C CA . LEU B 1 77 ? 7.465 11.258 3.74 1 83.62 77 LEU B CA 1
ATOM 2979 C C . LEU B 1 77 ? 8.953 10.938 3.656 1 83.62 77 LEU B C 1
ATOM 2981 O O . LEU B 1 77 ? 9.742 11.766 3.193 1 83.62 77 LEU B O 1
ATOM 2985 N N . TRP B 1 78 ? 9.258 9.75 4.129 1 87.88 78 TRP B N 1
ATOM 2986 C CA . TRP B 1 78 ? 10.641 9.312 4.035 1 87.88 78 TRP B CA 1
ATOM 2987 C C . TRP B 1 78 ? 11.094 9.242 2.58 1 87.88 78 TRP B C 1
ATOM 2989 O O . TRP B 1 78 ? 12.148 9.773 2.227 1 87.88 78 TRP B O 1
ATOM 2999 N N . THR B 1 79 ? 10.297 8.664 1.739 1 86.81 79 THR B N 1
ATOM 3000 C CA . THR B 1 79 ? 10.594 8.539 0.318 1 86.81 79 THR B CA 1
ATOM 3001 C C . THR B 1 79 ? 10.789 9.914 -0.319 1 86.81 79 THR B C 1
ATOM 3003 O O . THR B 1 79 ? 11.719 10.117 -1.097 1 86.81 79 THR B O 1
ATOM 3006 N N . ARG B 1 80 ? 9.977 10.805 0.062 1 83.5 80 ARG B N 1
ATOM 3007 C CA . ARG B 1 80 ? 9.969 12.125 -0.555 1 83.5 80 ARG B CA 1
ATOM 3008 C C . ARG B 1 80 ? 11.133 12.977 -0.05 1 83.5 80 ARG B C 1
ATOM 3010 O O . ARG B 1 80 ? 11.477 13.992 -0.664 1 83.5 80 ARG B O 1
ATOM 3017 N N . SER B 1 81 ? 11.68 12.609 1.063 1 86.44 81 SER B N 1
ATOM 3018 C CA . SER B 1 81 ? 12.672 13.469 1.704 1 86.44 81 SER B CA 1
ATOM 3019 C C . SER B 1 81 ? 14.086 12.953 1.483 1 86.44 81 SER B C 1
ATOM 3021 O O . SER B 1 81 ? 15.055 13.609 1.861 1 86.44 81 SER B O 1
ATOM 3023 N N . LEU B 1 82 ? 14.195 11.789 0.857 1 86.62 82 LEU B N 1
ATOM 3024 C CA . LEU B 1 82 ? 15.508 11.195 0.643 1 86.62 82 LEU B CA 1
ATOM 3025 C C . LEU B 1 82 ? 16.312 12.008 -0.377 1 86.62 82 LEU B C 1
ATOM 3027 O O . LEU B 1 82 ? 15.75 12.484 -1.368 1 86.62 82 LEU B O 1
ATOM 3031 N N . PRO B 1 83 ? 17.562 12.164 0.012 1 76.31 83 PRO B N 1
ATOM 3032 C CA . PRO B 1 83 ? 18.406 12.789 -1.005 1 76.31 83 PRO B CA 1
ATOM 3033 C C . PRO B 1 83 ? 18.516 11.953 -2.275 1 76.31 83 PRO B C 1
ATOM 3035 O O . PRO B 1 83 ? 18.453 10.719 -2.217 1 76.31 83 PRO B O 1
ATOM 3038 N N . ARG B 1 84 ? 18.578 12.547 -3.326 1 73.75 84 ARG B N 1
ATOM 3039 C CA . ARG B 1 84 ? 18.594 11.852 -4.609 1 73.75 84 ARG B CA 1
ATOM 3040 C C . ARG B 1 84 ? 19.984 11.344 -4.953 1 73.75 84 ARG B C 1
ATOM 3042 O O . ARG B 1 84 ? 20.594 11.812 -5.922 1 73.75 84 ARG B O 1
ATOM 3049 N N . ARG B 1 85 ? 20.531 10.539 -4.137 1 69.69 85 ARG B N 1
ATOM 3050 C CA . ARG B 1 85 ? 21.797 9.883 -4.43 1 69.69 85 ARG B CA 1
ATOM 3051 C C . ARG B 1 85 ? 21.594 8.672 -5.328 1 69.69 85 ARG B C 1
ATOM 3053 O O . ARG B 1 85 ? 22.531 8.219 -5.992 1 69.69 85 ARG B O 1
ATOM 3060 N N . THR B 1 86 ? 20.469 8.094 -5.281 1 82.12 86 THR B N 1
ATOM 3061 C CA . THR B 1 86 ? 20.016 6.984 -6.105 1 82.12 86 THR B CA 1
ATOM 3062 C C . THR B 1 86 ? 18.656 7.293 -6.727 1 82.12 86 THR B C 1
ATOM 3064 O O . THR B 1 86 ? 18.016 8.281 -6.367 1 82.12 86 THR B O 1
ATOM 3067 N N . GLN B 1 87 ? 18.422 6.602 -7.824 1 80.88 87 GLN B N 1
ATOM 3068 C CA . GLN B 1 87 ? 17.062 6.734 -8.352 1 80.88 87 GLN B CA 1
ATOM 3069 C C . GLN B 1 87 ? 16.031 6.191 -7.367 1 80.88 87 GLN B C 1
ATOM 3071 O O . GLN B 1 87 ? 16.125 5.035 -6.945 1 80.88 87 GLN B O 1
ATOM 3076 N N . ILE B 1 88 ? 15.141 7.027 -6.98 1 86.56 88 ILE B N 1
ATOM 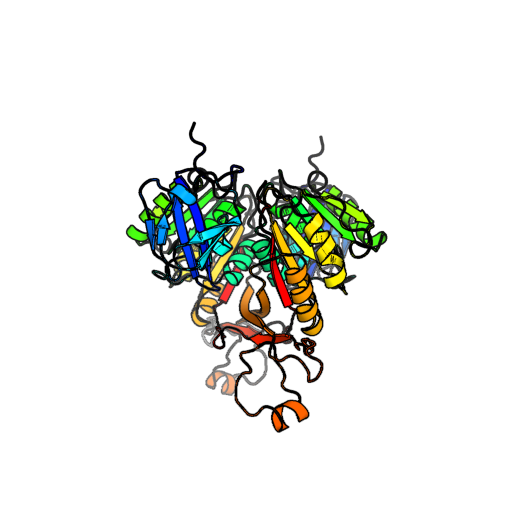3077 C CA . ILE B 1 88 ? 14.125 6.672 -5.996 1 86.56 88 ILE B CA 1
ATOM 3078 C C . ILE B 1 88 ? 12.797 6.41 -6.699 1 86.56 88 ILE B C 1
ATOM 3080 O O . ILE B 1 88 ? 12.367 7.195 -7.551 1 86.56 88 ILE B O 1
ATOM 3084 N N . LEU B 1 89 ? 12.211 5.266 -6.332 1 88.81 89 LEU B N 1
ATOM 3085 C CA . LEU B 1 89 ? 10.883 4.957 -6.844 1 88.81 89 LEU B CA 1
ATOM 3086 C C . LEU B 1 89 ? 9.867 5.992 -6.375 1 88.81 89 LEU B C 1
ATOM 3088 O O . LEU B 1 89 ? 9.953 6.492 -5.25 1 88.81 89 LEU B O 1
ATOM 3092 N N . TYR B 1 90 ? 8.945 6.219 -7.242 1 84.12 90 TYR B N 1
ATOM 3093 C CA . TYR B 1 90 ? 7.855 7.102 -6.848 1 84.12 90 TYR B CA 1
ATOM 3094 C C . TYR B 1 90 ? 6.988 6.453 -5.773 1 84.12 90 TYR B C 1
ATOM 3096 O O . TYR B 1 90 ? 6.867 5.227 -5.719 1 84.12 90 TYR B O 1
ATOM 3104 N N . THR B 1 91 ? 6.355 7.293 -5.051 1 86.75 91 THR B N 1
ATOM 3105 C CA . THR B 1 91 ? 5.539 6.824 -3.938 1 86.75 91 THR B CA 1
ATOM 3106 C C . THR B 1 91 ? 4.43 5.902 -4.434 1 86.75 91 THR B C 1
ATOM 3108 O O . THR B 1 91 ? 4.109 4.902 -3.785 1 86.75 91 THR B O 1
ATOM 3111 N N . ALA B 1 92 ? 3.834 6.266 -5.594 1 87.62 92 ALA B N 1
ATOM 3112 C CA . ALA B 1 92 ? 2.766 5.43 -6.137 1 87.62 92 ALA B CA 1
ATOM 3113 C C . ALA B 1 92 ? 3.283 4.043 -6.508 1 87.62 92 ALA B C 1
ATOM 3115 O O . ALA B 1 92 ? 2.582 3.045 -6.332 1 87.62 92 ALA B O 1
ATOM 3116 N N . ASP B 1 93 ? 4.441 3.988 -7.012 1 90.56 93 ASP B N 1
ATOM 3117 C CA . ASP B 1 93 ? 5.055 2.705 -7.336 1 90.56 93 ASP B CA 1
ATOM 3118 C C . ASP B 1 93 ? 5.316 1.886 -6.074 1 90.56 93 ASP B C 1
ATOM 3120 O O . ASP B 1 93 ? 5.062 0.68 -6.047 1 90.56 93 ASP B O 1
ATOM 3124 N N . CYS B 1 94 ? 5.832 2.551 -5.074 1 93.75 94 CYS B N 1
ATOM 3125 C CA . CYS B 1 94 ? 6.09 1.858 -3.816 1 93.75 94 CYS B CA 1
ATOM 3126 C C . CYS B 1 94 ? 4.812 1.25 -3.254 1 93.75 94 CYS B C 1
ATOM 3128 O O . CYS B 1 94 ? 4.801 0.091 -2.836 1 93.75 94 CYS B O 1
ATOM 3130 N N . ALA B 1 95 ? 3.781 2.057 -3.279 1 92.88 95 ALA B N 1
ATOM 3131 C CA . ALA B 1 95 ? 2.492 1.579 -2.783 1 92.88 95 ALA B CA 1
ATOM 3132 C C . ALA B 1 95 ? 2.016 0.365 -3.576 1 92.88 95 ALA B C 1
ATOM 3134 O O . ALA B 1 95 ? 1.549 -0.618 -2.996 1 92.88 95 ALA B O 1
ATOM 3135 N N . GLU B 1 96 ? 2.113 0.462 -4.859 1 92.06 96 GLU B N 1
ATOM 3136 C CA . GLU B 1 96 ? 1.671 -0.632 -5.719 1 92.06 96 GLU B CA 1
ATOM 3137 C C . GLU B 1 96 ? 2.506 -1.889 -5.484 1 92.06 96 GLU B C 1
ATOM 3139 O O . GLU B 1 96 ? 1.973 -3 -5.473 1 92.06 96 GLU B O 1
ATOM 3144 N N . ILE B 1 97 ? 3.752 -1.701 -5.348 1 96.06 97 ILE B N 1
ATOM 3145 C CA . ILE B 1 97 ? 4.645 -2.826 -5.102 1 96.06 97 ILE B CA 1
ATOM 3146 C C . ILE B 1 97 ? 4.223 -3.555 -3.826 1 96.06 97 ILE B C 1
ATOM 3148 O O . ILE B 1 97 ? 4.145 -4.785 -3.805 1 96.06 97 ILE B O 1
ATOM 3152 N N . LEU B 1 98 ? 3.969 -2.816 -2.768 1 96 98 LEU B N 1
ATOM 3153 C CA . LEU B 1 98 ? 3.529 -3.426 -1.519 1 96 98 LEU B CA 1
ATOM 3154 C C . LEU B 1 98 ? 2.248 -4.227 -1.728 1 96 98 LEU B C 1
ATOM 3156 O O . LEU B 1 98 ? 2.109 -5.332 -1.197 1 96 98 LEU B O 1
ATOM 3160 N N . SER B 1 99 ? 1.404 -3.666 -2.498 1 92.19 99 SER B N 1
ATOM 3161 C CA . SER B 1 99 ? 0.142 -4.34 -2.783 1 92.19 99 SER B CA 1
ATOM 3162 C C . SER B 1 99 ? 0.366 -5.617 -3.588 1 92.19 99 SER B C 1
ATOM 3164 O O . SER B 1 99 ? -0.167 -6.672 -3.244 1 92.19 99 SER B O 1
ATOM 3166 N N . LEU B 1 100 ? 1.171 -5.535 -4.629 1 92.12 100 LEU B N 1
ATOM 3167 C CA . LEU B 1 100 ? 1.42 -6.664 -5.52 1 92.12 100 LEU B CA 1
ATOM 3168 C C . LEU B 1 100 ? 2.172 -7.773 -4.789 1 92.12 100 LEU B C 1
ATOM 3170 O O . LEU B 1 100 ? 1.98 -8.953 -5.086 1 92.12 100 LEU B O 1
ATOM 3174 N N . LEU B 1 101 ? 2.943 -7.395 -3.795 1 95.44 101 LEU B N 1
ATOM 3175 C CA . LEU B 1 101 ? 3.65 -8.375 -2.975 1 95.44 101 LEU B CA 1
ATOM 3176 C C . LEU B 1 101 ? 2.723 -8.969 -1.924 1 95.44 101 LEU B C 1
ATOM 3178 O O . LEU B 1 101 ? 3.086 -9.938 -1.246 1 95.44 101 LEU B O 1
ATOM 3182 N N . ASP B 1 102 ? 1.586 -8.414 -1.782 1 89.81 102 ASP B N 1
ATOM 3183 C CA . ASP B 1 102 ? 0.669 -8.766 -0.703 1 89.81 102 ASP B CA 1
ATOM 3184 C C . ASP B 1 102 ? 1.349 -8.641 0.659 1 89.81 102 ASP B C 1
ATOM 3186 O O . ASP B 1 102 ? 1.268 -9.555 1.487 1 89.81 102 ASP B O 1
ATOM 3190 N N . ALA B 1 103 ? 2.076 -7.543 0.837 1 93.31 103 ALA B N 1
ATOM 3191 C CA . ALA B 1 103 ? 2.814 -7.324 2.078 1 93.31 103 ALA B CA 1
ATOM 3192 C C . ALA B 1 103 ? 1.863 -7.078 3.246 1 93.31 103 ALA B C 1
ATOM 3194 O O . ALA B 1 103 ? 0.925 -6.285 3.135 1 93.31 103 ALA B O 1
ATOM 3195 N N . LYS B 1 104 ? 2.043 -7.754 4.297 1 88.81 104 LYS B N 1
ATOM 3196 C CA . LYS B 1 104 ? 1.282 -7.617 5.535 1 88.81 104 LYS B CA 1
ATOM 3197 C C . LYS B 1 104 ? 2.102 -8.078 6.738 1 88.81 104 LYS B C 1
ATOM 3199 O O . LYS B 1 104 ? 3.141 -8.719 6.578 1 88.81 104 LYS B O 1
ATOM 3204 N N . PRO B 1 105 ? 1.683 -7.727 7.883 1 88.31 105 PRO B N 1
ATOM 3205 C CA . PRO B 1 105 ? 2.471 -8.086 9.062 1 88.31 105 PRO B CA 1
ATOM 3206 C C . PRO B 1 105 ? 2.775 -9.586 9.133 1 88.31 105 PRO B C 1
ATOM 3208 O O . PRO B 1 105 ? 1.896 -10.406 8.875 1 88.31 105 PRO B O 1
ATOM 3211 N N . GLY B 1 106 ? 4.055 -9.906 9.422 1 90.88 106 GLY B N 1
ATOM 3212 C CA . GLY B 1 106 ? 4.445 -11.289 9.609 1 90.88 106 GLY B CA 1
ATOM 3213 C C . GLY B 1 106 ? 5.121 -11.898 8.398 1 90.88 106 GLY B C 1
ATOM 3214 O O . GLY B 1 106 ? 5.742 -12.961 8.484 1 90.88 106 GLY B O 1
ATOM 3215 N N . MET B 1 107 ? 5.102 -11.234 7.297 1 93 107 MET B N 1
ATOM 3216 C CA . MET B 1 107 ? 5.621 -11.797 6.051 1 93 107 MET B CA 1
ATOM 3217 C C . MET B 1 107 ? 7.137 -11.656 5.98 1 93 107 MET B C 1
ATOM 3219 O O . MET B 1 107 ? 7.711 -10.75 6.582 1 93 107 MET B O 1
ATOM 3223 N N . VAL B 1 108 ? 7.691 -12.609 5.309 1 97.31 108 VAL B N 1
ATOM 3224 C CA . VAL B 1 108 ? 9.117 -12.555 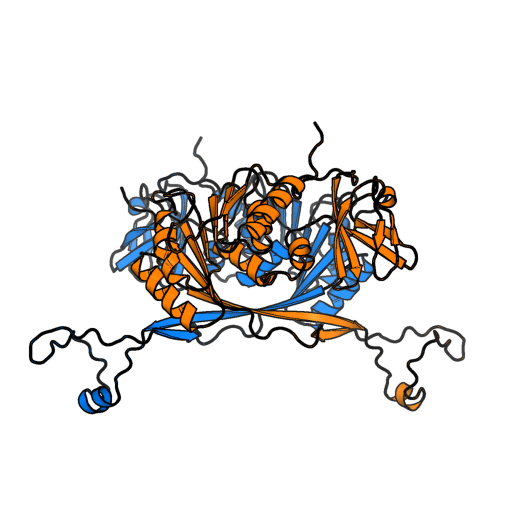4.996 1 97.31 108 VAL B CA 1
ATOM 3225 C C . VAL B 1 108 ? 9.312 -12.109 3.551 1 97.31 108 VAL B C 1
ATOM 3227 O O . VAL B 1 108 ? 8.867 -12.781 2.621 1 97.31 108 VAL B O 1
ATOM 3230 N N . ILE B 1 109 ? 10 -10.969 3.334 1 98.56 109 ILE B N 1
ATOM 3231 C CA . ILE B 1 109 ? 10.156 -10.398 1.999 1 98.56 109 ILE B CA 1
ATOM 3232 C C . ILE B 1 109 ? 11.633 -10.203 1.69 1 98.56 109 ILE B C 1
ATOM 3234 O O . ILE B 1 109 ? 12.406 -9.773 2.553 1 98.56 109 ILE B O 1
ATOM 3238 N N . CYS B 1 110 ? 12.047 -10.555 0.466 1 98.81 110 CYS B N 1
ATOM 3239 C CA . CYS B 1 110 ? 13.375 -10.242 -0.049 1 98.81 110 CYS B CA 1
ATOM 3240 C C . CYS B 1 110 ? 13.312 -9.102 -1.064 1 98.81 110 CYS B C 1
ATOM 3242 O O . CYS B 1 110 ? 12.383 -9.031 -1.868 1 98.81 110 CYS B O 1
ATOM 3244 N N . GLU B 1 111 ? 14.258 -8.273 -0.979 1 98.69 111 GLU B N 1
ATOM 3245 C CA . GLU B 1 111 ? 14.391 -7.148 -1.901 1 98.69 111 GLU B CA 1
ATOM 3246 C C . GLU B 1 111 ? 15.797 -7.09 -2.494 1 98.69 111 GLU B C 1
ATOM 3248 O O . GLU B 1 111 ? 16.781 -7.309 -1.787 1 98.69 111 GLU B O 1
ATOM 3253 N N . SER B 1 112 ? 15.914 -6.91 -3.734 1 98.06 112 SER B N 1
ATOM 3254 C CA . SER B 1 112 ? 17.188 -6.543 -4.359 1 98.06 112 SER B CA 1
ATOM 3255 C C . SER B 1 112 ? 17.125 -5.137 -4.941 1 98.06 112 SER B C 1
ATOM 3257 O O . SER B 1 112 ? 16.141 -4.77 -5.59 1 98.06 112 SER B O 1
ATOM 3259 N N . GLY B 1 113 ? 18.156 -4.395 -4.781 1 96.12 113 GLY B N 1
ATOM 3260 C CA . GLY B 1 113 ? 18.172 -2.975 -5.102 1 96.12 113 GLY B CA 1
ATOM 3261 C C . GLY B 1 113 ? 17.781 -2.098 -3.932 1 96.12 113 GLY B C 1
ATOM 3262 O O . GLY B 1 113 ? 16.844 -1.303 -4.035 1 96.12 113 GLY B O 1
ATOM 3263 N N . THR B 1 114 ? 18.484 -2.252 -2.842 1 96.31 114 THR B N 1
ATOM 3264 C CA . THR B 1 114 ? 18.203 -1.475 -1.64 1 96.31 114 THR B CA 1
ATOM 3265 C C . THR B 1 114 ? 18.188 0.019 -1.951 1 96.31 114 THR B C 1
ATOM 3267 O O . THR B 1 114 ? 17.266 0.73 -1.579 1 96.31 114 THR B O 1
ATOM 3270 N N . GLY B 1 115 ? 19.312 0.474 -2.656 1 94.69 115 GLY B N 1
ATOM 3271 C CA . GLY B 1 115 ? 19.422 1.881 -3.01 1 94.69 115 GLY B CA 1
ATOM 3272 C C . GLY B 1 115 ? 19.422 2.801 -1.804 1 94.69 115 GLY B C 1
ATOM 3273 O O . GLY B 1 115 ? 20.203 2.615 -0.873 1 94.69 115 GLY B O 1
ATOM 3274 N N . SER B 1 116 ? 18.484 3.727 -1.842 1 93.62 116 SER B N 1
ATOM 3275 C CA . SER B 1 116 ? 18.406 4.703 -0.761 1 93.62 116 SER B CA 1
ATOM 3276 C C . SER B 1 116 ? 17.625 4.145 0.428 1 93.62 116 SER B C 1
ATOM 3278 O O . SER B 1 116 ? 17.562 4.777 1.483 1 93.62 116 SER B O 1
ATOM 3280 N N . GLY B 1 117 ? 17.016 3.016 0.267 1 95.44 117 GLY B N 1
ATOM 3281 C CA . GLY B 1 117 ? 16.266 2.395 1.35 1 95.44 117 GLY B CA 1
ATOM 3282 C C . GLY B 1 117 ? 14.812 2.842 1.409 1 95.44 117 GLY B C 1
ATOM 3283 O O . GLY B 1 117 ? 14.109 2.549 2.377 1 95.44 117 GLY B O 1
ATOM 3284 N N . SER B 1 118 ? 14.398 3.561 0.347 1 93.88 118 SER B N 1
ATOM 3285 C CA . SER B 1 118 ? 13.023 4.055 0.311 1 93.88 118 SER B CA 1
ATOM 3286 C C . SER B 1 118 ? 12.023 2.906 0.351 1 93.88 118 SER B C 1
ATOM 3288 O O . SER B 1 118 ? 11.258 2.777 1.308 1 93.88 118 SER B O 1
ATOM 3290 N N . LEU B 1 119 ? 12.094 2.062 -0.588 1 96.62 119 LEU B N 1
ATOM 3291 C CA . LEU B 1 119 ? 11.172 0.933 -0.632 1 96.62 119 LEU B CA 1
ATOM 3292 C C . LEU B 1 119 ? 11.406 -0.008 0.545 1 96.62 119 LEU B C 1
ATOM 3294 O O . LEU B 1 119 ? 10.461 -0.555 1.108 1 96.62 119 LEU B O 1
ATOM 3298 N N . SER B 1 120 ? 12.641 -0.166 0.942 1 97.5 120 SER B N 1
ATOM 3299 C CA . SER B 1 120 ? 12.984 -1.016 2.08 1 97.5 120 SER B CA 1
ATOM 3300 C C . SER B 1 120 ? 12.227 -0.591 3.332 1 97.5 120 SER B C 1
ATOM 3302 O O . SER B 1 120 ? 11.695 -1.434 4.059 1 97.5 120 SER B O 1
ATOM 3304 N N . HIS B 1 121 ? 12.18 0.687 3.586 1 95.19 121 HIS B N 1
ATOM 3305 C CA . HIS B 1 121 ? 11.469 1.2 4.75 1 95.19 121 HIS B CA 1
ATOM 3306 C C . HIS B 1 121 ? 9.977 0.922 4.645 1 95.19 121 HIS B C 1
ATOM 3308 O O . HIS B 1 121 ? 9.344 0.52 5.625 1 95.19 121 HIS B O 1
ATOM 3314 N N . ALA B 1 122 ? 9.477 1.164 3.445 1 94.94 122 ALA B N 1
ATOM 3315 C CA . ALA B 1 122 ? 8.047 0.922 3.244 1 94.94 122 ALA B CA 1
ATOM 3316 C C . ALA B 1 122 ? 7.699 -0.539 3.51 1 94.94 122 ALA B C 1
ATOM 3318 O O . ALA B 1 122 ? 6.715 -0.833 4.191 1 94.94 122 ALA B O 1
ATOM 3319 N N . ILE B 1 123 ? 8.492 -1.454 3.018 1 97.38 123 ILE B N 1
ATOM 3320 C CA . ILE B 1 123 ? 8.258 -2.879 3.227 1 97.38 123 ILE B CA 1
ATOM 3321 C C . ILE B 1 123 ? 8.383 -3.211 4.711 1 97.38 123 ILE B C 1
ATOM 3323 O O . ILE B 1 123 ? 7.496 -3.852 5.285 1 97.38 123 ILE B O 1
ATOM 3327 N N . ALA B 1 124 ? 9.43 -2.775 5.328 1 96.38 124 ALA B N 1
ATOM 3328 C CA . ALA B 1 124 ? 9.711 -3.094 6.727 1 96.38 124 ALA B CA 1
ATOM 3329 C C . ALA B 1 124 ? 8.57 -2.637 7.633 1 96.38 124 ALA B C 1
ATOM 3331 O O . ALA B 1 124 ? 8.125 -3.383 8.508 1 96.38 124 ALA B O 1
ATOM 3332 N N . LEU B 1 125 ? 8.117 -1.431 7.41 1 91.88 125 LEU B N 1
ATOM 3333 C CA . LEU B 1 125 ? 7.051 -0.872 8.234 1 91.88 125 LEU B CA 1
ATOM 3334 C C . LEU B 1 125 ? 5.754 -1.648 8.055 1 91.88 125 LEU B C 1
ATOM 3336 O O . LEU B 1 125 ? 4.961 -1.776 8.984 1 91.88 125 LEU B O 1
ATOM 3340 N N . THR B 1 126 ? 5.57 -2.145 6.852 1 92 126 THR B N 1
ATOM 3341 C CA . THR B 1 126 ? 4.34 -2.852 6.527 1 92 126 THR B CA 1
ATOM 3342 C C . THR B 1 126 ? 4.34 -4.25 7.141 1 92 126 THR B C 1
ATOM 3344 O O . THR B 1 126 ? 3.309 -4.723 7.621 1 92 126 THR B O 1
ATOM 3347 N N . ILE B 1 127 ? 5.422 -4.91 7.227 1 93.94 127 ILE B N 1
ATOM 3348 C CA . ILE B 1 127 ? 5.453 -6.316 7.609 1 93.94 127 ILE B CA 1
ATOM 3349 C C . ILE B 1 127 ? 5.723 -6.441 9.109 1 93.94 127 ILE B C 1
ATOM 3351 O O . ILE B 1 127 ? 5.586 -7.523 9.68 1 93.94 127 ILE B O 1
ATOM 3355 N N . ALA B 1 128 ? 6.137 -5.348 9.68 1 91 128 ALA B N 1
ATOM 3356 C CA . ALA B 1 128 ? 6.383 -5.328 11.117 1 91 128 ALA B CA 1
ATOM 3357 C C . ALA B 1 128 ? 5.105 -5.617 11.898 1 91 128 ALA B C 1
ATOM 3359 O O . ALA B 1 128 ? 4 -5.402 11.398 1 91 128 ALA B O 1
ATOM 3360 N N . PRO B 1 129 ? 5.211 -6.168 13.172 1 88.06 129 PRO B N 1
ATOM 3361 C CA . PRO B 1 129 ? 6.426 -6.391 13.953 1 88.06 129 PRO B CA 1
ATOM 3362 C C . PRO B 1 129 ? 6.965 -7.812 13.82 1 88.06 129 PRO B C 1
ATOM 3364 O O . PRO B 1 129 ? 8.055 -8.117 14.312 1 88.06 129 PRO B O 1
ATOM 3367 N N . SER B 1 130 ? 6.293 -8.68 13.172 1 90.94 130 SER B N 1
ATOM 3368 C CA . SER B 1 130 ? 6.641 -10.094 13.234 1 90.94 130 SER B CA 1
ATOM 3369 C C . SER B 1 130 ? 7.195 -10.586 11.898 1 90.94 130 SER B C 1
ATOM 3371 O O . SER B 1 130 ? 7.566 -11.758 11.773 1 90.94 130 SER B O 1
ATOM 3373 N N . GLY B 1 131 ? 7.23 -9.742 10.93 1 94.12 131 GLY B N 1
ATOM 3374 C CA . GLY B 1 131 ? 7.812 -10.094 9.648 1 94.12 131 GLY B CA 1
ATOM 3375 C C . GLY B 1 131 ? 9.289 -9.758 9.547 1 94.12 131 GLY B C 1
ATOM 3376 O O . GLY B 1 131 ? 9.906 -9.352 10.531 1 94.12 131 GLY B O 1
ATOM 3377 N N . HIS B 1 132 ? 9.875 -9.992 8.359 1 98.19 132 HIS B N 1
ATOM 3378 C CA . HIS B 1 132 ? 11.289 -9.703 8.203 1 98.19 132 HIS B CA 1
ATOM 3379 C C . HIS B 1 132 ? 11.625 -9.352 6.758 1 98.19 132 HIS B C 1
ATOM 3381 O O . HIS B 1 132 ? 11.141 -10.008 5.828 1 98.19 132 HIS B O 1
ATOM 3387 N N . LEU B 1 133 ? 12.398 -8.336 6.613 1 98.62 133 LEU B N 1
ATOM 3388 C CA . LEU B 1 133 ? 12.891 -7.93 5.305 1 98.62 133 LEU B CA 1
ATOM 3389 C C . LEU B 1 133 ? 14.375 -8.25 5.156 1 98.62 133 LEU B C 1
ATOM 3391 O O . LEU B 1 133 ? 15.188 -7.855 5.996 1 98.62 133 LEU B O 1
ATOM 3395 N N . TYR B 1 134 ? 14.719 -8.992 4.121 1 98.81 134 TYR B N 1
ATOM 3396 C CA . TYR B 1 134 ? 16.094 -9.117 3.658 1 98.81 134 TYR B CA 1
ATOM 3397 C C . TYR B 1 134 ? 16.344 -8.258 2.426 1 98.81 134 TYR B C 1
ATOM 3399 O O . TYR B 1 134 ? 15.836 -8.555 1.34 1 98.81 134 TYR B O 1
ATOM 3407 N N . THR B 1 135 ? 17.062 -7.18 2.572 1 98.75 135 THR B N 1
ATOM 3408 C CA . THR B 1 135 ? 17.359 -6.309 1.441 1 98.75 135 THR B CA 1
ATOM 3409 C C . THR B 1 135 ? 18.797 -6.496 0.977 1 98.75 135 THR B C 1
ATOM 3411 O O . THR B 1 135 ? 19.703 -6.672 1.797 1 98.75 135 THR B O 1
ATOM 3414 N N . HIS B 1 136 ? 19.031 -6.508 -0.354 1 98.69 136 HIS B N 1
ATOM 3415 C CA . HIS B 1 136 ? 20.328 -6.801 -0.954 1 98.69 136 HIS B CA 1
ATOM 3416 C C . HIS B 1 136 ? 20.75 -5.684 -1.898 1 98.69 136 HIS B C 1
ATOM 3418 O O . HIS B 1 136 ? 19.938 -5.145 -2.648 1 98.69 136 HIS B O 1
ATOM 3424 N N . ASP B 1 137 ? 21.938 -5.332 -1.809 1 98 137 ASP B N 1
ATOM 3425 C CA . ASP B 1 137 ? 22.578 -4.41 -2.746 1 98 137 ASP B CA 1
ATOM 3426 C C . ASP B 1 137 ? 24.031 -4.793 -2.99 1 98 137 ASP B C 1
ATOM 3428 O O . ASP B 1 137 ? 24.688 -5.332 -2.1 1 98 137 ASP B O 1
ATOM 3432 N N . ILE B 1 138 ? 24.516 -4.574 -4.152 1 97.25 138 ILE B N 1
ATOM 3433 C CA . ILE B 1 138 ? 25.906 -4.902 -4.473 1 97.25 138 ILE B CA 1
ATOM 3434 C C . ILE B 1 138 ? 26.828 -3.844 -3.891 1 97.25 138 ILE B C 1
ATOM 3436 O O . ILE B 1 138 ? 28.016 -4.098 -3.684 1 97.25 138 ILE B O 1
ATOM 3440 N N . ASP B 1 139 ? 26.297 -2.67 -3.682 1 96.38 139 ASP B N 1
ATOM 3441 C CA . ASP B 1 139 ? 27.078 -1.541 -3.189 1 96.38 139 ASP B CA 1
ATOM 3442 C C . ASP B 1 139 ? 27.172 -1.566 -1.665 1 96.38 139 ASP B C 1
ATOM 3444 O O . ASP B 1 139 ? 26.172 -1.406 -0.967 1 96.38 139 ASP B O 1
ATOM 3448 N N . GLU B 1 140 ? 28.297 -1.617 -1.145 1 97.06 140 GLU B N 1
ATOM 3449 C CA . GLU B 1 140 ? 28.547 -1.721 0.292 1 97.06 140 GLU B CA 1
ATOM 3450 C C . GLU B 1 140 ? 28.172 -0.428 1.01 1 97.06 140 GLU B C 1
ATOM 3452 O O . GLU B 1 140 ? 27.656 -0.46 2.131 1 97.06 140 GLU B O 1
ATOM 3457 N N . THR B 1 141 ? 28.438 0.608 0.412 1 95.31 141 THR B N 1
ATOM 3458 C CA . THR B 1 141 ? 28.141 1.897 1.025 1 95.31 141 THR B CA 1
ATOM 3459 C C . THR B 1 141 ? 26.641 2.064 1.229 1 95.31 141 THR B C 1
ATOM 3461 O O . THR B 1 141 ? 26.203 2.48 2.301 1 95.31 141 THR B O 1
ATOM 3464 N N . ARG B 1 142 ? 25.875 1.729 0.204 1 94.62 142 ARG B N 1
ATOM 3465 C CA . ARG B 1 142 ? 24.422 1.805 0.295 1 94.62 142 ARG B CA 1
ATOM 3466 C C . ARG B 1 142 ? 23.891 0.877 1.384 1 94.62 142 ARG B C 1
ATOM 3468 O O . ARG B 1 142 ? 23.031 1.267 2.174 1 94.62 142 ARG B O 1
ATOM 3475 N N . THR B 1 143 ? 24.469 -0.3 1.421 1 96.75 143 THR B N 1
ATOM 3476 C CA . THR B 1 143 ? 24.016 -1.293 2.395 1 96.75 143 THR B CA 1
ATOM 3477 C C . THR B 1 143 ? 24.359 -0.844 3.814 1 96.75 143 THR B C 1
ATOM 3479 O O . THR B 1 143 ? 23.531 -0.963 4.719 1 96.75 143 THR B O 1
ATOM 3482 N N . SER B 1 144 ? 25.5 -0.321 4.004 1 96.62 144 SER B N 1
ATOM 3483 C CA . SER B 1 144 ? 25.922 0.147 5.32 1 96.62 144 SER B CA 1
ATOM 3484 C C . SER B 1 144 ? 25.062 1.317 5.789 1 96.62 144 SER B C 1
ATOM 3486 O O . SER B 1 144 ? 24.672 1.376 6.953 1 96.62 144 SER B O 1
ATOM 3488 N N . LYS B 1 145 ? 24.797 2.148 4.91 1 94.56 145 LYS B N 1
ATOM 3489 C CA . LYS B 1 145 ? 24 3.326 5.242 1 94.56 145 LYS B CA 1
ATOM 3490 C C . LYS B 1 145 ? 22.578 2.936 5.648 1 94.56 145 LYS B C 1
ATOM 3492 O O . LYS B 1 145 ? 22.047 3.43 6.648 1 94.56 145 LYS B O 1
ATOM 3497 N N . VAL B 1 146 ? 21.984 2.074 4.895 1 95.69 146 VAL B N 1
ATOM 3498 C CA . VAL B 1 146 ? 20.609 1.702 5.18 1 95.69 146 VAL B CA 1
ATOM 3499 C C . VAL B 1 146 ? 20.547 0.934 6.5 1 95.69 146 VAL B C 1
ATOM 3501 O O . VAL B 1 146 ? 19.578 1.059 7.25 1 95.69 146 VAL B O 1
ATOM 3504 N N . LEU B 1 147 ? 21.578 0.17 6.754 1 96 147 LEU B N 1
ATOM 3505 C CA . LEU B 1 147 ? 21.641 -0.552 8.023 1 96 147 LEU B CA 1
ATOM 3506 C C . LEU B 1 147 ? 21.656 0.416 9.195 1 96 147 LEU B C 1
ATOM 3508 O O . LEU B 1 147 ? 20.984 0.187 10.203 1 96 147 LEU B O 1
ATOM 3512 N N . GLU B 1 148 ? 22.391 1.399 9.109 1 94.12 148 GLU B N 1
ATOM 3513 C CA . GLU B 1 148 ? 22.438 2.43 10.141 1 94.12 148 GLU B CA 1
ATOM 3514 C C . GLU B 1 148 ? 21.078 3.104 10.297 1 94.12 148 GLU B C 1
ATOM 3516 O O . GLU B 1 148 ? 20.625 3.377 11.414 1 94.12 148 GLU B O 1
ATOM 3521 N N . GLU B 1 149 ? 20.438 3.338 9.195 1 92.06 149 GLU B N 1
ATOM 3522 C CA . GLU B 1 149 ? 19.125 3.975 9.227 1 92.06 149 GLU B CA 1
ATOM 3523 C C . GLU B 1 149 ? 18.078 3.062 9.875 1 92.06 149 GLU B C 1
ATOM 3525 O O . GLU B 1 149 ? 17.25 3.521 10.656 1 92.06 149 GLU B O 1
ATOM 3530 N N . PHE B 1 150 ? 18.188 1.771 9.539 1 94.38 150 PHE B N 1
ATOM 3531 C CA . PHE B 1 150 ? 17.281 0.82 10.172 1 94.38 150 PHE B CA 1
ATOM 3532 C C . PHE B 1 150 ? 17.422 0.852 11.688 1 94.38 150 PHE B C 1
ATOM 3534 O O . PHE B 1 150 ? 16.438 0.825 12.414 1 94.38 150 PHE B O 1
ATOM 3541 N N . LYS B 1 151 ? 18.625 0.92 12.102 1 92.19 151 LYS B N 1
ATOM 3542 C CA . LYS B 1 151 ? 18.906 0.981 13.531 1 92.19 151 LYS B CA 1
ATOM 3543 C C . LYS B 1 151 ? 18.312 2.25 14.148 1 92.19 151 LYS B C 1
ATOM 3545 O O . LYS B 1 151 ? 17.609 2.188 15.156 1 92.19 151 LYS B O 1
ATOM 3550 N N . LEU B 1 152 ? 18.562 3.314 13.531 1 88.44 152 LEU B N 1
ATOM 3551 C CA . LEU B 1 152 ? 18.094 4.613 14.016 1 88.44 152 LEU B CA 1
ATOM 3552 C C . LEU B 1 152 ? 16.578 4.676 14.039 1 88.44 152 LEU B C 1
ATOM 3554 O O . LEU B 1 152 ? 15.984 5.32 14.914 1 88.44 152 LEU B O 1
ATOM 3558 N N . HIS B 1 153 ? 15.969 3.984 13.094 1 89.44 153 HIS B N 1
ATOM 3559 C CA . HIS B 1 153 ? 14.531 4.098 12.914 1 89.44 153 HIS B CA 1
ATOM 3560 C C . HIS B 1 153 ? 13.789 2.98 13.648 1 89.44 153 HIS B C 1
ATOM 3562 O O . HIS B 1 153 ? 12.57 2.852 13.523 1 89.44 153 HIS B O 1
ATOM 3568 N N . GLY B 1 154 ? 14.508 2.166 14.391 1 88 154 GLY B N 1
ATOM 3569 C CA . GLY B 1 154 ? 13.898 1.107 15.18 1 88 154 GLY B CA 1
ATOM 3570 C C . GLY B 1 154 ? 13.414 -0.06 14.344 1 88 154 GLY B C 1
ATOM 3571 O O . GLY B 1 154 ? 12.414 -0.699 14.672 1 88 154 GLY B O 1
ATOM 3572 N N . LEU B 1 155 ? 14.086 -0.336 13.219 1 92.81 155 LEU B N 1
ATOM 3573 C CA . LEU B 1 155 ? 13.641 -1.38 12.305 1 92.81 155 LEU B CA 1
ATOM 3574 C C . LEU B 1 155 ? 14.648 -2.529 12.266 1 92.81 155 LEU B C 1
ATOM 3576 O O . LEU B 1 155 ? 14.508 -3.449 11.453 1 92.81 155 LEU B O 1
ATOM 3580 N N . SER B 1 156 ? 15.578 -2.562 13.188 1 94 156 SER B N 1
ATOM 3581 C CA . SER B 1 156 ? 16.656 -3.545 13.148 1 94 156 SER B CA 1
ATOM 3582 C C . SER B 1 156 ? 16.125 -4.957 13.367 1 94 156 SER B C 1
ATOM 3584 O O . SER B 1 156 ? 16.625 -5.914 12.773 1 94 156 SER B O 1
ATOM 3586 N N . SER B 1 157 ? 15.133 -5.066 14.172 1 94.12 157 SER B N 1
ATOM 3587 C CA . SER B 1 157 ? 14.633 -6.391 14.539 1 94.12 157 SER B CA 1
ATOM 3588 C C . SER B 1 157 ? 13.906 -7.047 13.367 1 94.12 157 SER B C 1
ATOM 3590 O O . SER B 1 157 ? 13.727 -8.266 13.352 1 94.12 157 SER B O 1
ATOM 3592 N N . VAL B 1 158 ? 13.555 -6.23 12.383 1 95.75 158 VAL B N 1
ATOM 3593 C CA . VAL B 1 158 ? 12.727 -6.793 11.312 1 95.75 158 VAL B CA 1
ATOM 3594 C C . VAL B 1 158 ? 13.461 -6.676 9.977 1 95.75 158 VAL B C 1
ATOM 3596 O O . VAL B 1 158 ? 12.859 -6.84 8.914 1 95.75 158 VAL B O 1
ATOM 3599 N N . THR B 1 159 ? 14.766 -6.309 10.039 1 97.81 159 THR B N 1
ATOM 3600 C CA . THR B 1 159 ? 15.453 -6.113 8.766 1 97.81 159 THR B CA 1
ATOM 3601 C C . THR B 1 159 ? 16.859 -6.719 8.812 1 97.81 159 THR B C 1
ATOM 3603 O O . THR B 1 159 ? 17.484 -6.777 9.875 1 97.81 159 THR B O 1
ATOM 3606 N N . THR B 1 160 ? 17.312 -7.207 7.707 1 98.5 160 THR B N 1
ATOM 3607 C CA . THR B 1 160 ? 18.688 -7.582 7.418 1 98.5 160 THR B CA 1
ATOM 3608 C C . THR B 1 160 ? 19.141 -6.996 6.086 1 98.5 160 THR B C 1
ATOM 3610 O O . THR B 1 160 ? 18.453 -7.129 5.074 1 98.5 160 THR B O 1
ATOM 3613 N N . ALA B 1 161 ? 20.234 -6.273 6.113 1 98.38 161 ALA B N 1
ATOM 3614 C CA . ALA B 1 161 ? 20.828 -5.762 4.883 1 98.38 161 ALA B CA 1
ATOM 3615 C C . ALA B 1 161 ? 22.094 -6.543 4.508 1 98.38 161 ALA B C 1
ATOM 3617 O O . ALA B 1 161 ? 22.969 -6.766 5.352 1 98.38 161 ALA B O 1
ATOM 3618 N N . VAL B 1 162 ? 22.156 -6.93 3.26 1 98.12 162 VAL B N 1
ATOM 3619 C CA . VAL B 1 162 ? 23.219 -7.824 2.824 1 98.12 162 VAL B CA 1
ATOM 3620 C C . VAL B 1 162 ? 23.906 -7.246 1.586 1 98.12 162 VAL B C 1
ATOM 3622 O O . VAL B 1 162 ? 23.234 -6.848 0.63 1 98.12 162 VAL B O 1
ATOM 3625 N N . VAL B 1 163 ? 25.219 -7.176 1.668 1 98.31 163 VAL B N 1
ATOM 3626 C CA . VAL B 1 163 ? 25.969 -6.867 0.453 1 98.31 163 VAL B CA 1
ATOM 3627 C C . VAL B 1 163 ? 26.078 -8.117 -0.417 1 98.31 163 VAL B C 1
ATOM 3629 O O . VAL B 1 163 ? 26.844 -9.039 -0.094 1 98.31 163 VAL B O 1
ATOM 3632 N N . ARG B 1 164 ? 25.344 -8.094 -1.526 1 97.31 164 ARG B N 1
ATOM 3633 C CA . ARG B 1 164 ? 25.281 -9.32 -2.32 1 97.31 164 ARG B CA 1
ATOM 3634 C C . ARG B 1 164 ? 24.719 -9.039 -3.713 1 97.31 164 ARG B C 1
ATOM 3636 O O . ARG B 1 164 ? 23.781 -8.258 -3.865 1 97.31 164 ARG B O 1
ATOM 3643 N N . ASN B 1 165 ? 25.312 -9.648 -4.68 1 97.69 165 ASN B N 1
ATOM 3644 C CA . ASN B 1 165 ? 24.75 -9.703 -6.02 1 97.69 165 ASN B CA 1
ATOM 3645 C C . ASN B 1 165 ? 23.797 -10.883 -6.184 1 97.69 165 ASN B C 1
ATOM 3647 O O . ASN B 1 165 ? 24.234 -12.016 -6.383 1 97.69 165 ASN B O 1
ATOM 3651 N N . VAL B 1 166 ? 22.531 -10.602 -6.199 1 97.69 166 VAL B N 1
ATOM 3652 C CA . VAL B 1 166 ? 21.547 -11.68 -6.172 1 97.69 166 VAL B CA 1
ATOM 3653 C C . VAL B 1 166 ? 21.484 -12.352 -7.543 1 97.69 166 VAL B C 1
ATOM 3655 O O . VAL B 1 166 ? 20.969 -13.469 -7.668 1 97.69 166 VAL B O 1
ATOM 3658 N N . CYS B 1 167 ? 21.953 -11.703 -8.609 1 97 167 CYS B N 1
ATOM 3659 C CA . CYS B 1 167 ? 21.922 -12.258 -9.953 1 97 167 CYS B CA 1
ATOM 3660 C C . CYS B 1 167 ? 22.938 -13.383 -10.102 1 97 167 CYS B C 1
ATOM 3662 O O . CYS B 1 167 ? 22.844 -14.203 -11.008 1 97 167 CYS B O 1
ATOM 3664 N N . THR B 1 168 ? 23.953 -13.391 -9.211 1 97 168 THR B N 1
ATOM 3665 C CA . THR B 1 168 ? 24.984 -14.406 -9.312 1 97 168 THR B CA 1
ATOM 3666 C C . THR B 1 168 ? 25 -15.305 -8.086 1 97 168 THR B C 1
ATOM 3668 O O . THR B 1 168 ? 25.266 -16.5 -8.188 1 97 168 THR B O 1
ATOM 3671 N N . SER B 1 169 ? 24.625 -14.75 -6.934 1 96.81 169 SER B N 1
ATOM 3672 C CA . SER B 1 169 ? 24.812 -15.484 -5.688 1 96.81 169 SER B CA 1
ATOM 3673 C C . SER B 1 169 ? 23.484 -15.797 -5.031 1 96.81 169 SER B C 1
ATOM 3675 O O . SER B 1 169 ? 23.438 -16.469 -4 1 96.81 169 SER B O 1
ATOM 3677 N N . GLY B 1 170 ? 22.422 -15.281 -5.582 1 97.38 170 GLY B N 1
ATOM 3678 C CA . GLY B 1 170 ? 21.109 -15.539 -5.012 1 97.38 170 GLY B CA 1
ATOM 3679 C C . GLY B 1 170 ? 20.828 -14.711 -3.771 1 97.38 170 GLY B C 1
ATOM 3680 O O . GLY B 1 170 ? 21.594 -13.797 -3.439 1 97.38 170 GLY B O 1
ATOM 3681 N N . PHE B 1 171 ? 19.766 -14.977 -3.109 1 98.38 171 PHE B N 1
ATOM 3682 C CA . PHE B 1 171 ? 19.312 -14.219 -1.951 1 98.38 171 PHE B CA 1
ATOM 3683 C C . PHE B 1 171 ? 19.828 -14.836 -0.659 1 98.38 171 PHE B C 1
ATOM 3685 O O . PHE B 1 171 ? 20.281 -15.977 -0.655 1 98.38 171 PHE B O 1
ATOM 3692 N N . HIS B 1 172 ? 19.75 -14.078 0.396 1 97.31 172 HIS B N 1
ATOM 3693 C CA . HIS B 1 172 ? 20.266 -14.445 1.711 1 97.31 172 HIS B CA 1
ATOM 3694 C C . HIS B 1 172 ? 19.516 -15.648 2.273 1 97.31 172 HIS B C 1
ATOM 3696 O O . HIS B 1 172 ? 20.078 -16.438 3.033 1 97.31 172 HIS B O 1
ATOM 3702 N N . VAL B 1 173 ? 18.266 -15.852 1.891 1 96.75 173 VAL B N 1
ATOM 3703 C CA . VAL B 1 173 ? 17.469 -16.969 2.393 1 96.75 173 VAL B CA 1
ATOM 3704 C C . VAL B 1 173 ? 16.984 -17.828 1.224 1 96.75 173 VAL B C 1
ATOM 3706 O O . VAL B 1 173 ? 16.922 -17.359 0.086 1 96.75 173 VAL B O 1
ATOM 3709 N N . GLU B 1 174 ? 16.688 -19.047 1.543 1 97.25 174 GLU B N 1
ATOM 3710 C CA . GLU B 1 174 ? 16.062 -19.984 0.62 1 97.25 174 GLU B CA 1
ATOM 3711 C C . GLU B 1 174 ? 14.828 -20.641 1.242 1 97.25 174 GLU B C 1
ATOM 3713 O O . GLU B 1 174 ? 14.766 -20.828 2.459 1 97.25 174 GLU B O 1
ATOM 3718 N N . ASN B 1 175 ? 13.82 -20.812 0.39 1 96.25 175 ASN B N 1
ATOM 3719 C CA . ASN B 1 175 ? 12.617 -21.547 0.789 1 96.25 175 ASN B CA 1
ATOM 3720 C C . ASN B 1 175 ? 11.992 -20.938 2.039 1 96.25 175 ASN B C 1
ATOM 3722 O O . ASN B 1 175 ? 11.625 -21.656 2.969 1 96.25 175 ASN B O 1
ATOM 3726 N N . SER B 1 176 ? 11.969 -19.594 2.037 1 96 176 SER B N 1
ATOM 3727 C CA . SER B 1 176 ? 11.469 -18.969 3.262 1 96 176 SER B CA 1
ATOM 3728 C C . SER B 1 176 ? 10.664 -17.703 2.957 1 96 176 SER B C 1
ATOM 3730 O O . SER B 1 176 ? 9.805 -17.312 3.744 1 96 176 SER B O 1
ATOM 3732 N N . ALA B 1 177 ? 10.891 -17.125 1.829 1 97.56 177 ALA B N 1
ATOM 3733 C CA . ALA B 1 177 ? 10.305 -15.828 1.532 1 97.56 177 ALA B CA 1
ATOM 3734 C C . ALA B 1 177 ? 8.859 -15.977 1.062 1 97.56 177 ALA B C 1
ATOM 3736 O O . ALA B 1 177 ? 8.523 -16.938 0.356 1 97.56 177 ALA B O 1
ATOM 3737 N N . ASP B 1 178 ? 8.039 -15.047 1.449 1 94.5 178 ASP B N 1
ATOM 3738 C CA . ASP B 1 178 ? 6.668 -14.953 0.967 1 94.5 178 ASP B CA 1
ATOM 3739 C C . ASP B 1 178 ? 6.582 -14.07 -0.274 1 94.5 178 ASP B C 1
ATOM 3741 O O . ASP B 1 178 ? 5.59 -14.109 -1.004 1 94.5 178 ASP B O 1
ATOM 3745 N N . GLY B 1 179 ? 7.559 -13.281 -0.482 1 97.06 179 GLY B N 1
ATOM 3746 C CA . GLY B 1 179 ? 7.625 -12.391 -1.628 1 97.06 179 GLY B CA 1
ATOM 3747 C C . GLY B 1 179 ? 9.031 -11.922 -1.935 1 97.06 179 GLY B C 1
ATOM 3748 O O . GLY B 1 179 ? 9.883 -11.867 -1.043 1 97.06 179 GLY B O 1
ATOM 3749 N N . VAL B 1 180 ? 9.297 -11.555 -3.209 1 98.81 180 VAL B N 1
ATOM 3750 C CA . VAL B 1 180 ? 10.586 -11.047 -3.658 1 98.81 180 VAL B CA 1
ATOM 3751 C C . VAL B 1 180 ? 10.375 -9.844 -4.574 1 98.81 180 VAL B C 1
ATOM 3753 O O . VAL B 1 180 ? 9.516 -9.875 -5.461 1 98.81 180 VAL B O 1
ATOM 3756 N N . PHE B 1 181 ? 11.133 -8.836 -4.316 1 98.81 181 PHE B N 1
ATOM 3757 C CA . PHE B 1 181 ? 11.133 -7.676 -5.195 1 98.81 181 PHE B CA 1
ATOM 3758 C C . PHE B 1 181 ? 12.477 -7.52 -5.891 1 98.81 181 PHE B C 1
ATOM 3760 O O . PHE B 1 181 ? 13.523 -7.629 -5.254 1 98.81 181 PHE B O 1
ATOM 3767 N N . LEU B 1 182 ? 12.406 -7.207 -7.195 1 98.69 182 LEU B N 1
ATOM 3768 C CA . LEU B 1 182 ? 13.617 -7.039 -7.988 1 98.69 182 LEU B CA 1
ATOM 3769 C C . LEU B 1 182 ? 13.664 -5.648 -8.617 1 98.69 182 LEU B C 1
ATOM 3771 O O . LEU B 1 182 ? 12.789 -5.285 -9.406 1 98.69 182 LEU B O 1
ATOM 3775 N N . ASP B 1 183 ? 14.602 -4.93 -8.328 1 97.12 183 ASP B N 1
ATOM 3776 C CA . ASP B 1 183 ? 14.984 -3.688 -8.992 1 97.12 183 ASP B CA 1
ATOM 3777 C C . ASP B 1 183 ? 16.453 -3.709 -9.398 1 97.12 183 ASP B C 1
ATOM 3779 O O . ASP B 1 183 ? 17.281 -3.002 -8.812 1 97.12 183 ASP B O 1
ATOM 3783 N N . VAL B 1 184 ? 16.766 -4.449 -10.391 1 96.06 184 VAL B N 1
ATOM 3784 C CA . VAL B 1 184 ? 18.125 -4.664 -10.875 1 96.06 184 VAL B CA 1
ATOM 3785 C C . VAL B 1 184 ? 18.156 -4.539 -12.398 1 96.06 184 VAL B C 1
ATOM 3787 O O . VAL B 1 184 ? 17.125 -4.699 -13.062 1 96.06 184 VAL B O 1
ATOM 3790 N N . PRO B 1 185 ? 19.25 -4.285 -12.961 1 92.81 185 PRO B N 1
ATOM 3791 C CA . PRO B 1 185 ? 19.359 -4.066 -14.406 1 92.81 185 PRO B CA 1
ATOM 3792 C C . PRO B 1 185 ? 18.969 -5.297 -15.219 1 92.81 185 PRO B C 1
ATOM 3794 O O . PRO B 1 185 ? 18.422 -5.172 -16.312 1 92.81 185 PRO B O 1
ATOM 3797 N N . ALA B 1 186 ? 19.234 -6.5 -14.688 1 95.94 186 ALA B N 1
ATOM 3798 C CA . ALA B 1 186 ? 18.922 -7.742 -15.398 1 95.94 186 ALA B CA 1
ATOM 3799 C C . ALA B 1 186 ? 18.078 -8.672 -14.531 1 95.94 186 ALA B C 1
ATOM 3801 O O . ALA B 1 186 ? 18.531 -9.734 -14.117 1 95.94 186 ALA B O 1
ATOM 3802 N N . PRO B 1 187 ? 16.875 -8.328 -14.391 1 97.25 187 PRO B N 1
ATOM 3803 C CA . PRO B 1 187 ? 16.062 -9.109 -13.469 1 97.25 187 PRO B CA 1
ATOM 3804 C C . PRO B 1 187 ? 15.945 -10.578 -13.883 1 97.25 187 PRO B C 1
ATOM 3806 O O . PRO B 1 187 ? 15.781 -11.453 -13.031 1 97.25 187 PRO B O 1
ATOM 3809 N N . TRP B 1 188 ? 16.094 -10.906 -15.188 1 97.38 188 TRP B N 1
ATOM 3810 C CA . TRP B 1 188 ? 15.945 -12.281 -15.648 1 97.38 188 TRP B CA 1
ATOM 3811 C C . TRP B 1 188 ? 17.047 -13.164 -15.078 1 97.38 188 TRP B C 1
ATOM 3813 O O . TRP B 1 188 ? 16.875 -14.383 -14.961 1 97.38 188 TRP B O 1
ATOM 3823 N N . GLU B 1 189 ? 18.125 -12.594 -14.719 1 98.06 189 GLU B N 1
ATOM 3824 C CA . GLU B 1 189 ? 19.219 -13.344 -14.109 1 98.06 189 GLU B CA 1
ATOM 3825 C C . GLU B 1 189 ? 18.922 -13.641 -12.641 1 98.06 189 GLU B C 1
ATOM 3827 O O . GLU B 1 189 ? 19.469 -14.602 -12.086 1 98.06 189 GLU B O 1
ATOM 3832 N N . ALA B 1 190 ? 18.094 -12.828 -12.023 1 98.5 190 ALA B N 1
ATOM 3833 C CA . ALA B 1 190 ? 17.812 -12.961 -10.602 1 98.5 190 ALA B CA 1
ATOM 3834 C C . ALA B 1 190 ? 16.578 -13.844 -10.367 1 98.5 190 ALA B C 1
ATOM 3836 O O . ALA B 1 190 ? 16.391 -14.383 -9.281 1 98.5 190 ALA B O 1
ATOM 3837 N N . ILE B 1 191 ? 15.703 -13.977 -11.336 1 98.62 191 ILE B N 1
ATOM 3838 C CA . ILE B 1 191 ? 14.383 -14.578 -11.195 1 98.62 191 ILE B CA 1
ATOM 3839 C C . ILE B 1 191 ? 14.516 -16.031 -10.773 1 98.62 191 ILE B C 1
ATOM 3841 O O . ILE B 1 191 ? 13.805 -16.5 -9.875 1 98.62 191 ILE B O 1
ATOM 3845 N N . PRO B 1 192 ? 15.516 -16.828 -11.344 1 98.31 192 PRO B N 1
ATOM 3846 C CA . PRO B 1 192 ? 15.664 -18.203 -10.836 1 98.31 192 PRO B CA 1
ATOM 3847 C C . PRO B 1 192 ? 16.031 -18.234 -9.352 1 98.31 192 PRO B C 1
ATOM 3849 O O . PRO B 1 192 ? 15.555 -19.125 -8.625 1 98.31 192 PRO B O 1
ATOM 3852 N N . PHE B 1 193 ? 16.828 -17.328 -8.898 1 98.62 193 PHE B N 1
ATOM 3853 C CA . PHE B 1 193 ? 17.203 -17.266 -7.488 1 98.62 193 PHE B CA 1
ATOM 3854 C C . PHE B 1 193 ? 16.031 -16.812 -6.637 1 98.62 193 PHE B C 1
ATOM 3856 O O . PHE B 1 193 ? 15.891 -17.234 -5.484 1 98.62 193 PHE B O 1
ATOM 3863 N N . ALA B 1 194 ? 15.18 -15.875 -7.172 1 98.69 194 ALA B N 1
ATOM 3864 C CA . ALA B 1 194 ? 13.961 -15.477 -6.48 1 98.69 194 ALA B CA 1
ATOM 3865 C C . ALA B 1 194 ? 13.039 -16.672 -6.242 1 98.69 194 ALA B C 1
ATOM 3867 O O . ALA B 1 194 ? 12.508 -16.844 -5.145 1 98.69 194 ALA B O 1
ATOM 3868 N N . ALA B 1 195 ? 12.938 -17.516 -7.254 1 97.94 195 ALA B N 1
ATOM 3869 C CA . ALA B 1 195 ? 12.117 -18.719 -7.129 1 97.94 195 ALA B CA 1
ATOM 3870 C C . ALA B 1 195 ? 12.633 -19.625 -6.02 1 97.94 195 ALA B C 1
ATOM 3872 O O . ALA B 1 195 ? 11.852 -20.188 -5.254 1 97.94 195 ALA B O 1
ATOM 3873 N N . LYS B 1 196 ? 13.93 -19.719 -5.922 1 97.81 196 LYS B N 1
ATOM 3874 C CA . LYS B 1 196 ? 14.555 -20.562 -4.906 1 97.81 196 LYS B CA 1
ATOM 3875 C C . LYS B 1 196 ? 14.344 -19.984 -3.51 1 97.81 196 LYS B C 1
ATOM 3877 O O . LYS B 1 196 ? 14.289 -20.734 -2.527 1 97.81 196 LYS B O 1
ATOM 3882 N N . SER B 1 197 ? 14.211 -18.719 -3.396 1 98.38 197 SER B N 1
ATOM 3883 C CA . SER B 1 197 ? 14.094 -18.062 -2.098 1 98.38 197 SER B CA 1
ATOM 3884 C C . SER B 1 197 ? 12.664 -18.156 -1.559 1 98.38 197 SER B C 1
ATOM 3886 O O . SER B 1 197 ? 12.453 -18.156 -0.344 1 98.38 197 SER B O 1
ATOM 3888 N N . ILE B 1 198 ? 11.695 -18.219 -2.418 1 96.69 198 ILE B N 1
ATOM 3889 C CA . ILE B 1 198 ? 10.281 -18.25 -2.039 1 96.69 198 ILE B CA 1
ATOM 3890 C C . ILE B 1 198 ? 9.953 -19.594 -1.398 1 96.69 198 ILE B C 1
ATOM 3892 O O . ILE B 1 198 ? 10.445 -20.641 -1.837 1 96.69 198 ILE B O 1
ATOM 3896 N N . SER B 1 199 ? 9.203 -19.578 -0.44 1 93.31 199 SER B N 1
ATOM 3897 C CA . SER B 1 199 ? 8.789 -20.766 0.289 1 93.31 199 SER B CA 1
ATOM 3898 C C . SER B 1 199 ? 8.109 -21.781 -0.637 1 93.31 199 SER B C 1
ATOM 3900 O O . SER B 1 199 ? 7.152 -21.453 -1.334 1 93.31 199 SER B O 1
ATOM 3902 N N . LYS B 1 200 ? 8.555 -22.984 -0.563 1 88.38 200 LYS B N 1
ATOM 3903 C CA . LYS B 1 200 ? 7.965 -24.031 -1.383 1 88.38 200 LYS B CA 1
ATOM 3904 C C . LYS B 1 200 ? 6.609 -24.469 -0.83 1 88.38 200 LYS B C 1
ATOM 3906 O O . LYS B 1 200 ? 5.734 -24.906 -1.583 1 88.38 200 LYS B O 1
ATOM 3911 N N . THR B 1 201 ? 6.477 -24.312 0.458 1 84 201 THR B N 1
ATOM 3912 C CA . THR B 1 201 ? 5.266 -24.781 1.117 1 84 201 THR B CA 1
ATOM 3913 C C . THR B 1 201 ? 4.152 -23.734 1.016 1 84 201 THR B C 1
ATOM 3915 O O . THR B 1 201 ? 2.977 -24.094 0.912 1 84 201 THR B O 1
ATOM 3918 N N . ARG B 1 202 ? 4.508 -22.484 0.966 1 82.44 202 ARG B N 1
ATOM 3919 C CA . ARG B 1 202 ? 3.49 -21.438 0.995 1 82.44 202 ARG B CA 1
ATOM 3920 C C . ARG B 1 202 ? 3.332 -20.781 -0.375 1 82.44 202 ARG B C 1
ATOM 3922 O O . ARG B 1 202 ? 2.283 -20.219 -0.682 1 82.44 202 ARG B O 1
ATOM 3929 N N . GLY B 1 203 ? 4.336 -20.984 -1.194 1 88.44 203 GLY B N 1
ATOM 3930 C CA . GLY B 1 203 ? 4.383 -20.156 -2.391 1 88.44 203 GLY B CA 1
ATOM 3931 C C . GLY B 1 203 ? 4.727 -18.703 -2.102 1 88.44 203 GLY B C 1
ATOM 3932 O O . GLY B 1 203 ? 5.227 -18.391 -1.022 1 88.44 203 GLY B O 1
ATOM 3933 N N . GLY B 1 204 ? 4.52 -17.875 -3.125 1 91.44 204 GLY B N 1
ATOM 3934 C CA . GLY B 1 204 ? 4.848 -16.469 -2.891 1 91.44 204 GLY B CA 1
ATOM 3935 C C . GLY B 1 204 ? 4.715 -15.609 -4.133 1 91.44 204 GLY B C 1
ATOM 3936 O O . GLY B 1 204 ? 4.324 -16.094 -5.195 1 91.44 204 GLY B O 1
ATOM 3937 N N . ARG B 1 205 ? 4.961 -14.336 -3.926 1 94.06 205 ARG B N 1
ATOM 3938 C CA . ARG B 1 205 ? 4.812 -13.344 -4.984 1 94.06 205 ARG B CA 1
ATOM 3939 C C . ARG B 1 205 ? 6.172 -12.82 -5.445 1 94.06 205 ARG B C 1
ATOM 3941 O O . ARG B 1 205 ? 7.109 -12.734 -4.648 1 94.06 205 ARG B O 1
ATOM 3948 N N . LEU B 1 206 ? 6.227 -12.531 -6.73 1 97.94 206 LEU B N 1
ATOM 3949 C CA . LEU B 1 206 ? 7.383 -11.852 -7.309 1 97.94 206 LEU B CA 1
ATOM 3950 C C . LEU B 1 206 ? 6.961 -10.562 -7.996 1 97.94 206 LEU B C 1
ATOM 3952 O O . LEU B 1 206 ? 5.977 -10.531 -8.734 1 97.94 206 LEU B O 1
ATOM 3956 N N . VAL B 1 207 ? 7.633 -9.492 -7.68 1 98 207 VAL B N 1
ATOM 3957 C CA . VAL B 1 207 ? 7.43 -8.219 -8.367 1 98 207 VAL B CA 1
ATOM 3958 C C . VAL B 1 207 ? 8.766 -7.691 -8.883 1 98 207 VAL B C 1
ATOM 3960 O O . VAL B 1 207 ? 9.758 -7.664 -8.148 1 98 207 VAL B O 1
ATOM 3963 N N . SER B 1 208 ? 8.82 -7.309 -10.141 1 98 208 SER B N 1
ATOM 3964 C CA . SER B 1 208 ? 10.016 -6.766 -10.766 1 98 208 SER B CA 1
ATOM 3965 C C . SER B 1 208 ? 9.758 -5.387 -11.359 1 98 208 SER B C 1
ATOM 3967 O O . SER B 1 208 ? 8.758 -5.188 -12.055 1 98 208 SER B O 1
ATOM 3969 N N . PHE B 1 209 ? 10.609 -4.504 -11.055 1 96.94 209 PHE B N 1
ATOM 3970 C CA . PHE B 1 209 ? 10.57 -3.189 -11.688 1 96.94 209 PHE B CA 1
ATOM 3971 C C . PHE B 1 209 ? 11.484 -3.146 -12.906 1 96.94 209 PHE B C 1
ATOM 3973 O O . PHE B 1 209 ? 12.648 -3.539 -12.836 1 96.94 209 PHE B O 1
ATOM 3980 N N . SER B 1 210 ? 10.922 -2.637 -14.008 1 94.38 210 SER B N 1
ATOM 3981 C CA . SER B 1 210 ? 11.68 -2.494 -15.25 1 94.38 210 SER B CA 1
ATOM 3982 C C . SER B 1 210 ? 11.438 -1.132 -15.891 1 94.38 210 SER B C 1
ATOM 3984 O O . SER B 1 210 ? 10.297 -0.735 -16.109 1 94.38 210 SER B O 1
ATOM 3986 N N . PRO B 1 211 ? 12.516 -0.436 -16.234 1 88.94 211 PRO B N 1
ATOM 3987 C CA . PRO B 1 211 ? 12.352 0.873 -16.859 1 88.94 211 PRO B CA 1
ATOM 3988 C C . PRO B 1 211 ? 11.914 0.77 -18.328 1 88.94 211 PRO B C 1
ATOM 3990 O O . PRO B 1 211 ? 11.359 1.726 -18.875 1 88.94 211 PRO B O 1
ATOM 3993 N N . CYS B 1 212 ? 12.188 -0.385 -19 1 86.75 212 CYS B N 1
ATOM 3994 C CA . CYS B 1 212 ? 11.844 -0.469 -20.422 1 86.75 212 CYS B CA 1
ATOM 3995 C C . CYS B 1 212 ? 11.164 -1.798 -20.734 1 86.75 212 CYS B C 1
ATOM 3997 O O . CYS B 1 212 ? 11.312 -2.768 -20 1 86.75 212 CYS B O 1
ATOM 3999 N N . LEU B 1 213 ? 10.523 -1.815 -21.828 1 85.75 213 LEU B N 1
ATOM 4000 C CA . LEU B 1 213 ? 9.695 -2.949 -22.219 1 85.75 213 LEU B CA 1
ATOM 4001 C C . LEU B 1 213 ? 10.555 -4.168 -22.547 1 85.75 213 LEU B C 1
ATOM 4003 O O . LEU B 1 213 ? 10.141 -5.305 -22.312 1 85.75 213 LEU B O 1
ATOM 4007 N N . GLU B 1 214 ? 11.742 -3.924 -23.047 1 87.5 214 GLU B N 1
ATOM 4008 C CA . GLU B 1 214 ? 12.648 -5.031 -23.344 1 87.5 214 GLU B CA 1
ATOM 4009 C C . GLU B 1 214 ? 12.953 -5.844 -22.094 1 87.5 214 GLU B C 1
ATOM 4011 O O . GLU B 1 214 ? 12.969 -7.078 -22.141 1 87.5 214 GLU B O 1
ATOM 4016 N N . GLN B 1 215 ? 13.18 -5.129 -21.031 1 91.62 215 GLN B N 1
ATOM 4017 C CA . GLN B 1 215 ? 13.43 -5.801 -19.766 1 91.62 215 GLN B CA 1
ATOM 4018 C C . GLN B 1 215 ? 12.188 -6.547 -19.281 1 91.62 215 GLN B C 1
ATOM 4020 O O . GLN B 1 215 ? 12.297 -7.637 -18.719 1 91.62 215 GLN B O 1
ATOM 4025 N N . VAL B 1 216 ? 11.055 -5.941 -19.5 1 92.62 216 VAL B N 1
ATOM 4026 C CA . VAL B 1 216 ? 9.789 -6.562 -19.109 1 92.62 216 VAL B CA 1
ATOM 4027 C C . VAL B 1 216 ? 9.633 -7.902 -19.828 1 92.62 216 VAL B C 1
ATOM 4029 O O . VAL B 1 216 ? 9.312 -8.914 -19.203 1 92.62 216 VAL B O 1
ATOM 4032 N N . GLN B 1 217 ? 9.914 -7.891 -21.078 1 89.56 217 GLN B N 1
ATOM 4033 C CA . GLN B 1 217 ? 9.75 -9.094 -21.891 1 89.56 217 GLN B CA 1
ATOM 4034 C C . GLN B 1 217 ? 10.664 -10.211 -21.391 1 89.56 217 GLN B C 1
ATOM 4036 O O . GLN B 1 217 ? 10.219 -11.352 -21.219 1 89.56 217 GLN B O 1
ATOM 4041 N N . ARG B 1 218 ? 11.859 -9.875 -21.188 1 93.69 218 ARG B N 1
ATOM 4042 C CA . ARG B 1 218 ? 12.82 -10.867 -20.734 1 93.69 218 ARG B CA 1
ATOM 4043 C C . ARG B 1 218 ? 12.453 -11.383 -19.344 1 93.69 218 ARG B C 1
ATOM 4045 O O . ARG B 1 218 ? 12.586 -12.578 -19.078 1 93.69 218 ARG B O 1
ATOM 4052 N N . ALA B 1 219 ? 12.023 -10.5 -18.516 1 96.31 219 ALA B N 1
ATOM 4053 C CA . ALA B 1 219 ? 11.609 -10.891 -17.172 1 96.31 219 ALA B CA 1
ATOM 4054 C C . ALA B 1 219 ? 10.422 -11.852 -17.219 1 96.31 219 ALA B C 1
ATOM 4056 O O . ALA B 1 219 ? 10.398 -12.852 -16.5 1 96.31 219 ALA B O 1
ATOM 4057 N N . CYS B 1 220 ? 9.469 -11.523 -18.047 1 93.06 220 CYS B N 1
ATOM 4058 C CA . CYS B 1 220 ? 8.281 -12.367 -18.156 1 93.06 220 CYS B CA 1
ATOM 4059 C C . CYS B 1 220 ? 8.641 -13.773 -18.609 1 93.06 220 CYS B C 1
ATOM 4061 O O . CYS B 1 220 ? 8.141 -14.758 -18.062 1 93.06 220 CYS B O 1
ATOM 4063 N N . LEU B 1 221 ? 9.523 -13.852 -19.562 1 92.94 221 LEU B N 1
ATOM 4064 C CA . LEU B 1 221 ? 9.961 -15.156 -20.047 1 92.94 221 LEU B CA 1
ATOM 4065 C C . LEU B 1 221 ? 10.68 -15.938 -18.953 1 92.94 221 LEU B C 1
ATOM 4067 O O . LEU B 1 221 ? 10.453 -17.141 -18.781 1 92.94 221 LEU B O 1
ATOM 4071 N N . ALA B 1 222 ? 11.492 -15.25 -18.266 1 97.12 222 ALA B N 1
ATOM 4072 C CA . ALA B 1 222 ? 12.227 -15.891 -17.172 1 97.12 222 ALA B CA 1
ATOM 4073 C C . ALA B 1 222 ? 11.273 -16.359 -16.078 1 97.12 222 ALA B C 1
ATOM 4075 O O . ALA B 1 222 ? 11.469 -17.422 -15.484 1 97.12 222 ALA B O 1
ATOM 4076 N N . MET B 1 223 ? 10.281 -15.539 -15.75 1 96.19 223 MET B N 1
ATOM 4077 C CA . MET B 1 223 ? 9.281 -15.906 -14.742 1 96.19 223 MET B CA 1
ATOM 4078 C C . MET B 1 223 ? 8.555 -17.188 -15.148 1 96.19 223 MET B C 1
ATOM 4080 O O . MET B 1 223 ? 8.406 -18.109 -14.344 1 96.19 223 MET B O 1
ATOM 4084 N N . ALA B 1 224 ? 8.156 -17.203 -16.406 1 91.12 224 ALA B N 1
ATOM 4085 C CA . ALA B 1 224 ? 7.457 -18.391 -16.891 1 91.12 224 ALA B CA 1
ATOM 4086 C C . ALA B 1 224 ? 8.344 -19.625 -16.812 1 91.12 224 ALA B C 1
ATOM 4088 O O . ALA B 1 224 ? 7.906 -20.688 -16.375 1 91.12 224 ALA B O 1
ATOM 4089 N N . ALA B 1 225 ? 9.539 -19.469 -17.234 1 95.38 225 ALA B N 1
ATOM 4090 C CA . ALA B 1 225 ? 10.492 -20.578 -17.219 1 95.38 225 ALA B CA 1
ATOM 4091 C C . ALA B 1 225 ? 10.75 -21.078 -15.805 1 95.38 225 ALA B C 1
ATOM 4093 O O . ALA B 1 225 ? 11 -22.266 -15.602 1 95.38 225 ALA B O 1
ATOM 4094 N N . ALA B 1 226 ? 10.656 -20.188 -14.859 1 96.81 226 ALA B N 1
ATOM 4095 C CA . ALA B 1 226 ? 10.938 -20.547 -13.469 1 96.81 226 ALA B CA 1
ATOM 4096 C C . ALA B 1 226 ? 9.695 -21.109 -12.789 1 96.81 226 ALA B C 1
ATOM 4098 O O . ALA B 1 226 ? 9.742 -21.484 -11.609 1 96.81 226 ALA B O 1
ATOM 4099 N N . GLY B 1 227 ? 8.57 -21.047 -13.469 1 91 227 GLY B N 1
ATOM 4100 C CA . GLY B 1 227 ? 7.383 -21.703 -12.945 1 91 227 GLY B CA 1
ATOM 4101 C C . GLY B 1 227 ? 6.375 -20.734 -12.359 1 91 227 GLY B C 1
ATOM 4102 O O . GLY B 1 227 ? 5.375 -21.141 -11.766 1 91 227 GLY B O 1
ATOM 4103 N N . PHE B 1 228 ? 6.629 -19.484 -12.508 1 90.38 228 PHE B N 1
ATOM 4104 C CA . PHE B 1 228 ? 5.656 -18.5 -12.031 1 90.38 228 PHE B CA 1
ATOM 4105 C C . PHE B 1 228 ? 4.418 -18.5 -12.922 1 90.38 228 PHE B C 1
ATOM 4107 O O . PHE B 1 228 ? 4.508 -18.75 -14.125 1 90.38 228 PHE B O 1
ATOM 4114 N N . VAL B 1 229 ? 3.283 -18.156 -12.266 1 83.12 229 VAL B N 1
ATOM 4115 C CA . VAL B 1 229 ? 2.018 -18.078 -12.984 1 83.12 229 VAL B CA 1
ATOM 4116 C C . VAL B 1 229 ? 1.381 -16.703 -12.766 1 83.12 229 VAL B C 1
ATOM 4118 O O . VAL B 1 229 ? 1.864 -15.914 -11.945 1 83.12 229 VAL B O 1
ATOM 4121 N N . SER B 1 230 ? 0.35 -16.391 -13.539 1 80.31 230 SER B N 1
ATOM 4122 C CA . SER B 1 230 ? -0.367 -15.117 -13.453 1 80.31 230 SER B CA 1
ATOM 4123 C C . SER B 1 230 ? 0.583 -13.938 -13.602 1 80.31 230 SER B C 1
ATOM 4125 O O . SER B 1 230 ? 0.617 -13.047 -12.742 1 80.31 230 SER B O 1
ATOM 4127 N N . ILE B 1 231 ? 1.381 -14.031 -14.68 1 87.44 231 ILE B N 1
ATOM 4128 C CA . ILE B 1 231 ? 2.361 -12.984 -14.953 1 87.44 231 ILE B CA 1
ATOM 4129 C C . ILE B 1 231 ? 1.677 -11.797 -15.625 1 87.44 231 ILE B C 1
ATOM 4131 O O . ILE B 1 231 ? 1.077 -11.938 -16.688 1 87.44 231 ILE B O 1
ATOM 4135 N N . GLU B 1 232 ? 1.776 -10.664 -15 1 84.38 232 GLU B N 1
ATOM 4136 C CA . GLU B 1 232 ? 1.151 -9.445 -15.508 1 84.38 232 GLU B CA 1
ATOM 4137 C C . GLU B 1 232 ? 2.072 -8.242 -15.336 1 84.38 232 GLU B C 1
ATOM 4139 O O . GLU B 1 232 ? 2.863 -8.188 -14.391 1 84.38 232 GLU B O 1
ATOM 4144 N N . THR B 1 233 ? 1.958 -7.309 -16.266 1 89.75 233 THR B N 1
ATOM 4145 C CA . THR B 1 233 ? 2.732 -6.074 -16.188 1 89.75 233 THR B CA 1
ATOM 4146 C C . THR B 1 233 ? 1.81 -4.859 -16.109 1 89.75 233 THR B C 1
ATOM 4148 O O . THR B 1 233 ? 0.809 -4.785 -16.828 1 89.75 233 THR B O 1
ATOM 4151 N N . ILE B 1 234 ? 2.182 -3.967 -15.211 1 86.06 234 ILE B N 1
ATOM 4152 C CA . ILE B 1 234 ? 1.386 -2.756 -15.055 1 86.06 234 ILE B CA 1
ATOM 4153 C C . ILE B 1 234 ? 2.291 -1.528 -15.133 1 86.06 234 ILE B C 1
ATOM 4155 O O . ILE B 1 234 ? 3.453 -1.58 -14.727 1 86.06 234 ILE B O 1
ATOM 4159 N N . GLU B 1 235 ? 1.775 -0.5 -15.695 1 84.56 235 GLU B N 1
ATOM 4160 C CA . GLU B 1 235 ? 2.4 0.819 -15.672 1 84.56 235 GLU B CA 1
ATOM 4161 C C . GLU B 1 235 ? 1.531 1.829 -14.93 1 84.56 235 GLU B C 1
ATOM 4163 O O . GLU B 1 235 ? 0.329 1.927 -15.18 1 84.56 235 GLU B O 1
ATOM 4168 N N . LEU B 1 236 ? 2.184 2.484 -13.93 1 82.25 236 LEU B N 1
ATOM 4169 C CA . LEU B 1 236 ? 1.485 3.535 -13.195 1 82.25 236 LEU B CA 1
ATOM 4170 C C . LEU B 1 236 ? 1.939 4.914 -13.656 1 82.25 236 LEU B C 1
ATOM 4172 O O . LEU B 1 236 ? 3.135 5.215 -13.656 1 82.25 236 LEU B O 1
ATOM 4176 N N . VAL B 1 237 ? 1.036 5.723 -14.164 1 74.62 237 VAL B N 1
ATOM 4177 C CA . VAL B 1 237 ? 1.364 7.098 -14.531 1 74.62 237 VAL B CA 1
ATOM 4178 C C . VAL B 1 237 ? 0.656 8.062 -13.586 1 74.62 237 VAL B C 1
ATOM 4180 O O . VAL B 1 237 ? -0.535 8.344 -13.75 1 74.62 237 VAL B O 1
ATOM 4183 N N . PRO B 1 238 ? 1.425 8.5 -12.562 1 70.12 238 PRO B N 1
ATOM 4184 C CA . PRO B 1 238 ? 0.804 9.438 -11.625 1 70.12 238 PRO B CA 1
ATOM 4185 C C . PRO B 1 238 ? 0.801 10.875 -12.156 1 70.12 238 PRO B C 1
ATOM 4187 O O . PRO B 1 238 ? 1.733 11.281 -12.852 1 70.12 238 PRO B O 1
ATOM 4190 N N . GLU B 1 239 ? -0.281 11.508 -11.977 1 71.38 239 GLU B N 1
ATOM 4191 C CA . GLU B 1 239 ? -0.349 12.938 -12.25 1 71.38 239 GLU B CA 1
ATOM 4192 C C . GLU B 1 239 ? -0.79 13.719 -11.016 1 71.38 239 GLU B C 1
ATOM 4194 O O . GLU B 1 239 ? -1.866 13.469 -10.469 1 71.38 239 GLU B O 1
ATOM 4199 N N . GLN B 1 240 ? 0.131 14.555 -10.531 1 65.19 240 GLN B N 1
ATOM 4200 C CA . GLN B 1 240 ? -0.157 15.391 -9.367 1 65.19 240 GLN B CA 1
ATOM 4201 C C . GLN B 1 240 ? -0.832 16.688 -9.789 1 65.19 240 GLN B C 1
ATOM 4203 O O . GLN B 1 240 ? -0.471 17.297 -10.805 1 65.19 240 GLN B O 1
ATOM 4208 N N . LYS B 1 241 ? -1.873 17.031 -9.109 1 62.44 241 LYS B N 1
ATOM 4209 C CA . LYS B 1 241 ? -2.574 18.281 -9.359 1 62.44 241 LYS B CA 1
ATOM 4210 C C . LYS B 1 241 ? -2.635 19.141 -8.094 1 62.44 241 LYS B C 1
ATOM 4212 O O . LYS B 1 241 ? -2.656 18.609 -6.98 1 62.44 241 LYS B O 1
ATOM 4217 N N . LYS B 1 242 ? -2.291 20.422 -8.227 1 57.09 242 LYS B N 1
ATOM 4218 C CA . LYS B 1 242 ? -2.449 21.375 -7.133 1 57.09 242 LYS B CA 1
ATOM 4219 C C . LYS B 1 242 ? -3.621 22.312 -7.398 1 57.09 242 LYS B C 1
ATOM 4221 O O . LYS B 1 242 ? -3.8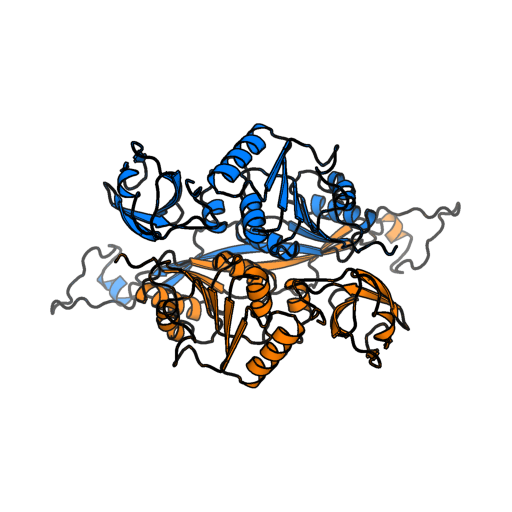09 22.781 -8.523 1 57.09 242 LYS B O 1
ATOM 4226 N N . ILE B 1 243 ? -4.504 22.328 -6.484 1 50.75 243 ILE B N 1
ATOM 4227 C CA . ILE B 1 243 ? -5.594 23.281 -6.598 1 50.75 243 ILE B CA 1
ATOM 4228 C C . ILE B 1 243 ? -5.094 24.672 -6.223 1 50.75 243 ILE B C 1
ATOM 4230 O O . ILE B 1 243 ? -4.543 24.875 -5.141 1 50.75 243 ILE B O 1
ATOM 4234 N N . VAL B 1 244 ? -4.855 25.547 -7.246 1 45.69 244 VAL B N 1
ATOM 4235 C CA . VAL B 1 244 ? -4.422 26.922 -7.012 1 45.69 244 VAL B CA 1
ATOM 4236 C C . VAL B 1 244 ? -5.621 27.859 -7.109 1 45.69 244 VAL B C 1
ATOM 4238 O O . VAL B 1 244 ? -6.531 27.641 -7.91 1 45.69 244 VAL B O 1
ATOM 4241 N N . SER B 1 245 ? -5.875 28.547 -6.121 1 44.09 245 SER B N 1
ATOM 4242 C CA . SER B 1 245 ? -6.863 29.625 -6.191 1 44.09 245 SER B CA 1
ATOM 4243 C C . SER B 1 245 ? -6.402 30.734 -7.125 1 44.09 245 SER B C 1
ATOM 4245 O O . SER B 1 245 ? -5.312 31.281 -6.957 1 44.09 245 SER B O 1
ATOM 4247 N N . GLN B 1 246 ? -6.699 30.594 -8.398 1 37.88 246 GLN B N 1
ATOM 4248 C CA . GLN B 1 246 ? -6.398 31.75 -9.242 1 37.88 246 GLN B CA 1
ATOM 4249 C C . GLN B 1 246 ? -7.438 32.844 -9.055 1 37.88 246 GLN B C 1
ATOM 4251 O O . GLN B 1 246 ? -8.633 32.562 -8.906 1 37.88 246 GLN B O 1
ATOM 4256 N N . HIS B 1 247 ? -7.023 33.938 -8.68 1 35.78 247 HIS B N 1
ATOM 4257 C CA . HIS B 1 247 ? -7.82 35.156 -8.766 1 35.78 247 HIS B CA 1
ATOM 4258 C C . HIS B 1 247 ? -8.383 35.344 -10.172 1 35.78 247 HIS B C 1
ATOM 4260 O O . HIS B 1 247 ? -7.621 35.469 -11.141 1 35.78 247 HIS B O 1
ATOM 4266 N N . LYS B 1 248 ? -9.492 34.906 -10.5 1 37.09 248 LYS B N 1
ATOM 4267 C CA . LYS B 1 248 ? -10.023 35.344 -11.781 1 37.09 248 LYS B CA 1
ATOM 4268 C C . LYS B 1 248 ? -10.367 36.844 -11.742 1 37.09 248 LYS B C 1
ATOM 4270 O O . LYS B 1 248 ? -11.195 37.281 -10.938 1 37.09 248 LYS B O 1
ATOM 4275 N N . GLN B 1 249 ? -9.664 37.656 -12.336 1 34.62 249 GLN B N 1
ATOM 4276 C CA . GLN B 1 249 ? -10.102 39 -12.695 1 34.62 249 GLN B CA 1
ATOM 4277 C C . GLN B 1 249 ? -11.328 38.969 -13.609 1 34.62 249 GLN B C 1
ATOM 4279 O O . GLN B 1 249 ? -11.352 38.188 -14.578 1 34.62 249 GLN B O 1
ATOM 4284 N N . THR B 1 250 ? -12.469 39.219 -13.219 1 35.53 250 THR B N 1
ATOM 4285 C CA . THR B 1 250 ? -13.609 39.406 -14.117 1 35.53 250 THR B CA 1
ATOM 4286 C C . THR B 1 250 ? -13.227 40.281 -15.297 1 35.53 250 THR B C 1
ATOM 4288 O O . THR B 1 250 ? -12.289 41.062 -15.211 1 35.53 250 THR B O 1
ATOM 4291 N N . LEU B 1 251 ? -13.719 40.031 -16.438 1 36.59 251 LEU B N 1
ATOM 4292 C CA . LEU B 1 251 ? -13.531 40.938 -17.578 1 36.59 251 LEU B CA 1
ATOM 4293 C C . LEU B 1 251 ? -13.617 42.375 -17.125 1 36.59 251 LEU B C 1
ATOM 4295 O O . LEU B 1 251 ? -12.828 43.219 -17.578 1 36.59 251 LEU B O 1
ATOM 4299 N N . GLU B 1 252 ? -14.727 42.688 -16.359 1 37.16 252 GLU B N 1
ATOM 4300 C CA . GLU B 1 252 ? -14.953 44.062 -15.922 1 37.16 252 GLU B CA 1
ATOM 4301 C C . GLU B 1 252 ? -13.789 44.562 -15.062 1 37.16 252 GLU B C 1
ATOM 4303 O O . GLU B 1 252 ? -13.375 45.688 -15.188 1 37.16 252 GLU B O 1
ATOM 4308 N N . GLU B 1 253 ? -13.266 43.594 -14.227 1 38.16 253 GLU B N 1
ATOM 4309 C CA . GLU B 1 253 ? -12.148 44.031 -13.391 1 38.16 253 GLU B CA 1
ATOM 4310 C C . GLU B 1 253 ? -10.852 44.094 -14.203 1 38.16 253 GLU B C 1
ATOM 4312 O O . GLU B 1 253 ? -9.969 44.906 -13.898 1 38.16 253 GLU B O 1
ATOM 4317 N N . PHE B 1 254 ? -10.648 43.188 -15.141 1 38.78 254 PHE B N 1
ATOM 4318 C CA . PHE B 1 254 ? -9.578 43.281 -16.125 1 38.78 254 PHE B CA 1
ATOM 4319 C C . PHE B 1 254 ? -9.609 44.656 -16.812 1 38.78 254 PHE B C 1
ATOM 4321 O O . PHE B 1 254 ? -8.57 45.25 -17.047 1 38.78 254 PHE B O 1
ATOM 4328 N N . GLU B 1 255 ? -10.75 45 -17.25 1 40.31 255 GLU B N 1
ATOM 4329 C CA . GLU B 1 255 ? -10.914 46.281 -17.906 1 40.31 255 GLU B CA 1
ATOM 4330 C C . GLU B 1 255 ? -10.523 47.438 -16.969 1 40.31 255 GLU B C 1
ATOM 4332 O O . GLU B 1 255 ? -10.008 48.438 -17.406 1 40.31 255 GLU B O 1
ATOM 4337 N N . THR B 1 256 ? -10.977 47.281 -15.703 1 39.5 256 THR B N 1
ATOM 4338 C CA . THR B 1 256 ? -10.711 48.406 -14.812 1 39.5 256 THR B CA 1
ATOM 4339 C C . THR B 1 256 ? -9.297 48.344 -14.242 1 39.5 256 THR B C 1
ATOM 4341 O O . THR B 1 256 ? -8.656 49.344 -14.008 1 39.5 256 THR B O 1
ATOM 4344 N N . MET B 1 257 ? -8.891 47 -13.625 1 38.59 257 MET B N 1
ATOM 4345 C CA . MET B 1 257 ? -7.699 47.062 -12.789 1 38.59 257 MET B CA 1
ATOM 4346 C C . MET B 1 257 ? -6.453 46.688 -13.578 1 38.59 257 MET B C 1
ATOM 4348 O O . MET B 1 257 ? -5.332 46.875 -13.109 1 38.59 257 MET B O 1
ATOM 4352 N N . GLY B 1 258 ? -6.145 46.812 -14.75 1 32.66 258 GLY B N 1
ATOM 4353 C CA . GLY B 1 258 ? -4.98 46.438 -15.539 1 32.66 258 GLY B CA 1
ATOM 4354 C C . GLY B 1 258 ? -4.234 45.25 -15 1 32.66 258 GLY B C 1
ATOM 4355 O O . GLY B 1 258 ? -4.766 44.5 -14.164 1 32.66 258 GLY B O 1
ATOM 4356 N N . ASP B 1 259 ? -3.01 44.844 -15.547 1 34.12 259 ASP B N 1
ATOM 4357 C CA . ASP B 1 259 ? -2.07 43.75 -15.289 1 34.12 259 ASP B CA 1
ATOM 4358 C C . ASP B 1 259 ? -1.649 43.75 -13.82 1 34.12 259 ASP B C 1
ATOM 4360 O O . ASP B 1 259 ? -0.743 43 -13.445 1 34.12 259 ASP B O 1
ATOM 4364 N N . ALA B 1 260 ? -1.728 44.812 -13.047 1 32.88 260 ALA B N 1
ATOM 4365 C CA . ALA B 1 260 ? -1.033 44.969 -11.766 1 32.88 260 ALA B CA 1
ATOM 4366 C C . ALA B 1 260 ? -1.621 44.031 -10.719 1 32.88 260 ALA B C 1
ATOM 4368 O O . ALA B 1 260 ? -2.834 44.031 -10.484 1 32.88 260 ALA B O 1
ATOM 4369 N N . TYR B 1 261 ? -1.042 42.781 -10.617 1 34.34 261 TYR B N 1
ATOM 4370 C CA . TYR B 1 261 ? -1.378 41.844 -9.562 1 34.34 261 TYR B CA 1
ATOM 4371 C C . TYR B 1 261 ? -1.856 42.562 -8.305 1 34.34 261 TYR B C 1
ATOM 4373 O O . TYR B 1 261 ? -1.143 43.406 -7.758 1 34.34 261 TYR B O 1
ATOM 4381 N N . PRO B 1 262 ? -3.08 42.844 -8.031 1 33.88 262 PRO B N 1
ATOM 4382 C CA . PRO B 1 262 ? -3.516 43.688 -6.922 1 33.88 262 PRO B CA 1
ATOM 4383 C C . PRO B 1 262 ? -2.996 43.219 -5.57 1 33.88 262 PRO B C 1
ATOM 4385 O O . PRO B 1 262 ? -3.215 42.062 -5.199 1 33.88 262 PRO B O 1
ATOM 4388 N N . LYS B 1 263 ? -1.794 43.688 -5.203 1 35.59 263 LYS B N 1
ATOM 4389 C CA . LYS B 1 263 ? -1.261 43.594 -3.848 1 35.59 263 LYS B CA 1
ATOM 4390 C C . LYS B 1 263 ? -2.379 43.656 -2.811 1 35.59 263 LYS B C 1
ATOM 4392 O O . LYS B 1 263 ? -2.363 42.906 -1.83 1 35.59 263 LYS B O 1
ATOM 4397 N N . GLU B 1 264 ? -2.973 44.844 -2.518 1 32.62 264 GLU B N 1
ATOM 4398 C CA . GLU B 1 264 ? -3.67 45.406 -1.362 1 32.62 264 GLU B CA 1
ATOM 4399 C C . GLU B 1 264 ? -5.152 45.062 -1.389 1 32.62 264 GLU B C 1
ATOM 4401 O O . GLU B 1 264 ? -5.762 45 -2.459 1 32.62 264 GLU B O 1
ATOM 4406 N N . ARG B 1 265 ? -5.695 44.344 -0.308 1 39.22 265 ARG B N 1
ATOM 4407 C CA . ARG B 1 265 ? -7.105 44.312 0.068 1 39.22 265 ARG B CA 1
ATOM 4408 C C . ARG B 1 265 ? -7.836 45.531 -0.437 1 39.22 265 ARG B C 1
ATOM 4410 O O . ARG B 1 265 ? -7.668 46.625 0.108 1 39.22 265 ARG B O 1
ATOM 4417 N N . LYS B 1 266 ? -8.07 45.75 -1.673 1 42.78 266 LYS B N 1
ATOM 4418 C CA . LYS B 1 266 ? -8.734 47 -2.031 1 42.78 266 LYS B CA 1
ATOM 4419 C C . LYS B 1 266 ? -10.141 47.062 -1.432 1 42.78 266 LYS B C 1
ATOM 4421 O O . LYS B 1 266 ? -10.906 46.094 -1.54 1 42.78 266 LYS B O 1
ATOM 4426 N N . ARG B 1 267 ? -10.406 47.938 -0.515 1 36.59 267 ARG B N 1
ATOM 4427 C CA . ARG B 1 267 ? -11.664 48.438 0.048 1 36.59 267 ARG B CA 1
ATOM 4428 C C . ARG B 1 267 ? -12.609 48.906 -1.051 1 36.59 267 ARG B C 1
ATOM 4430 O O . ARG B 1 267 ? -12.18 49.531 -2.021 1 36.59 267 ARG B O 1
ATOM 4437 N N . ASN B 1 268 ? -13.734 48.25 -1.366 1 41.53 268 ASN B N 1
ATOM 4438 C CA . ASN B 1 268 ? -14.703 48.844 -2.275 1 41.53 268 ASN B CA 1
ATOM 4439 C C . ASN B 1 268 ? -14.891 50.344 -1.993 1 41.53 268 ASN B C 1
ATOM 4441 O O . ASN B 1 268 ? -14.344 50.875 -1.021 1 41.53 268 ASN B O 1
ATOM 4445 N N . ALA B 1 269 ? -15.438 51.188 -2.824 1 46.25 269 ALA B N 1
ATOM 4446 C CA . ALA B 1 269 ? -15.656 52.625 -2.609 1 46.25 269 ALA B CA 1
ATOM 4447 C C . ALA B 1 269 ? -16.141 52.906 -1.189 1 46.25 269 ALA B C 1
ATOM 4449 O O . ALA B 1 269 ? -15.938 54 -0.652 1 46.25 269 ALA B O 1
ATOM 4450 N N . ASN B 1 270 ? -17.016 51.906 -0.69 1 47.41 270 ASN B N 1
ATOM 4451 C CA . ASN B 1 270 ? -17.547 52.094 0.66 1 47.41 270 ASN B CA 1
ATOM 4452 C C . ASN B 1 270 ? -16.656 51.406 1.699 1 47.41 270 ASN B C 1
ATOM 4454 O O . ASN B 1 270 ? -17.016 51.312 2.871 1 47.41 270 ASN B O 1
ATOM 4458 N N . GLY B 1 271 ? -15.297 50.938 1.37 1 43.56 271 GLY B N 1
ATOM 4459 C CA . GLY B 1 271 ? -14.312 50.406 2.301 1 43.56 271 GLY B CA 1
ATOM 4460 C C . GLY B 1 271 ? -14.43 48.906 2.516 1 43.56 271 GLY B C 1
ATOM 4461 O O . GLY B 1 271 ? -13.812 48.344 3.426 1 43.56 271 GLY B O 1
ATOM 4462 N N . GLU B 1 272 ? -15.445 48.188 2.023 1 44.59 272 GLU B N 1
ATOM 4463 C CA . GLU B 1 272 ? -15.664 46.781 2.379 1 44.59 272 GLU B CA 1
ATOM 4464 C C . GLU B 1 272 ? -14.828 45.875 1.504 1 44.59 272 GLU B C 1
ATOM 4466 O O . GLU B 1 272 ? -14.664 46.125 0.307 1 44.59 272 GLU B O 1
ATOM 4471 N N . VAL B 1 273 ? -13.93 45.031 2.047 1 41.5 273 VAL B N 1
ATOM 4472 C CA . VAL B 1 273 ? -13.141 43.969 1.417 1 41.5 273 VAL B CA 1
ATOM 4473 C C . VAL B 1 273 ? -14.055 43.031 0.667 1 41.5 273 VAL B C 1
ATOM 4475 O O . VAL B 1 273 ? -14.922 42.375 1.27 1 41.5 273 VAL B O 1
ATOM 4478 N N . VAL B 1 274 ? -14.422 43.219 -0.614 1 38.25 274 VAL B N 1
ATOM 4479 C CA . VAL B 1 274 ? -15.227 42.281 -1.375 1 38.25 274 VAL B CA 1
ATOM 4480 C C . VAL B 1 274 ? -14.398 41.031 -1.66 1 38.25 274 VAL B C 1
ATOM 4482 O O . VAL B 1 274 ? -13.328 41.094 -2.264 1 38.25 274 VAL B O 1
ATOM 4485 N N . GLU B 1 275 ? -14.484 39.969 -0.905 1 38.38 275 GLU B N 1
ATOM 4486 C CA . GLU B 1 275 ? -13.922 38.656 -1.121 1 38.38 275 GLU B CA 1
ATOM 4487 C C . GLU B 1 275 ? -14.297 38.094 -2.496 1 38.38 275 GLU B C 1
ATOM 4489 O O . GLU B 1 275 ? -15.477 37.906 -2.781 1 38.38 275 GLU B O 1
ATOM 4494 N N . THR B 1 276 ? -13.641 38.5 -3.543 1 37.03 276 THR B N 1
ATOM 4495 C CA . THR B 1 276 ? -13.867 37.938 -4.875 1 37.03 276 THR B CA 1
ATOM 4496 C C . THR B 1 276 ? -13.859 36.438 -4.832 1 37.03 276 THR B C 1
ATOM 4498 O O . THR B 1 276 ? -13.156 35.812 -4.023 1 37.03 276 THR B O 1
ATOM 4501 N N . ALA B 1 277 ? -14.891 35.906 -5.465 1 37.56 277 ALA B N 1
ATOM 4502 C CA . ALA B 1 277 ? -15.156 34.469 -5.605 1 37.56 277 ALA B CA 1
ATOM 4503 C C . ALA B 1 277 ? -13.922 33.75 -6.129 1 37.56 277 ALA B C 1
ATOM 4505 O O . ALA B 1 277 ? -13.492 33.969 -7.262 1 37.56 277 ALA B O 1
ATOM 4506 N N . ARG B 1 278 ? -12.93 33.5 -5.402 1 37.06 278 ARG B N 1
ATOM 4507 C CA . ARG B 1 278 ? -11.727 32.75 -5.727 1 37.06 278 ARG B CA 1
ATOM 4508 C C . ARG B 1 278 ? -12.07 31.375 -6.324 1 37.06 278 ARG B C 1
ATOM 4510 O O . ARG B 1 278 ? -12.891 30.641 -5.766 1 37.06 278 ARG B O 1
ATOM 4517 N N . VAL B 1 279 ? -12.109 31.297 -7.742 1 38.59 279 VAL B N 1
ATOM 4518 C CA . VAL B 1 279 ? -12.305 30.016 -8.422 1 38.59 279 VAL B CA 1
ATOM 4519 C C . VAL B 1 279 ? -11.086 29.125 -8.203 1 38.59 279 VAL B C 1
ATOM 4521 O O . VAL B 1 279 ? -9.953 29.547 -8.469 1 38.59 279 VAL B O 1
ATOM 4524 N N . SER B 1 280 ? -11.078 28.203 -7.41 1 43.56 280 SER B N 1
ATOM 4525 C CA . SER B 1 280 ? -9.992 27.25 -7.164 1 43.56 280 SER B CA 1
ATOM 4526 C C . SER B 1 280 ? -9.844 26.281 -8.32 1 43.56 280 SER B C 1
ATOM 4528 O O . SER B 1 280 ? -10.828 25.703 -8.797 1 43.56 280 SER B O 1
ATOM 4530 N N . THR B 1 281 ? -8.906 26.656 -9.273 1 43.66 281 THR B N 1
ATOM 4531 C CA . THR B 1 281 ? -8.641 25.734 -10.383 1 43.66 281 THR B CA 1
ATOM 4532 C C . THR B 1 281 ? -7.613 24.688 -9.969 1 43.66 281 THR B C 1
ATOM 4534 O O . THR B 1 281 ? -6.664 24.984 -9.25 1 43.66 281 THR B O 1
ATOM 4537 N N . ALA B 1 282 ? -7.941 23.516 -10.328 1 47.88 282 ALA B N 1
ATOM 4538 C CA . ALA B 1 282 ? -6.98 22.438 -10.133 1 47.88 282 ALA B CA 1
ATOM 4539 C C . ALA B 1 282 ? -5.887 22.484 -11.203 1 47.88 282 ALA B C 1
ATOM 4541 O O . ALA B 1 282 ? -6.18 22.5 -12.398 1 47.88 282 ALA B O 1
ATOM 4542 N N . ILE B 1 283 ? -4.652 22.938 -10.867 1 43.59 283 ILE B N 1
ATOM 4543 C CA . ILE B 1 283 ? -3.561 22.938 -11.836 1 43.59 283 ILE B CA 1
ATOM 4544 C C . ILE B 1 283 ? -2.688 21.703 -11.617 1 43.59 283 ILE B C 1
ATOM 4546 O O . ILE B 1 283 ? -2.527 21.234 -10.492 1 43.59 283 ILE B O 1
ATOM 4550 N N . VAL B 1 284 ? -2.357 21.078 -12.828 1 42.12 284 VAL B N 1
ATOM 4551 C CA . VAL B 1 284 ? -1.301 20.062 -12.781 1 42.12 284 VAL B CA 1
ATOM 4552 C C . VAL B 1 284 ? -0.04 20.672 -12.164 1 42.12 284 VAL B C 1
ATOM 4554 O O . VAL B 1 284 ? 0.46 21.703 -12.641 1 42.12 284 VAL B O 1
ATOM 4557 N N . TYR B 1 285 ? 0.376 20.453 -10.961 1 49.94 285 TYR B N 1
ATOM 4558 C CA . TYR B 1 285 ? 1.619 20.906 -10.352 1 49.94 285 TYR B CA 1
ATOM 4559 C C . TYR B 1 285 ? 2.373 19.766 -9.703 1 49.94 285 TYR B C 1
ATOM 4561 O O . TYR B 1 285 ? 1.778 18.953 -8.984 1 49.94 285 TYR B O 1
ATOM 4569 N N . PRO B 1 286 ? 3.715 19.719 -10.062 1 51.25 286 PRO B N 1
ATOM 4570 C CA . PRO B 1 286 ? 4.469 20.609 -10.953 1 51.25 286 PRO B CA 1
ATOM 4571 C C . PRO B 1 286 ? 4.129 20.391 -12.422 1 51.25 286 PRO B C 1
ATOM 4573 O O . PRO B 1 286 ? 3.539 19.359 -12.781 1 51.25 286 PRO B O 1
ATOM 4576 N N . TYR B 1 287 ? 4.375 21.297 -13.281 1 41.97 287 TYR B N 1
ATOM 4577 C CA . TYR B 1 287 ? 4.086 21.312 -14.703 1 41.97 287 TYR B CA 1
ATOM 4578 C C . TYR B 1 287 ? 4.668 20.094 -15.406 1 41.97 287 TYR B C 1
ATOM 4580 O O . TYR B 1 287 ? 4.047 19.531 -16.312 1 41.97 287 TYR B O 1
ATOM 4588 N N . SER B 1 288 ? 5.914 19.734 -14.953 1 47.31 288 SER B N 1
ATOM 4589 C CA . SER B 1 288 ? 6.52 18.578 -15.609 1 47.31 288 SER B CA 1
ATOM 4590 C C . SER B 1 288 ? 6.422 17.328 -14.734 1 47.31 288 SER B C 1
ATOM 4592 O O . SER B 1 288 ? 6.895 17.328 -13.594 1 47.31 288 SER B O 1
ATOM 4594 N N . GLN B 1 289 ? 5.469 16.672 -15.094 1 57.56 289 GLN B N 1
ATOM 4595 C CA . GLN B 1 289 ? 5.348 15.422 -14.352 1 57.56 289 GLN B CA 1
ATOM 4596 C C . GLN B 1 289 ? 5.703 14.219 -15.227 1 57.56 289 GLN B C 1
ATOM 4598 O O . GLN B 1 289 ? 5.551 14.266 -16.453 1 57.56 289 GLN B O 1
ATOM 4603 N N . PRO B 1 290 ? 6.348 13.297 -14.547 1 56.28 290 PRO B N 1
ATOM 4604 C CA . PRO B 1 290 ? 6.77 12.148 -15.352 1 56.28 290 PRO B CA 1
ATOM 4605 C C . PRO B 1 290 ? 5.609 11.484 -16.078 1 56.28 290 PRO B C 1
ATOM 4607 O O . PRO B 1 290 ? 4.5 11.406 -15.547 1 56.28 290 PRO B O 1
ATOM 4610 N N . THR B 1 291 ? 5.816 11.227 -17.391 1 58 291 THR B N 1
ATOM 4611 C CA . THR B 1 291 ? 4.824 10.547 -18.219 1 58 291 THR B CA 1
ATOM 4612 C C . THR B 1 291 ? 5.016 9.039 -18.156 1 58 291 THR B C 1
ATOM 4614 O O . THR B 1 291 ? 4.129 8.273 -18.562 1 58 291 THR B O 1
ATOM 4617 N N . HIS B 1 292 ? 6.172 8.719 -17.703 1 64.31 292 HIS B N 1
ATOM 4618 C CA . HIS B 1 292 ? 6.504 7.301 -17.562 1 64.31 292 HIS B CA 1
ATOM 4619 C C . HIS B 1 292 ? 7.457 7.07 -16.391 1 64.31 292 HIS B C 1
ATOM 4621 O O . HIS B 1 292 ? 8.5 7.719 -16.297 1 64.31 292 HIS B O 1
ATOM 4627 N N . THR B 1 293 ? 7.09 6.277 -15.477 1 73.62 293 THR B N 1
ATOM 4628 C CA . THR B 1 293 ? 7.961 6.016 -14.336 1 73.62 293 THR B CA 1
ATOM 4629 C C . THR B 1 293 ? 8.641 4.652 -14.477 1 73.62 293 THR B C 1
ATOM 4631 O O . THR B 1 293 ? 9.781 4.473 -14.047 1 73.62 293 THR B O 1
ATOM 4634 N N . GLY B 1 294 ? 8.039 3.66 -15.164 1 86.88 294 GLY B N 1
ATOM 4635 C CA . GLY B 1 294 ? 8.508 2.291 -15.289 1 86.88 294 GLY B CA 1
ATOM 4636 C C . GLY B 1 294 ? 7.383 1.271 -15.273 1 86.88 294 GLY B C 1
ATOM 4637 O O . GLY B 1 294 ? 6.207 1.638 -15.281 1 86.88 294 GLY B O 1
ATOM 4638 N N . TYR B 1 295 ? 7.844 0.015 -15.375 1 91.44 295 TYR B N 1
ATOM 4639 C CA . TYR B 1 295 ? 6.891 -1.09 -15.445 1 91.44 295 TYR B CA 1
ATOM 4640 C C . TYR B 1 295 ? 7.051 -2.016 -14.242 1 91.44 295 TYR B C 1
ATOM 4642 O O . TYR B 1 295 ? 8.172 -2.312 -13.82 1 91.44 295 TYR B O 1
ATOM 4650 N N . LEU B 1 296 ? 5.93 -2.344 -13.727 1 94.56 296 LEU B N 1
ATOM 4651 C CA . LEU B 1 296 ? 5.918 -3.363 -12.68 1 94.56 296 LEU B CA 1
ATOM 4652 C C . LEU B 1 296 ? 5.375 -4.684 -13.219 1 94.56 296 LEU B C 1
ATOM 4654 O O . LEU B 1 296 ? 4.223 -4.754 -13.656 1 94.56 296 LEU B O 1
ATOM 4658 N N . THR B 1 297 ? 6.227 -5.695 -13.234 1 95 297 THR B N 1
ATOM 4659 C CA . THR B 1 297 ? 5.793 -7.043 -13.578 1 95 297 THR B CA 1
ATOM 4660 C C . THR B 1 297 ? 5.648 -7.902 -12.32 1 95 297 THR B C 1
ATOM 4662 O O . THR B 1 297 ? 6.551 -7.938 -11.477 1 95 297 THR B O 1
ATOM 4665 N N . HIS B 1 298 ? 4.512 -8.516 -12.188 1 93.75 298 HIS B N 1
ATOM 4666 C CA . HIS B 1 298 ? 4.277 -9.336 -11 1 93.75 298 HIS B CA 1
ATOM 4667 C C . HIS B 1 298 ? 3.787 -10.727 -11.383 1 93.75 298 HIS B C 1
ATOM 4669 O O . HIS B 1 298 ? 3.219 -10.922 -12.453 1 93.75 298 HIS B O 1
ATOM 4675 N N . ALA B 1 299 ? 4.055 -11.672 -10.484 1 91.56 299 ALA B N 1
ATOM 4676 C CA . ALA B 1 299 ? 3.729 -13.078 -10.727 1 91.56 299 ALA B CA 1
ATOM 4677 C C . ALA B 1 299 ? 3.604 -13.844 -9.406 1 91.56 299 ALA B C 1
ATOM 4679 O O . ALA B 1 299 ? 3.973 -13.328 -8.352 1 91.56 299 ALA B O 1
ATOM 4680 N N . THR B 1 300 ? 3.055 -15.047 -9.492 1 89.31 300 THR B N 1
ATOM 4681 C CA . THR B 1 300 ? 2.854 -15.906 -8.328 1 89.31 300 THR B CA 1
ATOM 4682 C C . THR B 1 300 ? 3.578 -17.234 -8.508 1 89.31 300 THR B C 1
ATOM 4684 O O . THR B 1 300 ? 3.555 -17.828 -9.594 1 89.31 300 THR B O 1
ATOM 4687 N N . LEU B 1 301 ? 4.34 -17.594 -7.578 1 92.19 301 LEU B N 1
ATOM 4688 C CA . LEU B 1 301 ? 4.859 -18.953 -7.504 1 92.19 301 LEU B CA 1
ATOM 4689 C C . LEU B 1 301 ? 3.994 -19.812 -6.59 1 92.19 301 LEU B C 1
ATOM 4691 O O . LEU B 1 301 ? 3.834 -19.5 -5.406 1 92.19 301 LEU B O 1
ATOM 4695 N N . LEU B 1 302 ? 3.518 -20.828 -7.121 1 84.38 302 LEU B N 1
ATOM 4696 C CA . LEU B 1 302 ? 2.598 -21.688 -6.375 1 84.38 302 LEU B CA 1
ATOM 4697 C C . LEU B 1 302 ? 3.357 -22.625 -5.445 1 84.38 302 LEU B C 1
ATOM 4699 O O . LEU B 1 302 ? 4.508 -22.984 -5.715 1 84.38 302 LEU B O 1
ATOM 4703 N N . ALA B 1 303 ? 2.684 -23.031 -4.406 1 83.62 303 ALA B N 1
ATOM 4704 C CA . ALA B 1 303 ? 3.264 -24.016 -3.488 1 83.62 303 ALA B CA 1
ATOM 4705 C C . ALA B 1 303 ? 3.471 -25.359 -4.18 1 83.62 303 ALA B C 1
ATOM 4707 O O . ALA B 1 303 ? 2.686 -25.734 -5.051 1 83.62 303 ALA B O 1
ATOM 4708 N N . VAL B 1 304 ? 4.602 -25.984 -3.955 1 75 304 VAL B N 1
ATOM 4709 C CA . VAL B 1 304 ? 4.891 -27.297 -4.508 1 75 304 VAL B CA 1
ATOM 4710 C C . VAL B 1 304 ? 4.188 -28.375 -3.682 1 75 304 VAL B C 1
ATOM 4712 O O . VAL B 1 304 ? 4.309 -28.406 -2.455 1 75 304 VAL B O 1
ATOM 4715 N N . PRO B 1 305 ? 3.24 -29.094 -4.367 1 61.47 305 PRO B N 1
ATOM 4716 C CA . PRO B 1 305 ? 2.576 -30.188 -3.66 1 61.47 305 PRO B CA 1
ATOM 4717 C C . PRO B 1 305 ? 3.561 -31.234 -3.121 1 61.47 305 PRO B C 1
ATOM 4719 O O . PRO B 1 305 ? 4.621 -31.438 -3.713 1 61.47 305 PRO B O 1
ATOM 4722 N N . GLU B 1 306 ? 3.719 -31.562 -1.842 1 56.12 306 GLU B N 1
ATOM 4723 C CA . GLU B 1 306 ? 4.516 -32.688 -1.388 1 56.12 306 GLU B CA 1
ATOM 4724 C C . GLU B 1 306 ? 4.16 -33.969 -2.154 1 56.12 306 GLU B C 1
ATOM 4726 O O . GLU B 1 306 ? 3.016 -34.125 -2.584 1 56.12 306 GLU B O 1
#

Foldseek 3Di:
DPPQAALADDDQADAQLHWWWKADDDLAIAIDRQHAPDWDQDPQGIDGSVQRGGHGAQDWDDHPRGIITIHRDDLQSCQSHFDPPDDGAHPVVLVVVCVLQVQAAQFEEEEEDCDQVSSVVVSLNHHPDNAAYEYEYLDPVNQVVNCVVCSSNVSNNRYDYDNDDCLPVAGPAFQGGQEYEEDDAQVLSNLLSRLRRHHQAAWHKYKYWFADVVSVVSNQVSCVVSAWPPKDKDWDFDWDWDFDQDPDQPPVNCVVVPPPPPPDQDQDVVGDSPPPPRPGDTGRPPPDGDRGRTMMIMTITDHDDD/DPPQQALADDDQADAQLHWWWKADDDLAIAIDRQHAPDWDQDPQGIDGSVQRGGHGAQDWDDHPRGIITIHRDDLQSCQSHFDPPDDGAHPVVLVVVCVLQVQAAQFEEEEEDCDQVSSVVVSLNHHPDNAAYEYEYLDPVNQVVNCVVCSSNVSNNRYDYDNDDCLPVAGPAFQGGQEYEEDDAQVLSNLLSRLRRHHQAAWHKYKYWFADVVSVVSNQVSCVVSAWPPKDKDWDFDWDKDFDQDDDQDPVNCVVVPPPPPPDQDQDVVGDSPPPPRPGDTGRPPPDGDRGRTMMIMTITDHDDD

Sequence (612 aa):
MAVEPSFMEYEERIKEGDTVIVYVTFGQMVPTVVKRGQTLMMKYGALRHEFIIGKKWGQRLSATAGYVYILRPTSDLWTRSLPRRTQILYTADCAEILSLLDAKPGMVICESGTGSGSLSHAIALTIAPSGHLYTHDIDETRTSKVLEEFKLHGLSSVTTAVVRNVCTSGFHVENSADGVFLDVPAPWEAIPFAAKSISKTRGGRLVSFSPCLEQVQRACLAMAAAGFVSIETIELVPEQKKIVSQHKQTLEEFETMGDAYPKERKRNANGEVVETARVSTAIVYPYSQPTHTGYLTHATLLAVPEMAVEPSFMEYEERIKEGDTVIVYVTFGQMVPTVVKRGQTLMMKYGALRHEFIIGKKWGQRLSATAGYVYILRPTSDLWTRSLPRRTQILYTADCAEILSLLDAKPGMVICESGTGSGSLSHAIALTIAPSGHLYTHDIDETRTSKVLEEFKLHGLSSVTTAVVRNVCTSGFHVENSADGVFLDVPAPWEAIPFAAKSISKTRGGRLVSFSPCLEQVQRACLAMAAAGFVSIETIELVPEQKKIVSQHKQTLEEFETMGDAYPKERKRNANGEVVETARVSTAIVYPYSQPTHTGYLTHATLLAVPE

Secondary structure (DSSP, 8-state):
------SS---SB--TT-EEEEEEETTEEEEEE--TT-EEEETTEEEEGGGTTTPBTT-EEEETTEEEEEE---HHHHHHHS-TTSPPPPHHHHHHHHHHTT--TT-EEEEE--TTSHHHHHHHHHHTTT-EEEEEES-HHHHHHHHHHHHHTT-GGGEEEEE--HHHH--S-SS-BSEEEE-SS-HHHHHHHHHHHB-TTT-EEEEEEESSHHHHHHHHHHHHHTT-EEEEEEEEEEEEEEEEEE----HHHHHHHTTS---S--B-TTS-B-----EEEEEESSS---S---EEEEEEEPPPP-/------SS---SB--TT-EEEEEEETTEEEEEE--TT-EEEETTEEEEGGGTTTPBTT-EEEETTEEEEEE---HHHHHHHS-TTSPPPPHHHHHHHHHHTT--TT-EEEEE--TTSHHHHHHHHHHTTT-EEEEEES-HHHHHHHHHHHHHTT-GGGEEEEE--HHHH--S-SS-BSEEEE-SS-HHHHHHHHHHHB-TTT-EEEEEEESSHHHHHHHHHHHHHTT-EEEEEEEEEEEEEEEEEE----HHHHHHHTTS---S--B-TTS-B-----EEEEEESSS---S---EEEEEEEPPPP-

Organism: NCBI:txid1561998

Radius of gyration: 26.37 Å; Cα contacts (8 Å, |Δi|>4): 1394; chains: 2; bounding box: 56×86×76 Å

pLDDT: mean 81.09, std 20.25, range [27.06, 98.81]

Nearest PDB structures (foldseek):
  5erg-assembly1_B-2  TM=8.161E-01  e=2.029E-28  Saccharomyces cerevisiae S288C
  1o54-assembly1_A  TM=8.781E-01  e=2.978E-24  Thermotoga maritima
  3mb5-assembly1_A  TM=8.753E-01  e=1.011E-23  Pyrococcus abyssi
  1i9g-assembly1_A  TM=8.705E-01  e=5.049E-22  Mycobacterium tuberculosis
  2b25-assembly1_A  TM=8.183E-01  e=1.970E-17  Homo sapiens

InterPro domains:
  IPR014816 tRNA (1-methyladenosine) methyltransferase catalytic subunit Gcd14 [PIRSF017269] (10-302)
  IPR014816 tRNA (1-methyladenosine) methyltransferase catalytic subunit Gcd14 [PS51620] (17-302)
  IPR014816 tRNA (1-methyladenosine) methyltransferase catalytic subunit Gcd14 [PTHR12133] (5-302)
  IPR029063 S-adenosyl-L-methionine-dependent methyltransferase superfamily [G3DSA:3.40.50.150] (75-303)
  IPR029063 S-adenosyl-L-methionine-dependent methyltransferase superfamily [SSF53335] (13-301)
  IPR049470 tRNA (adenine(58)-N(1))-methyltransferase catalytic subunit TRM61, C-terminal [PF08704] (66-300)